Protein AF-A0A2D5EXL8-F1 (afdb_monomer_lite)

pLDDT: mean 70.88, std 26.74, range [23.39, 98.19]

Radius of gyration: 32.85 Å; chains: 1; bounding box: 103×102×87 Å

Foldseek 3Di:
DDDDDDDDDDDDDDDDDDDDDDDDDDDDDDDDDDDDDDDDDPDDPQPQDLLFQQADDDDPPDPPDPDDDDDPPPDDDDDDDDDDDDDDDDDDDDDDDDDDPPPPPDPDPPPDDDDPPDDAFWDALVVLCVLQVHDSVVLVCLCPVQVLDDFDADPVRGGTGGPVSSLSSNLLVLLVVLPDDSNVPSPDDPVVSVVSSVVSVVVVVVVVPDDDDDPPQLLVVLLVCLLVVVLVVNLVSLVVLPVVDQLLCSCVRHVRSNSNVVSVCVVVVSDDSVSNVSSLVSLVVVLVVLLVVLLVQADLFAEEEEEFAPFQDCSSSSSVSSVVSVVRHNYDYPHYRQALVNLLVVCVVRVGLEYEYEDADADDLVVVLVRLLSNLVSCPPRAYEYEHDNCVVCVVSCVVSPHFYSDSVSVVVVSVSSVD

Sequence (420 aa):
MTAPTRGPIGRRSRIDRRPCDGRSPVCLPVSTPMARGTLGSPSTPCPWPLVAVKLAPPPPVVPREEFPFHGPWAGLPSRGRAPMTAPGRGPGLRARTGSRAKFRFRPLRPFDRLDPSMAAGDYRIGTVARLTGLDPHTIRAWERRYGAVEPRRTEGGTRLYGDLDIQRLRMLKAVTDLGDGIGVVAGLSDEALRERLAELRGTVEDEASGEGAPAADPTDELFDLVSRFDEDGLAARLRREGRLRTPSAFFREVGAPLMAKVGDAWEAGELSVAHEHMASEQLHAIARGLLETMGHAATRGDALLACIDEEQHSLPLLGVGLAWAELGLRVRVLGTRTPPEALAAAVRELRPAVVGLSMTRGLEPKRANALLAGYADACGKTPWIVGGRAAAEHAERIREHGAYLADGDGAEQLRQLLLA

Secondary structure (DSSP, 8-state):
----------PPPP-----------------------------PPPS--------PPPPP----------SS----------------------------------PPP------TT--S--B-HHHHHHHH---HHHHHHHHHHH-----EE-TT--EEB-HHHHHHHHHHHHHHHTT--HHHHTTS-HHHHHHHHHHHHHHHHHHT--S--S---HHHHHHHHHHTT-HHHHHHHHHHHHHHS-HHHHIIIIIHHHHHHHHHHHHTTSS-HHHHHHHHHHHHHHHHHHHHHHHTT--S-EEEEEEPTT----HHHHHHHHHHHHTT-EEEEEES---HHHHHHHHHHH--SEEEEE--S---HHHHHHHHHHHHHHHTTS-EEEESGGGGGGHHHHHHTTPEESSHHHHHHHHHHHH-

Structure (mmCIF, N/CA/C/O backbone):
data_AF-A0A2D5EXL8-F1
#
_entry.id   AF-A0A2D5EXL8-F1
#
loop_
_atom_site.group_PDB
_atom_site.id
_atom_site.type_symbol
_atom_site.label_atom_id
_atom_site.label_alt_id
_atom_site.label_comp_id
_atom_site.label_asym_id
_atom_site.label_entity_id
_atom_site.label_seq_id
_atom_site.pdbx_PDB_ins_code
_atom_site.Cartn_x
_atom_site.Cartn_y
_atom_site.Cartn_z
_atom_site.occupancy
_atom_site.B_iso_or_equiv
_atom_site.auth_seq_id
_atom_site.auth_comp_id
_atom_site.auth_asym_id
_atom_site.auth_atom_id
_atom_site.pdbx_PDB_model_num
ATOM 1 N N . MET A 1 1 ? 78.777 30.062 12.748 1.00 34.72 1 MET A N 1
ATOM 2 C CA . MET A 1 1 ? 78.933 29.570 11.359 1.00 34.72 1 MET A CA 1
ATOM 3 C C . MET A 1 1 ? 77.882 28.485 11.165 1.00 34.72 1 MET A C 1
ATOM 5 O O . MET A 1 1 ? 77.906 27.559 11.953 1.00 34.72 1 MET A O 1
ATOM 9 N N . THR A 1 2 ? 76.892 28.509 10.276 1.00 36.69 2 THR A N 1
ATOM 10 C CA . THR A 1 2 ? 76.400 29.450 9.252 1.00 36.69 2 THR A CA 1
ATOM 11 C C . THR A 1 2 ? 75.052 28.851 8.783 1.00 36.69 2 THR A C 1
ATOM 13 O O . THR A 1 2 ? 74.980 27.640 8.600 1.00 36.69 2 THR A O 1
ATOM 16 N N . ALA A 1 3 ? 73.998 29.659 8.602 1.00 36.16 3 ALA A N 1
ATOM 17 C CA . ALA A 1 3 ? 72.860 29.358 7.697 1.00 36.16 3 ALA A CA 1
ATOM 18 C C . ALA A 1 3 ? 73.335 29.474 6.213 1.00 36.16 3 ALA A C 1
ATOM 20 O O . ALA A 1 3 ? 74.512 29.827 6.068 1.00 36.16 3 ALA A O 1
ATOM 21 N N . PRO A 1 4 ? 72.544 29.309 5.107 1.00 58.69 4 PRO A N 1
ATOM 22 C CA . PRO A 1 4 ? 71.070 29.250 4.890 1.00 58.69 4 PRO A CA 1
ATOM 23 C C . PRO A 1 4 ? 70.637 28.126 3.870 1.00 58.69 4 PRO A C 1
ATOM 25 O O . PRO A 1 4 ? 71.426 27.228 3.615 1.00 58.69 4 PRO A O 1
ATOM 28 N N . THR A 1 5 ? 69.420 27.976 3.291 1.00 37.81 5 THR A N 1
ATOM 29 C CA . THR A 1 5 ? 68.744 28.812 2.252 1.00 37.81 5 THR A CA 1
ATOM 30 C C . THR A 1 5 ? 67.335 28.274 1.869 1.00 37.81 5 THR A C 1
ATOM 32 O O . THR A 1 5 ? 67.059 27.088 2.018 1.00 37.81 5 THR A O 1
ATOM 35 N N . ARG A 1 6 ? 66.455 29.166 1.364 1.00 36.50 6 ARG A N 1
ATOM 36 C CA . ARG A 1 6 ? 65.017 29.020 0.996 1.00 36.50 6 ARG A CA 1
ATOM 37 C C . ARG A 1 6 ? 64.749 28.893 -0.528 1.00 36.50 6 ARG A C 1
ATOM 39 O O . ARG A 1 6 ? 65.469 29.519 -1.296 1.00 36.50 6 ARG A O 1
ATOM 46 N N . GLY A 1 7 ? 63.572 28.334 -0.887 1.00 32.16 7 GLY A N 1
ATOM 47 C CA . GLY A 1 7 ? 62.643 28.766 -1.980 1.00 32.16 7 GLY A CA 1
ATOM 48 C C . GLY A 1 7 ? 62.621 27.940 -3.290 1.00 32.16 7 GLY A C 1
ATOM 49 O O . GLY A 1 7 ? 63.582 27.203 -3.493 1.00 32.16 7 GLY A O 1
ATOM 50 N N . PRO A 1 8 ? 61.615 28.069 -4.214 1.00 47.31 8 PRO A N 1
ATOM 51 C CA . PRO A 1 8 ? 60.362 28.883 -4.242 1.00 47.31 8 PRO A CA 1
ATOM 52 C C . PRO A 1 8 ? 59.053 28.082 -4.598 1.00 47.31 8 PRO A C 1
ATOM 54 O O . PRO A 1 8 ? 59.111 27.013 -5.186 1.00 47.31 8 PRO A O 1
ATOM 57 N N . ILE A 1 9 ? 57.848 28.409 -4.096 1.00 36.09 9 ILE A N 1
ATOM 58 C CA . ILE A 1 9 ? 56.737 29.269 -4.613 1.00 36.09 9 ILE A CA 1
ATOM 59 C C . ILE A 1 9 ? 56.352 29.109 -6.106 1.00 36.09 9 ILE A C 1
ATOM 61 O O . ILE A 1 9 ? 57.009 29.665 -6.982 1.00 36.09 9 ILE A O 1
ATOM 65 N N . GLY A 1 10 ? 55.191 28.484 -6.370 1.00 31.67 10 GLY A N 1
ATOM 66 C CA . GLY A 1 10 ? 54.490 28.453 -7.666 1.00 31.67 10 GLY A CA 1
ATOM 67 C C . GLY A 1 10 ? 53.137 29.186 -7.622 1.00 31.67 10 GLY A C 1
ATOM 68 O O . GLY A 1 10 ? 52.310 28.939 -6.747 1.00 31.67 10 GLY A O 1
ATOM 69 N N . ARG A 1 11 ? 52.938 30.123 -8.558 1.00 32.53 11 ARG A N 1
ATOM 70 C CA . ARG A 1 11 ? 51.790 31.042 -8.693 1.00 32.53 11 ARG A CA 1
ATOM 71 C C . ARG A 1 11 ? 50.595 30.372 -9.391 1.00 32.53 11 ARG A C 1
ATOM 73 O O . ARG A 1 11 ? 50.787 29.702 -10.398 1.00 32.53 11 ARG A O 1
ATOM 80 N N . ARG A 1 12 ? 49.363 30.640 -8.931 1.00 32.31 12 ARG A N 1
ATOM 81 C CA . ARG A 1 12 ? 48.117 30.406 -9.693 1.00 32.31 12 ARG A CA 1
ATOM 82 C C . ARG A 1 12 ? 47.716 31.683 -10.435 1.00 32.31 12 ARG A C 1
ATOM 84 O O . ARG A 1 12 ? 47.592 32.743 -9.822 1.00 32.31 12 ARG A O 1
ATOM 91 N N . SER A 1 13 ? 47.531 31.574 -11.744 1.00 32.06 13 SER A N 1
ATOM 92 C CA . SER A 1 13 ? 47.059 32.625 -12.645 1.00 32.06 13 SER A CA 1
ATOM 93 C C . SER A 1 13 ? 45.527 32.707 -12.655 1.00 32.06 13 SER A C 1
ATOM 95 O O . SER A 1 13 ? 44.830 31.704 -12.783 1.00 32.06 13 SER A O 1
ATOM 97 N N . ARG A 1 14 ? 45.022 33.940 -12.521 1.00 31.78 14 ARG A N 1
ATOM 98 C CA . ARG A 1 14 ? 43.659 34.367 -12.868 1.00 31.78 14 ARG A CA 1
ATOM 99 C C . ARG A 1 14 ? 43.466 34.282 -14.384 1.00 31.78 14 ARG A C 1
ATOM 101 O O . ARG A 1 14 ? 44.370 34.681 -15.113 1.00 31.78 14 ARG A O 1
ATOM 108 N N . ILE A 1 15 ? 42.278 33.881 -14.835 1.00 34.47 15 ILE A N 1
ATOM 109 C CA . ILE A 1 15 ? 41.788 34.177 -16.187 1.00 34.47 15 ILE A CA 1
ATOM 110 C C . ILE A 1 15 ? 40.451 34.912 -16.072 1.00 34.47 15 ILE A C 1
ATOM 112 O O . ILE A 1 15 ? 39.607 34.597 -15.233 1.00 34.47 15 ILE A O 1
ATOM 116 N N . ASP A 1 16 ? 40.377 35.957 -16.885 1.00 29.84 16 ASP A N 1
ATOM 117 C CA . ASP A 1 16 ? 39.430 37.060 -16.932 1.00 29.84 16 ASP A CA 1
ATOM 118 C C . ASP A 1 16 ? 38.225 36.758 -17.847 1.00 29.84 16 ASP A C 1
ATOM 120 O O . ASP A 1 16 ? 38.203 35.772 -18.584 1.00 29.84 16 ASP A O 1
ATOM 124 N N . ARG A 1 17 ? 37.202 37.611 -17.774 1.00 30.89 17 ARG A N 1
ATOM 125 C CA . ARG A 1 17 ? 35.884 37.491 -18.415 1.00 30.89 17 ARG A CA 1
ATOM 126 C C . ARG A 1 17 ? 35.804 38.160 -19.810 1.00 30.89 17 ARG A C 1
ATOM 128 O O . ARG A 1 17 ? 36.320 39.258 -19.971 1.00 30.89 17 ARG A O 1
ATOM 135 N N . ARG A 1 18 ? 34.913 37.596 -20.665 1.00 28.34 18 ARG A N 1
ATOM 136 C CA . ARG A 1 18 ? 34.093 38.195 -21.778 1.00 28.34 18 ARG A CA 1
ATOM 137 C C . ARG A 1 18 ? 34.780 38.520 -23.130 1.00 28.34 18 ARG A C 1
ATOM 139 O O . ARG A 1 18 ? 35.992 38.673 -23.148 1.00 28.34 18 ARG A O 1
ATOM 146 N N . PRO A 1 19 ? 34.019 38.828 -24.217 1.00 42.91 19 PRO A N 1
ATOM 147 C CA . PRO A 1 19 ? 32.726 38.300 -24.723 1.00 42.91 19 PRO A CA 1
ATOM 148 C C . PRO A 1 19 ? 32.770 37.985 -26.254 1.00 42.91 19 PRO A C 1
ATOM 150 O O . PRO A 1 19 ? 33.706 38.388 -26.933 1.00 42.91 19 PRO A O 1
ATOM 153 N N . CYS A 1 20 ? 31.735 37.350 -26.828 1.00 28.89 20 CYS A N 1
ATOM 154 C CA . CYS A 1 20 ? 31.529 37.319 -28.290 1.00 28.89 20 CYS A CA 1
ATOM 155 C C . CYS A 1 20 ? 30.103 37.756 -28.663 1.00 28.89 20 CYS A C 1
ATOM 157 O O . CYS A 1 20 ? 29.126 37.201 -28.160 1.00 28.89 20 CYS A O 1
ATOM 159 N N . ASP A 1 21 ? 30.035 38.749 -29.550 1.00 30.69 21 ASP A N 1
ATOM 160 C CA . ASP A 1 21 ? 28.845 39.373 -30.131 1.00 30.69 21 ASP A CA 1
ATOM 161 C C . ASP A 1 21 ? 28.322 38.637 -31.381 1.00 30.69 21 ASP A C 1
ATOM 163 O O . ASP A 1 21 ? 29.094 38.220 -32.241 1.00 30.69 21 ASP A O 1
ATOM 167 N N . GLY A 1 22 ? 26.990 38.612 -31.516 1.00 27.91 22 GLY A N 1
ATOM 168 C CA . GLY A 1 22 ? 26.272 39.122 -32.695 1.00 27.91 22 GLY A CA 1
ATOM 169 C C . GLY A 1 22 ? 26.176 38.281 -33.978 1.00 27.91 22 GLY A C 1
ATOM 170 O O . GLY A 1 22 ? 27.081 38.310 -34.808 1.00 27.91 22 GLY A O 1
ATOM 171 N N . ARG A 1 23 ? 24.978 37.719 -34.233 1.00 27.39 23 ARG A N 1
ATOM 172 C CA . ARG A 1 23 ? 24.145 37.937 -35.450 1.00 27.39 23 ARG A CA 1
ATOM 173 C C . ARG A 1 23 ? 22.826 37.131 -35.382 1.00 27.39 23 ARG A C 1
ATOM 175 O O . ARG A 1 23 ? 22.849 35.909 -35.322 1.00 27.39 23 ARG A O 1
ATOM 182 N N . SER A 1 24 ? 21.692 37.837 -35.414 1.00 26.34 24 SER A N 1
ATOM 183 C CA . SER A 1 24 ? 20.313 37.333 -35.650 1.00 26.34 24 SER A CA 1
ATOM 184 C C . SER A 1 24 ? 19.922 37.534 -37.140 1.00 26.34 24 SER A C 1
ATOM 186 O O . SER A 1 24 ? 20.801 37.975 -37.887 1.00 26.34 24 SER A O 1
ATOM 188 N N . PRO A 1 25 ? 18.642 37.437 -37.601 1.00 54.12 25 PRO A N 1
ATOM 189 C CA . PRO A 1 25 ? 17.410 36.745 -37.135 1.00 54.12 25 PRO A CA 1
ATOM 190 C C . PRO A 1 25 ? 16.639 36.031 -38.297 1.00 54.12 25 PRO A C 1
ATOM 192 O O . PRO A 1 25 ? 17.101 36.070 -39.428 1.00 54.12 25 PRO A O 1
ATOM 195 N N . VAL A 1 26 ? 15.463 35.420 -38.030 1.00 25.77 26 VAL A N 1
ATOM 196 C CA . VAL A 1 26 ? 14.165 35.514 -38.784 1.00 25.77 26 VAL A CA 1
ATOM 197 C C . VAL A 1 26 ? 13.120 34.595 -38.091 1.00 25.77 26 VAL A C 1
ATOM 199 O O . VAL A 1 26 ? 13.301 33.385 -38.071 1.00 25.77 26 VAL A O 1
ATOM 202 N N . CYS A 1 27 ? 12.191 35.185 -37.310 1.00 23.39 27 CYS A N 1
ATOM 203 C CA . CYS A 1 27 ? 10.703 35.243 -37.437 1.00 23.39 27 CYS A CA 1
ATOM 204 C C . CYS A 1 27 ? 9.924 33.918 -37.267 1.00 23.39 27 CYS A C 1
ATOM 206 O O . CYS A 1 27 ? 10.322 32.930 -37.857 1.00 23.39 27 CYS A O 1
ATOM 208 N N . LEU A 1 28 ? 8.741 33.768 -36.646 1.00 26.23 28 LEU A N 1
ATOM 209 C CA . LEU A 1 28 ? 7.705 34.484 -35.844 1.00 26.23 28 LEU A CA 1
ATOM 210 C C . LEU A 1 28 ? 6.592 33.390 -35.592 1.00 26.23 28 LEU A C 1
ATOM 212 O O . LEU A 1 28 ? 6.739 32.306 -36.159 1.00 26.23 28 LEU A O 1
ATOM 216 N N . PRO A 1 29 ? 5.427 33.591 -34.919 1.00 34.00 29 PRO A N 1
ATOM 217 C CA . PRO A 1 29 ? 4.989 34.611 -33.965 1.00 34.00 29 PRO A CA 1
ATOM 218 C C . PRO A 1 29 ? 4.358 34.049 -32.658 1.00 34.00 29 PRO A C 1
ATOM 220 O O . PRO A 1 29 ? 4.129 32.860 -32.461 1.00 34.00 29 PRO A O 1
ATOM 223 N N . VAL A 1 30 ? 4.049 35.008 -31.786 1.00 28.02 30 VAL A N 1
ATOM 224 C CA . VAL A 1 30 ? 3.354 34.969 -30.492 1.00 28.02 30 VAL A CA 1
ATOM 225 C C . VAL A 1 30 ? 1.829 34.956 -30.673 1.00 28.02 30 VAL A C 1
ATOM 227 O O . VAL A 1 30 ? 1.328 35.565 -31.616 1.00 28.02 30 VAL A O 1
ATOM 230 N N . SER A 1 31 ? 1.082 34.397 -29.713 1.00 25.30 31 SER A N 1
ATOM 231 C CA . SER A 1 31 ? -0.230 34.933 -29.297 1.00 25.30 31 SER A CA 1
ATOM 232 C C . SER A 1 31 ? -0.565 34.542 -27.850 1.00 25.30 31 SER A C 1
ATOM 234 O O . SER A 1 31 ? -0.737 33.369 -27.536 1.00 25.30 31 SER A O 1
ATOM 236 N N . THR A 1 32 ? -0.665 35.548 -26.979 1.00 30.42 32 THR A N 1
ATOM 237 C CA . THR A 1 32 ? -1.334 35.508 -25.662 1.00 30.42 32 THR A CA 1
ATOM 238 C C . THR A 1 32 ? -2.723 36.155 -25.815 1.00 30.42 32 THR A C 1
ATOM 240 O O . THR A 1 32 ? -2.929 36.911 -26.768 1.00 30.42 32 THR A O 1
ATOM 243 N N . PRO A 1 33 ? -3.658 35.972 -24.864 1.00 38.47 33 PRO A N 1
ATOM 244 C CA . PRO A 1 33 ? -3.836 37.074 -23.915 1.00 38.47 33 PRO A CA 1
ATOM 245 C C . PRO A 1 33 ? -4.099 36.652 -22.458 1.00 38.47 33 PRO A C 1
ATOM 247 O O . PRO A 1 33 ? -4.414 35.514 -22.132 1.00 38.47 33 PRO A O 1
ATOM 250 N N . MET A 1 34 ? -3.903 37.648 -21.596 1.00 28.05 34 MET A N 1
ATOM 251 C CA . MET A 1 34 ? -4.007 37.671 -20.138 1.00 28.05 34 MET A CA 1
ATOM 252 C C . MET A 1 34 ? -5.348 37.193 -19.558 1.00 28.05 34 MET A C 1
ATOM 254 O O . MET A 1 34 ? -6.406 37.540 -20.074 1.00 28.05 34 MET A O 1
ATOM 258 N N . ALA A 1 35 ? -5.290 36.641 -18.341 1.00 25.55 35 ALA A N 1
ATOM 259 C CA . ALA A 1 35 ? -6.291 36.894 -17.305 1.00 25.55 35 ALA A CA 1
ATOM 260 C C . ALA A 1 35 ? -5.613 37.015 -15.927 1.00 25.55 35 ALA A C 1
ATOM 262 O O . ALA A 1 35 ? -4.812 36.173 -15.529 1.00 25.55 35 ALA A O 1
ATOM 263 N N . ARG A 1 36 ? -5.918 38.112 -15.223 1.00 29.41 36 ARG A N 1
ATOM 264 C CA . ARG A 1 36 ? -5.576 38.361 -13.815 1.00 29.41 36 ARG A CA 1
ATOM 265 C C . ARG A 1 36 ? -6.491 37.518 -12.925 1.00 29.41 36 ARG A C 1
ATOM 267 O O . ARG A 1 36 ? -7.686 37.467 -13.196 1.00 29.41 36 ARG A O 1
ATOM 274 N N . GLY A 1 37 ? -5.978 36.985 -11.817 1.00 24.34 37 GLY A N 1
ATOM 275 C CA . GLY A 1 37 ? -6.834 36.411 -10.778 1.00 24.34 37 GLY A CA 1
ATOM 276 C C . GLY A 1 37 ? -6.072 35.780 -9.619 1.00 24.34 37 GLY A C 1
ATOM 277 O O . GLY A 1 37 ? -5.571 34.675 -9.749 1.00 24.34 37 GLY A O 1
ATOM 278 N N . THR A 1 38 ? -6.059 36.500 -8.494 1.00 26.88 38 THR A N 1
ATOM 279 C CA . THR A 1 38 ? -6.018 36.010 -7.100 1.00 26.88 38 THR A CA 1
ATOM 280 C C . THR A 1 38 ? -4.852 35.130 -6.629 1.00 26.88 38 THR A C 1
ATOM 282 O O . THR A 1 38 ? -4.665 33.996 -7.049 1.00 26.88 38 THR A O 1
ATOM 285 N N . LEU A 1 39 ? -4.140 35.669 -5.632 1.00 29.30 39 LEU A N 1
ATOM 286 C CA . LEU A 1 39 ? -3.230 34.981 -4.716 1.00 29.30 39 LEU A CA 1
ATOM 287 C C . LEU A 1 39 ? -3.881 33.707 -4.147 1.00 29.30 39 LEU A C 1
ATOM 289 O O . LEU A 1 39 ? -4.724 33.781 -3.255 1.00 29.30 39 LEU A O 1
ATOM 293 N N . GLY A 1 40 ? -3.481 32.551 -4.673 1.00 25.03 40 GLY A N 1
ATOM 294 C CA . GLY A 1 40 ? -3.720 31.244 -4.072 1.00 25.03 40 GLY A CA 1
ATOM 295 C C . GLY A 1 40 ? -2.624 30.936 -3.058 1.00 25.03 40 GLY A C 1
ATOM 296 O O . GLY A 1 40 ? -1.438 31.034 -3.367 1.00 25.03 40 GLY A O 1
ATOM 297 N N . SER A 1 41 ? -3.042 30.598 -1.841 1.00 28.41 41 SER A N 1
ATOM 298 C CA . SER A 1 41 ? -2.211 30.042 -0.769 1.00 28.41 41 SER A CA 1
ATOM 299 C C . SER A 1 41 ? -1.316 28.905 -1.297 1.00 28.41 41 SER A C 1
ATOM 301 O O . SER A 1 41 ? -1.783 28.147 -2.151 1.00 28.41 41 SER A O 1
ATOM 303 N N . PRO A 1 42 ? -0.066 28.733 -0.823 1.00 28.23 42 PRO A N 1
ATOM 304 C CA . PRO A 1 42 ? 0.747 27.588 -1.212 1.00 28.23 42 PRO A CA 1
ATOM 305 C C . PRO A 1 42 ? 0.068 26.309 -0.708 1.00 28.23 42 PRO A C 1
ATOM 307 O O . PRO A 1 42 ? 0.088 26.001 0.483 1.00 28.23 42 PRO A O 1
ATOM 310 N N . SER A 1 43 ? -0.568 25.579 -1.624 1.00 31.56 43 SER A N 1
ATOM 311 C CA . SER A 1 43 ? -1.095 24.243 -1.383 1.00 31.56 43 SER A CA 1
ATOM 312 C C . SER A 1 43 ? 0.054 23.347 -0.936 1.00 31.56 43 SER A C 1
ATOM 314 O O . SER A 1 43 ? 0.984 23.073 -1.698 1.00 31.56 43 SER A O 1
ATOM 316 N N . THR A 1 44 ? -0.002 22.912 0.315 1.00 29.81 44 THR A N 1
ATOM 317 C CA . THR A 1 44 ? 0.831 21.833 0.836 1.00 29.81 44 THR A CA 1
ATOM 318 C C . THR A 1 44 ? 0.588 20.597 -0.041 1.00 29.81 44 THR A C 1
ATOM 320 O O . THR A 1 44 ? -0.575 20.279 -0.298 1.00 29.81 44 THR A O 1
ATOM 323 N N . PRO A 1 45 ? 1.623 19.907 -0.554 1.00 31.02 45 PRO A N 1
ATOM 324 C CA . PRO A 1 45 ? 1.409 18.695 -1.334 1.00 31.02 45 PRO A CA 1
ATOM 325 C C . PRO A 1 45 ? 0.689 17.658 -0.464 1.00 31.02 45 PRO A C 1
ATOM 327 O O . PRO A 1 45 ? 1.095 17.403 0.671 1.00 31.02 45 PRO A O 1
ATOM 330 N N . CYS A 1 46 ? -0.399 17.086 -0.987 1.00 33.47 46 CYS A N 1
ATOM 331 C CA . CYS A 1 46 ? -1.126 16.019 -0.307 1.00 33.47 46 CYS A CA 1
ATOM 332 C C . CYS A 1 46 ? -0.150 14.862 -0.008 1.00 33.47 46 CYS A C 1
ATOM 334 O O . CYS A 1 46 ? 0.570 14.452 -0.917 1.00 33.47 46 CYS A O 1
ATOM 336 N N . PRO A 1 47 ? -0.088 14.325 1.226 1.00 31.11 47 PRO A N 1
ATOM 337 C CA . PRO A 1 47 ? 0.895 13.304 1.616 1.00 31.11 47 PRO A CA 1
ATOM 338 C C . PRO A 1 47 ? 0.632 11.903 1.028 1.00 31.11 47 PRO A C 1
ATOM 340 O O . PRO A 1 47 ? 1.401 10.971 1.293 1.00 31.11 47 PRO A O 1
ATOM 343 N N . TRP A 1 48 ? -0.423 11.757 0.219 1.00 43.56 48 TRP A N 1
ATOM 344 C CA . TRP A 1 48 ? -0.912 10.496 -0.343 1.00 43.56 48 TRP A CA 1
ATOM 345 C C . TRP A 1 48 ? -0.946 10.460 -1.883 1.00 43.56 48 TRP A C 1
ATOM 347 O O . TRP A 1 48 ? -1.925 9.950 -2.434 1.00 43.56 48 TRP A O 1
ATOM 357 N N . PRO A 1 49 ? 0.053 10.970 -2.636 1.00 31.38 49 PRO A N 1
ATOM 358 C CA . PRO A 1 49 ? 0.060 10.676 -4.054 1.00 31.38 49 PRO A CA 1
ATOM 359 C C . PRO A 1 49 ? 0.297 9.170 -4.165 1.00 31.38 49 PRO A C 1
ATOM 361 O O . PRO A 1 49 ? 1.320 8.652 -3.709 1.00 31.38 49 PRO A O 1
ATOM 364 N N . LEU A 1 50 ? -0.671 8.449 -4.726 1.00 35.06 50 LEU A N 1
ATOM 365 C CA . LEU A 1 50 ? -0.439 7.097 -5.205 1.00 35.06 50 LEU A CA 1
ATOM 366 C C . LEU A 1 50 ? 0.675 7.192 -6.245 1.00 35.06 50 LEU A C 1
ATOM 368 O O . LEU A 1 50 ? 0.435 7.565 -7.393 1.00 35.06 50 LEU A O 1
ATOM 372 N N . VAL A 1 51 ? 1.909 6.925 -5.818 1.00 30.33 51 VAL A N 1
ATOM 373 C CA . VAL A 1 51 ? 3.060 6.873 -6.712 1.00 30.33 51 VAL A CA 1
ATOM 374 C C . VAL A 1 51 ? 2.752 5.785 -7.728 1.00 30.33 51 VAL A C 1
ATOM 376 O O . VAL A 1 51 ? 2.543 4.619 -7.386 1.00 30.33 51 VAL A O 1
ATOM 379 N N . ALA A 1 52 ? 2.635 6.200 -8.982 1.00 34.09 52 ALA A N 1
ATOM 380 C CA . ALA A 1 52 ? 2.244 5.343 -10.077 1.00 34.09 52 ALA A CA 1
ATOM 381 C C . ALA A 1 52 ? 3.407 4.416 -10.447 1.00 34.09 52 ALA A C 1
ATOM 383 O O . ALA A 1 52 ? 4.153 4.706 -11.379 1.00 34.09 52 ALA A O 1
ATOM 384 N N . VAL A 1 53 ? 3.541 3.303 -9.728 1.00 33.69 53 VAL A N 1
ATOM 385 C CA . VAL A 1 53 ? 4.498 2.246 -10.057 1.00 33.69 53 VAL A CA 1
ATOM 386 C C . VAL A 1 53 ? 4.145 1.657 -11.423 1.00 33.69 53 VAL A C 1
ATOM 388 O O . VAL A 1 53 ? 3.017 1.212 -11.645 1.00 33.69 53 VAL A O 1
ATOM 391 N N . LYS A 1 54 ? 5.098 1.706 -12.353 1.00 36.69 54 LYS A N 1
ATOM 392 C CA . LYS A 1 54 ? 4.981 1.137 -13.694 1.00 36.69 54 LYS A CA 1
ATOM 393 C C . LYS A 1 54 ? 5.401 -0.329 -13.599 1.00 36.69 54 LYS A C 1
ATOM 395 O O . LYS A 1 54 ? 6.561 -0.614 -13.337 1.00 36.69 54 LYS A O 1
ATOM 400 N N . LEU A 1 55 ? 4.443 -1.240 -13.718 1.00 39.44 55 LEU A N 1
ATOM 401 C CA . LEU A 1 55 ? 4.694 -2.682 -13.711 1.00 39.44 55 LEU A CA 1
ATOM 402 C C . LEU A 1 55 ? 4.580 -3.208 -15.141 1.00 39.44 55 LEU A C 1
ATOM 404 O O . LEU A 1 55 ? 3.812 -2.664 -15.942 1.00 39.44 55 LEU A O 1
ATOM 408 N N . ALA A 1 56 ? 5.353 -4.247 -15.456 1.00 34.09 56 ALA A N 1
ATOM 409 C CA . ALA A 1 56 ? 5.314 -4.874 -16.766 1.00 34.09 56 ALA A CA 1
ATOM 410 C C . ALA A 1 56 ? 3.888 -5.392 -17.070 1.00 34.09 56 ALA A C 1
ATOM 412 O O . ALA A 1 56 ? 3.253 -5.987 -16.195 1.00 34.09 56 ALA A O 1
ATOM 413 N N . PRO A 1 57 ? 3.352 -5.200 -18.292 1.00 33.84 57 PRO A N 1
ATOM 414 C CA . PRO A 1 57 ? 2.145 -5.883 -18.718 1.00 33.84 57 PRO A CA 1
ATOM 415 C C . PRO A 1 57 ? 2.337 -7.401 -18.565 1.00 33.84 57 PRO A C 1
ATOM 417 O O . PRO A 1 57 ? 3.419 -7.916 -18.858 1.00 33.84 57 PRO A O 1
ATOM 420 N N . PRO A 1 58 ? 1.296 -8.137 -18.138 1.00 34.12 58 PRO A N 1
ATOM 421 C CA . PRO A 1 58 ? 1.387 -9.585 -18.030 1.00 34.12 58 PRO A CA 1
ATOM 422 C C . PRO A 1 58 ? 1.742 -10.191 -19.396 1.00 34.12 58 PRO A C 1
ATOM 424 O O . PRO A 1 58 ? 1.326 -9.643 -20.428 1.00 34.12 58 PRO A O 1
ATOM 427 N N . PRO A 1 59 ? 2.471 -11.324 -19.433 1.00 31.02 59 PRO A N 1
ATOM 428 C CA . PRO A 1 59 ? 2.742 -12.015 -20.686 1.00 31.02 59 PRO A CA 1
ATOM 429 C C . PRO A 1 59 ? 1.422 -12.323 -21.413 1.00 31.02 59 PRO A C 1
ATOM 431 O O . PRO A 1 59 ? 0.388 -12.519 -20.759 1.00 31.02 59 PRO A O 1
ATOM 434 N N . PRO A 1 60 ? 1.420 -12.366 -22.760 1.00 31.06 60 PRO A N 1
ATOM 435 C CA . PRO A 1 60 ? 0.235 -12.763 -23.504 1.00 31.06 60 PRO A CA 1
ATOM 436 C C . PRO A 1 60 ? -0.251 -14.116 -22.984 1.00 31.06 60 PRO A C 1
ATOM 438 O O . PRO A 1 60 ? 0.545 -15.029 -22.758 1.00 31.06 60 PRO A O 1
ATOM 441 N N . VAL A 1 61 ? -1.565 -14.235 -22.775 1.00 34.16 61 VAL A N 1
ATOM 442 C CA . VAL A 1 61 ? -2.197 -15.510 -22.427 1.00 34.16 61 VAL A CA 1
ATOM 443 C C . VAL A 1 61 ? -1.942 -16.457 -23.590 1.00 34.16 61 VAL A C 1
ATOM 445 O O . VAL A 1 61 ? -2.608 -16.383 -24.621 1.00 34.16 61 VAL A O 1
ATOM 448 N N . VAL A 1 62 ? -0.937 -17.314 -23.439 1.00 30.77 62 VAL A N 1
ATOM 449 C CA . VAL A 1 62 ? -0.680 -18.402 -24.373 1.00 30.77 62 VAL A CA 1
ATOM 450 C C . VAL A 1 62 ? -1.911 -19.309 -24.305 1.00 30.77 62 VAL A C 1
ATOM 452 O O . VAL A 1 62 ? -2.310 -19.697 -23.197 1.00 30.77 62 VAL A O 1
ATOM 455 N N . PRO A 1 63 ? -2.575 -19.615 -25.435 1.00 30.12 63 PRO A N 1
ATOM 456 C CA . PRO A 1 63 ? -3.608 -20.636 -25.442 1.00 30.12 63 PRO A CA 1
ATOM 457 C C . PRO A 1 63 ? -3.036 -21.900 -24.801 1.00 30.12 63 PRO A C 1
ATOM 459 O O . PRO A 1 63 ? -1.863 -22.211 -25.006 1.00 30.12 63 PRO A O 1
ATOM 462 N N . ARG A 1 64 ? -3.839 -22.606 -23.997 1.00 31.20 64 ARG A N 1
ATOM 463 C CA . ARG A 1 64 ? -3.460 -23.919 -23.462 1.00 31.20 64 ARG A CA 1
ATOM 464 C C . ARG A 1 64 ? -3.209 -24.871 -24.633 1.00 31.20 64 ARG A C 1
ATOM 466 O O . ARG A 1 64 ? -4.124 -25.554 -25.075 1.00 31.20 64 ARG A O 1
ATOM 473 N N . GLU A 1 65 ? -1.983 -24.904 -25.131 1.00 30.06 65 GLU A N 1
ATOM 474 C CA . GLU A 1 65 ? -1.465 -26.042 -25.866 1.00 30.06 65 GLU A CA 1
ATOM 475 C C . GLU A 1 65 ? -1.162 -27.121 -24.828 1.00 30.06 65 GLU A C 1
ATOM 477 O O . GLU A 1 65 ? -0.439 -26.901 -23.852 1.00 30.06 65 GLU A O 1
ATOM 482 N N . GLU A 1 66 ? -1.807 -28.272 -24.991 1.00 30.86 66 GLU A N 1
ATOM 483 C CA . GLU A 1 66 ? -1.566 -29.464 -24.193 1.00 30.86 66 GLU A CA 1
ATOM 484 C C . GLU A 1 66 ? -0.121 -29.925 -24.418 1.00 30.86 66 GLU A C 1
ATOM 486 O O . GLU A 1 66 ? 0.173 -30.689 -25.333 1.00 30.86 66 GLU A O 1
ATOM 491 N N . PHE A 1 67 ? 0.804 -29.450 -23.584 1.00 24.52 67 PHE A N 1
ATOM 492 C CA . PHE A 1 67 ? 2.148 -30.007 -23.527 1.00 24.52 67 PHE A CA 1
ATOM 493 C C . PHE A 1 67 ? 2.121 -31.311 -22.711 1.00 24.52 67 PHE A C 1
ATOM 495 O O . PHE A 1 67 ? 1.771 -31.286 -21.525 1.00 24.52 67 PHE A O 1
ATOM 502 N N . PRO A 1 68 ? 2.489 -32.461 -23.306 1.00 26.81 68 PRO A N 1
ATOM 503 C CA . PRO A 1 68 ? 2.524 -33.736 -22.606 1.00 26.81 68 PRO A CA 1
ATOM 504 C C . PRO A 1 68 ? 3.683 -33.745 -21.603 1.00 26.81 68 PRO A C 1
ATOM 506 O O . PRO A 1 68 ? 4.860 -33.757 -21.963 1.00 26.81 68 PRO A O 1
ATOM 509 N N . PHE A 1 69 ? 3.341 -33.745 -20.317 1.00 25.17 69 PHE A N 1
ATOM 510 C CA . PHE A 1 69 ? 4.288 -33.900 -19.217 1.00 25.17 69 PHE A CA 1
ATOM 511 C C . PHE A 1 69 ? 4.803 -35.352 -19.188 1.00 25.17 69 PHE A C 1
ATOM 513 O O . PHE A 1 69 ? 4.118 -36.257 -18.712 1.00 25.17 69 PHE A O 1
ATOM 520 N N . HIS A 1 70 ? 6.023 -35.588 -19.674 1.00 29.52 70 HIS A N 1
ATOM 521 C CA . HIS A 1 70 ? 6.775 -36.814 -19.397 1.00 29.52 70 HIS A CA 1
ATOM 522 C C . HIS A 1 70 ? 7.865 -36.511 -18.356 1.00 29.52 70 HIS A C 1
ATOM 524 O O . HIS A 1 70 ? 8.919 -35.973 -18.675 1.00 29.52 70 HIS A O 1
ATOM 530 N N . GLY A 1 71 ? 7.585 -36.843 -17.089 1.00 24.75 71 GLY A N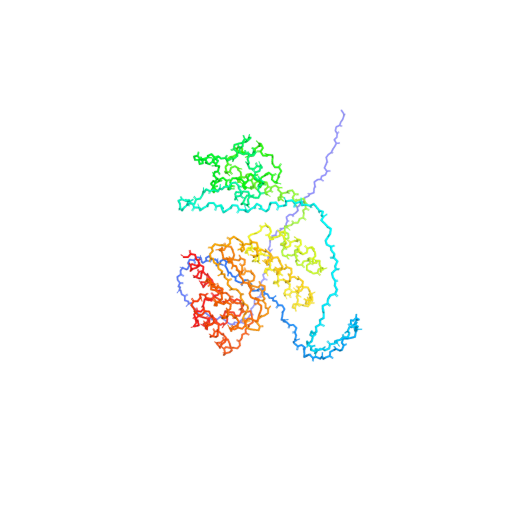 1
ATOM 531 C CA . GLY A 1 71 ? 8.490 -36.709 -15.938 1.00 24.75 71 GLY A CA 1
ATOM 532 C C . GLY A 1 71 ? 7.937 -37.435 -14.697 1.00 24.75 71 GLY A C 1
ATOM 533 O O . GLY A 1 71 ? 6.734 -37.684 -14.628 1.00 24.75 71 GLY A O 1
ATOM 534 N N . PRO A 1 72 ? 8.779 -37.862 -13.738 1.00 26.91 72 PRO A N 1
ATOM 535 C CA . PRO A 1 72 ? 8.702 -39.194 -13.137 1.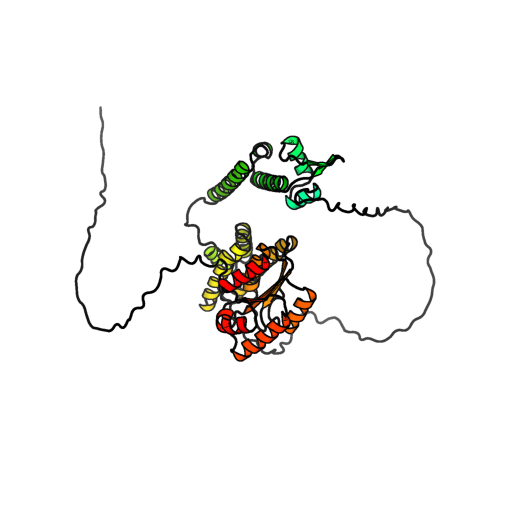00 26.91 72 PRO A CA 1
ATOM 536 C C . PRO A 1 72 ? 7.808 -39.247 -11.892 1.00 26.91 72 PRO A C 1
ATOM 538 O O . PRO A 1 72 ? 8.289 -39.360 -10.772 1.00 26.91 72 PRO A O 1
ATOM 541 N N . TRP A 1 73 ? 6.492 -39.196 -12.088 1.00 28.25 73 TRP A N 1
ATOM 542 C CA . TRP A 1 73 ? 5.500 -39.538 -11.053 1.00 28.25 73 TRP A CA 1
ATOM 543 C C . TRP A 1 73 ? 4.403 -40.477 -11.587 1.00 28.25 73 TRP A C 1
ATOM 545 O O . TRP A 1 73 ? 3.285 -40.520 -11.078 1.00 28.25 73 TRP A O 1
ATOM 555 N N . ALA A 1 74 ? 4.717 -41.270 -12.616 1.00 28.30 74 ALA A N 1
ATOM 556 C CA . ALA A 1 74 ? 3.830 -42.308 -13.133 1.00 28.30 74 ALA A CA 1
ATOM 557 C C . ALA A 1 74 ? 4.052 -43.617 -12.361 1.00 28.30 74 ALA A C 1
ATOM 559 O O . ALA A 1 74 ? 4.911 -44.420 -12.720 1.00 28.30 74 ALA A O 1
ATOM 560 N N . GLY A 1 75 ? 3.304 -43.830 -11.275 1.00 30.28 75 GLY A N 1
ATOM 561 C CA . GLY A 1 75 ? 3.487 -45.052 -10.493 1.00 30.28 75 GLY A CA 1
ATOM 562 C C . GLY A 1 75 ? 2.582 -45.266 -9.288 1.00 30.28 75 GLY A C 1
ATOM 563 O O . GLY A 1 75 ? 3.049 -45.848 -8.318 1.00 30.28 75 GLY A O 1
ATOM 564 N N . LEU A 1 76 ? 1.313 -44.844 -9.311 1.00 25.62 76 LEU A N 1
ATOM 565 C CA . LEU A 1 76 ? 0.328 -45.285 -8.311 1.00 25.62 76 LEU A CA 1
ATOM 566 C C . LEU A 1 76 ? -1.031 -45.559 -8.985 1.00 25.62 76 LEU A C 1
ATOM 568 O O . LEU A 1 76 ? -1.630 -44.630 -9.527 1.00 25.62 76 LEU A O 1
ATOM 572 N N . PRO A 1 77 ? -1.531 -46.811 -8.993 1.00 27.36 77 PRO A N 1
ATOM 573 C CA . PRO A 1 77 ? -2.793 -47.138 -9.644 1.00 27.36 77 PRO A CA 1
ATOM 574 C C . PRO A 1 77 ? -3.994 -46.699 -8.798 1.00 27.36 77 PRO A C 1
ATOM 576 O O . PRO A 1 77 ? -4.123 -47.043 -7.621 1.00 27.36 77 PRO A O 1
ATOM 579 N N . SER A 1 78 ? -4.912 -45.983 -9.445 1.00 28.17 78 SER A N 1
ATOM 580 C CA . SER A 1 78 ? -6.251 -45.675 -8.958 1.00 28.17 78 SER A CA 1
ATOM 581 C C . SER A 1 78 ? -7.074 -46.962 -8.817 1.00 28.17 78 SER A C 1
ATOM 583 O O . SER A 1 78 ? -7.182 -47.759 -9.749 1.00 28.17 78 SER A O 1
ATOM 585 N N . ARG A 1 79 ? -7.687 -47.189 -7.649 1.00 30.75 79 ARG A N 1
ATOM 586 C CA . ARG A 1 79 ? -8.723 -48.219 -7.486 1.00 30.75 79 ARG A CA 1
ATOM 587 C C . ARG A 1 79 ? -10.034 -47.595 -7.039 1.00 30.75 79 ARG A C 1
ATOM 589 O O . ARG A 1 79 ? -10.086 -46.822 -6.087 1.00 30.75 79 ARG A O 1
ATOM 596 N N . GLY A 1 80 ? -11.065 -47.930 -7.812 1.00 27.09 80 GLY A N 1
ATOM 597 C CA . GLY A 1 80 ? -12.421 -47.425 -7.715 1.00 27.09 80 GLY A CA 1
ATOM 598 C C . GLY A 1 80 ? -13.183 -47.864 -6.468 1.00 27.09 80 GLY A C 1
ATOM 599 O O . GLY A 1 80 ? -12.783 -48.731 -5.695 1.00 27.09 80 GLY A O 1
ATOM 600 N N . ARG A 1 81 ? -14.321 -47.199 -6.311 1.00 30.06 81 ARG A N 1
ATOM 601 C CA . ARG A 1 81 ? -15.283 -47.288 -5.217 1.00 30.06 81 ARG A CA 1
ATOM 602 C C . ARG A 1 81 ? -16.304 -48.404 -5.491 1.00 30.06 81 ARG A C 1
ATOM 604 O O . ARG A 1 81 ? -16.947 -48.341 -6.531 1.00 30.06 81 ARG A O 1
ATOM 611 N N . ALA A 1 82 ? -16.489 -49.341 -4.551 1.00 25.42 82 ALA A N 1
ATOM 612 C CA . ALA A 1 82 ? -17.738 -50.060 -4.193 1.00 25.42 82 ALA A CA 1
ATOM 613 C C . ALA A 1 82 ? -17.443 -51.104 -3.071 1.00 25.42 82 ALA A C 1
ATOM 615 O O . ALA A 1 82 ? -16.278 -51.443 -2.882 1.00 25.42 82 ALA A O 1
ATOM 616 N N . PRO A 1 83 ? -18.440 -51.714 -2.393 1.00 31.52 83 PRO A N 1
ATOM 617 C CA . PRO A 1 83 ? -19.373 -51.159 -1.406 1.00 31.52 83 PRO A CA 1
ATOM 618 C C . PRO A 1 83 ? -19.257 -51.839 -0.008 1.00 31.52 83 PRO A C 1
ATOM 620 O O . PRO A 1 83 ? -18.573 -52.843 0.168 1.00 31.52 83 PRO A O 1
ATOM 623 N N . MET A 1 84 ? -19.945 -51.285 1.002 1.00 34.19 84 MET A N 1
ATOM 624 C CA . MET A 1 84 ? -20.024 -51.806 2.381 1.00 34.19 84 MET A CA 1
ATOM 625 C C . MET A 1 84 ? -20.658 -53.203 2.478 1.00 34.19 84 MET A C 1
ATOM 627 O O . MET A 1 84 ? -2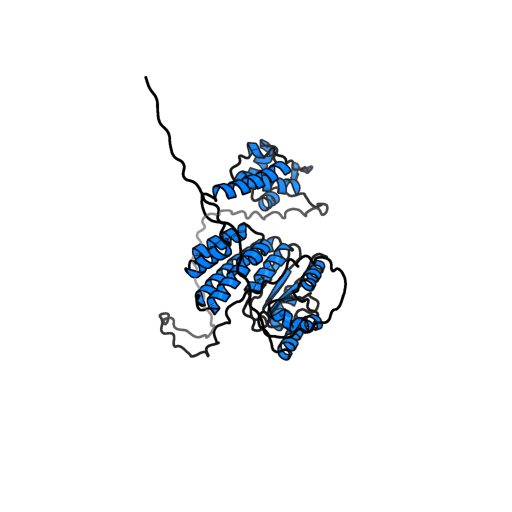1.785 -53.389 2.030 1.00 34.19 84 MET A O 1
ATOM 631 N N . THR A 1 85 ? -20.011 -54.110 3.220 1.00 28.89 85 THR A N 1
ATOM 632 C CA . THR A 1 85 ? -20.655 -55.209 3.968 1.00 28.89 85 THR A CA 1
ATOM 633 C C . THR A 1 85 ? -19.879 -55.487 5.271 1.00 28.89 85 THR A C 1
ATOM 635 O O . THR A 1 85 ? -18.655 -55.558 5.278 1.00 28.89 85 THR A O 1
ATOM 638 N N . ALA A 1 86 ? -20.597 -55.596 6.392 1.00 34.09 86 ALA A N 1
ATOM 639 C CA . ALA A 1 86 ? -20.166 -56.269 7.633 1.00 34.09 86 ALA A CA 1
ATOM 640 C C . ALA A 1 86 ? -20.671 -57.737 7.563 1.00 34.09 86 ALA A C 1
ATOM 642 O O . ALA A 1 86 ? -21.598 -57.940 6.773 1.00 34.09 86 ALA A O 1
ATOM 643 N N . PRO A 1 87 ? -20.195 -58.751 8.341 1.00 43.66 87 PRO A N 1
ATOM 644 C CA . PRO A 1 87 ? -19.842 -58.702 9.777 1.00 43.66 87 PRO A CA 1
ATOM 645 C C . PRO A 1 87 ? -18.720 -59.683 10.244 1.00 43.66 87 PRO A C 1
ATOM 647 O O . PRO A 1 87 ? -18.168 -60.441 9.456 1.00 43.66 87 PRO A O 1
ATOM 650 N N . GLY A 1 88 ? -18.427 -59.737 11.557 1.00 27.72 88 GLY A N 1
ATOM 651 C CA . GLY A 1 88 ? -17.773 -60.908 12.182 1.00 27.72 88 GLY A CA 1
ATOM 652 C C . GLY A 1 88 ? -16.987 -60.634 13.472 1.00 27.72 88 GLY A C 1
ATOM 653 O O . GLY A 1 88 ? -16.043 -59.857 13.472 1.00 27.72 88 GLY A O 1
ATOM 654 N N . ARG A 1 89 ? -17.380 -61.274 14.584 1.00 31.92 89 ARG A N 1
ATOM 655 C CA . ARG A 1 89 ? -16.811 -61.128 15.940 1.00 31.92 89 ARG A CA 1
ATOM 656 C C . ARG A 1 89 ? -15.677 -62.127 16.237 1.00 31.92 89 ARG A C 1
ATOM 658 O O . ARG A 1 89 ? -15.837 -63.308 15.957 1.00 31.92 89 ARG A O 1
ATOM 665 N N . GLY A 1 90 ? -14.698 -61.666 17.028 1.00 26.12 90 GLY A N 1
ATOM 666 C CA . GLY A 1 90 ? -14.025 -62.409 18.118 1.00 26.12 90 GLY A CA 1
ATOM 667 C C . GLY A 1 90 ? -12.582 -62.889 17.856 1.00 26.12 90 GLY A C 1
ATOM 668 O O . GLY A 1 90 ? -12.190 -62.961 16.698 1.00 26.12 90 GLY A O 1
ATOM 669 N N . PRO A 1 91 ? -11.796 -63.286 18.890 1.00 35.81 91 PRO A N 1
ATOM 670 C CA . PRO A 1 91 ? -11.946 -63.106 20.340 1.00 35.81 91 PRO A CA 1
ATOM 671 C C . PRO A 1 91 ? -10.752 -62.351 20.988 1.00 35.81 91 PRO A C 1
ATOM 673 O O . PRO A 1 91 ? -9.754 -62.031 20.351 1.00 35.81 91 PRO A O 1
ATOM 676 N N . GLY A 1 92 ? -10.898 -62.009 22.272 1.00 33.50 92 GLY A N 1
ATOM 677 C CA . GLY A 1 92 ? -10.058 -61.035 22.968 1.00 33.50 92 GLY A CA 1
ATOM 678 C C . GLY A 1 92 ? -8.705 -61.515 23.495 1.00 33.50 92 GLY A C 1
ATOM 679 O O . GLY A 1 92 ? -8.454 -62.703 23.684 1.00 33.50 92 GLY A O 1
ATOM 680 N N . LEU A 1 93 ? -7.879 -60.531 23.856 1.00 32.16 93 LEU A N 1
ATOM 681 C CA . LEU A 1 93 ? -6.768 -60.703 24.781 1.00 32.16 93 LEU A CA 1
ATOM 682 C C . LEU A 1 93 ? -6.832 -59.665 25.903 1.00 32.16 93 LEU A C 1
ATOM 684 O O . LEU A 1 93 ? -7.149 -58.493 25.710 1.00 32.16 93 LEU A O 1
ATOM 688 N N . ARG A 1 94 ? -6.583 -60.186 27.104 1.00 30.48 94 ARG A N 1
ATOM 689 C CA . ARG A 1 94 ? -6.747 -59.560 28.411 1.00 30.48 94 ARG A CA 1
ATOM 690 C C . ARG A 1 94 ? -5.709 -58.473 28.676 1.00 30.48 94 ARG A C 1
ATOM 692 O O . ARG A 1 94 ? -4.546 -58.580 28.304 1.00 30.48 94 ARG A O 1
ATOM 699 N N . ALA A 1 95 ? -6.164 -57.483 29.435 1.00 30.03 95 ALA A N 1
ATOM 700 C CA . ALA A 1 95 ? -5.379 -56.416 30.024 1.00 30.03 95 ALA A CA 1
ATOM 701 C C . ALA A 1 95 ? -4.305 -56.935 30.999 1.00 30.03 95 ALA A C 1
ATOM 703 O O . ALA A 1 95 ? -4.588 -57.771 31.861 1.00 30.03 95 ALA A O 1
ATOM 704 N N . ARG A 1 96 ? -3.106 -56.343 30.932 1.00 30.19 96 ARG A N 1
ATOM 705 C CA . ARG A 1 96 ? -2.189 -56.235 32.073 1.00 30.19 96 ARG A CA 1
ATOM 706 C C . ARG A 1 96 ? -2.080 -54.773 32.482 1.00 30.19 96 ARG A C 1
ATOM 708 O O . ARG A 1 96 ? -1.671 -53.907 31.719 1.00 30.19 96 ARG A O 1
ATOM 715 N N . THR A 1 97 ? -2.499 -54.548 33.715 1.00 32.78 97 THR A N 1
ATOM 716 C CA . THR A 1 97 ? -2.424 -53.327 34.505 1.00 32.78 97 THR A CA 1
ATOM 717 C C . THR A 1 97 ? -0.978 -52.943 34.814 1.00 32.78 97 THR A C 1
ATOM 719 O O . THR A 1 97 ? -0.203 -53.788 35.259 1.00 32.78 97 THR A O 1
ATOM 722 N N . GLY A 1 98 ? -0.645 -51.660 34.663 1.00 28.66 98 GLY A N 1
ATOM 723 C CA . GLY A 1 98 ? 0.643 -51.096 35.060 1.00 28.66 98 GLY A CA 1
ATOM 724 C C . GLY A 1 98 ? 0.600 -49.570 35.168 1.00 28.66 98 GLY A C 1
ATOM 725 O O . GLY A 1 98 ? 0.760 -48.875 34.180 1.00 28.66 98 GLY A O 1
ATOM 726 N N . SER A 1 99 ? 0.387 -49.100 36.398 1.00 29.95 99 SER A N 1
ATOM 727 C CA . SER A 1 99 ? 0.755 -47.800 36.982 1.00 29.95 99 SER A CA 1
ATOM 728 C C . SER A 1 99 ? 0.259 -46.478 36.362 1.00 29.95 99 SER A C 1
ATOM 730 O O . SER A 1 99 ? 0.700 -45.997 35.323 1.00 29.95 99 SER A O 1
ATOM 732 N N . ARG A 1 100 ? -0.621 -45.830 37.136 1.00 31.58 100 ARG A N 1
ATOM 733 C CA . ARG A 1 100 ? -1.145 -44.467 36.996 1.00 31.58 100 ARG A CA 1
ATOM 734 C C . ARG A 1 100 ? -0.049 -43.410 37.205 1.00 31.58 100 ARG A C 1
ATOM 736 O O . ARG A 1 100 ? 0.301 -43.128 38.350 1.00 31.58 100 ARG A O 1
ATOM 743 N N . ALA A 1 101 ? 0.346 -42.696 36.154 1.00 31.80 101 ALA A N 1
ATOM 744 C CA . ALA A 1 101 ? 0.819 -41.319 36.303 1.00 31.80 101 ALA A CA 1
ATOM 745 C C . ALA A 1 101 ? -0.407 -40.392 36.303 1.00 31.80 101 ALA A C 1
ATOM 747 O O . ALA A 1 101 ? -1.039 -40.155 35.275 1.00 31.80 101 ALA A O 1
ATOM 748 N N . LYS A 1 102 ? -0.800 -39.915 37.489 1.00 29.52 102 LYS A N 1
ATOM 749 C CA . LYS A 1 102 ? -1.870 -38.924 37.661 1.00 29.52 102 LYS A CA 1
ATOM 750 C C . LYS A 1 102 ? -1.410 -37.577 37.090 1.00 29.52 102 LYS A C 1
ATOM 752 O O . LYS A 1 102 ? -0.947 -36.723 37.841 1.00 29.52 102 LYS A O 1
ATOM 757 N N . PHE A 1 103 ? -1.595 -37.346 35.793 1.00 28.83 103 PHE A N 1
ATOM 758 C CA . PHE A 1 103 ? -1.676 -35.979 35.285 1.00 28.83 103 PHE A CA 1
ATOM 759 C C . PHE A 1 103 ? -2.999 -35.386 35.766 1.00 28.83 103 PHE A C 1
ATOM 761 O O . PHE A 1 103 ? -4.061 -35.577 35.179 1.00 28.83 103 PHE A O 1
ATOM 768 N N . ARG A 1 104 ? -2.941 -34.696 36.909 1.00 30.08 104 ARG A N 1
ATOM 769 C CA . ARG A 1 104 ? -3.992 -33.766 37.310 1.00 30.08 104 ARG A CA 1
ATOM 770 C C . ARG A 1 104 ? -4.001 -32.644 36.277 1.00 30.08 104 ARG A C 1
ATOM 772 O O . ARG A 1 104 ? -3.180 -31.735 36.350 1.00 30.08 104 ARG A O 1
ATOM 779 N N . PHE A 1 105 ? -4.935 -32.712 35.334 1.00 28.12 105 PHE A N 1
ATOM 780 C CA . PHE A 1 105 ? -5.348 -31.545 34.568 1.00 28.12 105 PHE A CA 1
ATOM 781 C C . PHE A 1 105 ? -5.845 -30.514 35.584 1.00 28.12 105 PHE A C 1
ATOM 783 O O . PHE A 1 105 ? -6.879 -30.697 36.228 1.00 28.12 105 PHE A O 1
ATOM 790 N N . ARG A 1 106 ? -5.040 -29.480 35.824 1.00 26.94 106 ARG A N 1
ATOM 791 C CA . ARG A 1 106 ? -5.447 -28.333 36.626 1.00 26.94 106 ARG A CA 1
ATOM 792 C C . ARG A 1 106 ? -6.215 -27.429 35.662 1.00 26.94 106 ARG A C 1
ATOM 794 O O . ARG A 1 106 ? -5.578 -26.906 34.750 1.00 26.94 106 ARG A O 1
ATOM 801 N N . PRO A 1 107 ? -7.544 -27.271 35.792 1.00 29.27 107 PRO A N 1
ATOM 802 C CA . PRO A 1 107 ? -8.250 -26.312 34.960 1.00 29.27 107 PRO A CA 1
ATOM 803 C C . PRO A 1 107 ? -7.621 -24.937 35.197 1.00 29.27 107 PRO A C 1
ATOM 805 O O . PRO A 1 107 ? -7.363 -24.550 36.345 1.00 29.27 107 PRO A O 1
ATOM 808 N N . LEU A 1 108 ? -7.322 -24.228 34.107 1.00 32.72 108 LEU A N 1
ATOM 809 C CA . LEU A 1 108 ? -7.015 -22.806 34.172 1.00 32.72 108 LEU A CA 1
ATOM 810 C C . LEU A 1 108 ? -8.193 -22.152 34.897 1.00 32.72 108 LEU A C 1
ATOM 812 O O . LEU A 1 108 ? -9.345 -22.342 34.508 1.00 32.72 108 LEU A O 1
ATOM 816 N N . ARG A 1 109 ? -7.918 -21.463 36.010 1.00 30.95 109 ARG A N 1
ATOM 817 C CA . ARG A 1 109 ? -8.967 -20.714 36.703 1.00 30.95 109 ARG A CA 1
ATOM 818 C C . ARG A 1 109 ? -9.530 -19.683 35.716 1.00 30.95 109 ARG A C 1
ATOM 820 O O . ARG A 1 109 ? -8.723 -19.061 35.021 1.00 30.95 109 ARG A O 1
ATOM 827 N N . PRO A 1 110 ? -10.855 -19.471 35.669 1.00 27.16 110 PRO A N 1
ATOM 828 C CA . PRO A 1 110 ? -11.409 -18.281 35.040 1.00 27.16 110 PRO A CA 1
ATOM 829 C C . PRO A 1 110 ? -10.794 -17.097 35.784 1.00 27.16 110 PRO A C 1
ATOM 831 O O . PRO A 1 110 ? -11.016 -16.956 36.986 1.00 27.16 110 PRO A O 1
ATOM 834 N N . PHE A 1 111 ? -9.921 -16.331 35.130 1.00 37.06 111 PHE A N 1
ATOM 835 C CA . PHE A 1 111 ? -9.427 -15.106 35.741 1.00 37.06 111 PHE A CA 1
ATOM 836 C C . PHE A 1 111 ? -10.584 -14.116 35.805 1.00 37.06 111 PHE A C 1
ATOM 838 O O . PHE A 1 111 ? -11.357 -13.986 34.855 1.00 37.06 111 PHE A O 1
ATOM 845 N N . ASP A 1 112 ? -10.694 -13.506 36.977 1.00 33.91 112 ASP A N 1
ATOM 846 C CA . ASP A 1 112 ? -11.789 -12.675 37.443 1.00 33.91 112 ASP A CA 1
ATOM 847 C C . ASP A 1 112 ? -12.264 -11.648 36.414 1.00 33.91 112 ASP A C 1
ATOM 849 O O . ASP A 1 112 ? -11.472 -11.063 35.670 1.00 33.91 112 ASP A O 1
ATOM 853 N N . ARG A 1 113 ? -13.584 -11.426 36.427 1.00 33.06 113 ARG A N 1
ATOM 854 C CA . ARG A 1 113 ? -14.261 -10.310 35.764 1.00 33.06 113 ARG A CA 1
ATOM 855 C C . ARG A 1 113 ? -13.438 -9.042 35.984 1.00 33.06 113 ARG A C 1
ATOM 857 O O . ARG A 1 113 ? -13.224 -8.640 37.125 1.00 33.06 113 ARG A O 1
ATOM 864 N N . LEU A 1 114 ? -12.961 -8.451 34.893 1.00 37.38 114 LEU A N 1
ATOM 865 C CA . LEU A 1 114 ? -12.362 -7.126 34.928 1.00 37.38 114 LEU A CA 1
ATOM 866 C C . LEU A 1 114 ? -13.431 -6.161 35.443 1.00 37.38 114 LEU A C 1
ATOM 868 O O . LEU A 1 114 ? -14.531 -6.098 34.894 1.00 37.38 114 LEU A O 1
ATOM 872 N N . ASP A 1 115 ? -13.106 -5.482 36.537 1.00 37.44 115 ASP A N 1
ATOM 873 C CA . ASP A 1 115 ? -13.884 -4.376 37.074 1.00 37.44 115 ASP A CA 1
ATOM 874 C C . ASP A 1 115 ? -14.024 -3.297 35.977 1.00 37.44 115 ASP A C 1
ATOM 876 O O . ASP A 1 115 ? -13.001 -2.847 35.447 1.00 37.44 115 ASP A O 1
ATOM 880 N N . PRO A 1 116 ? -15.251 -2.888 35.601 1.00 36.44 116 PRO A N 1
ATOM 881 C CA . PRO A 1 116 ? -15.487 -1.842 34.607 1.00 36.44 116 PRO A CA 1
ATOM 882 C C . PRO A 1 116 ? -14.979 -0.446 35.001 1.00 36.44 116 PRO A C 1
ATOM 884 O O . PRO A 1 116 ? -15.143 0.480 34.212 1.00 36.44 116 PRO A O 1
ATOM 887 N N . SER A 1 117 ? -14.377 -0.260 36.183 1.00 38.50 117 SER A N 1
ATOM 888 C CA . SER A 1 117 ? -13.818 1.031 36.610 1.00 38.50 117 SER A CA 1
ATOM 889 C C . SER A 1 117 ? -12.348 1.280 36.213 1.00 38.50 117 SER A C 1
ATOM 891 O O . SER A 1 117 ? -11.779 2.305 36.590 1.00 38.50 117 SER A O 1
ATOM 893 N N . MET A 1 118 ? -11.719 0.404 35.412 1.00 38.12 118 MET A N 1
ATOM 894 C CA . MET A 1 118 ? -10.376 0.659 34.861 1.00 38.12 118 MET A CA 1
ATOM 895 C C . MET A 1 118 ? -10.400 1.782 33.810 1.00 38.12 118 MET A C 1
ATOM 897 O O . MET A 1 118 ? -10.649 1.546 32.627 1.00 38.12 118 MET A O 1
ATOM 901 N N . ALA A 1 119 ? -10.107 3.007 34.245 1.00 35.75 119 ALA A N 1
ATOM 902 C CA . ALA A 1 119 ? -9.717 4.104 33.366 1.00 35.75 119 ALA A CA 1
ATOM 903 C C . ALA A 1 119 ? -8.457 3.735 32.553 1.00 35.75 119 ALA A C 1
ATOM 905 O O . ALA A 1 119 ? -7.678 2.867 32.952 1.00 35.75 119 ALA A O 1
ATOM 906 N N . ALA A 1 120 ? -8.253 4.395 31.409 1.00 47.19 120 ALA A N 1
ATOM 907 C CA . ALA A 1 120 ? -7.039 4.255 30.610 1.00 47.19 120 ALA A CA 1
ATOM 908 C C . ALA A 1 120 ? -5.781 4.406 31.491 1.00 47.19 120 ALA A C 1
ATOM 910 O O . ALA A 1 120 ? -5.648 5.397 32.209 1.00 47.19 120 ALA A O 1
ATOM 911 N N . GLY A 1 121 ? -4.881 3.418 31.433 1.00 58.91 121 GLY A N 1
ATOM 912 C CA . GLY A 1 121 ? -3.534 3.542 31.991 1.00 58.91 121 GLY A CA 1
ATOM 913 C C . GLY A 1 121 ? -3.212 2.759 33.270 1.00 58.91 121 GLY A C 1
ATOM 914 O O . GLY A 1 121 ? -2.418 3.257 34.053 1.00 58.91 121 GLY A O 1
ATOM 915 N N . ASP A 1 122 ? -3.741 1.547 33.488 1.00 79.38 122 ASP A N 1
ATOM 916 C CA . ASP A 1 122 ? -3.236 0.630 34.532 1.00 79.38 122 ASP A CA 1
ATOM 917 C C . ASP A 1 122 ? -3.045 -0.805 34.005 1.00 79.38 122 ASP A C 1
ATOM 919 O O . ASP A 1 122 ? -3.988 -1.587 33.860 1.00 79.38 122 ASP A O 1
ATOM 923 N N . TYR A 1 123 ? -1.797 -1.201 33.758 1.00 86.00 123 TYR A N 1
ATOM 924 C CA . TYR A 1 123 ? -1.440 -2.508 33.206 1.00 86.00 123 TYR A CA 1
ATOM 925 C C . TYR A 1 123 ? -0.757 -3.397 34.239 1.00 86.00 123 TYR A C 1
ATOM 927 O O . TYR A 1 123 ? 0.114 -2.975 34.995 1.00 86.00 123 TYR A O 1
ATOM 935 N N . ARG A 1 124 ? -1.088 -4.693 34.231 1.00 89.94 124 ARG A N 1
ATOM 936 C CA . ARG A 1 124 ? -0.346 -5.704 35.001 1.00 89.94 124 ARG A CA 1
ATOM 937 C C . ARG A 1 124 ? 0.971 -6.049 34.312 1.00 89.94 124 ARG A C 1
ATOM 939 O O . ARG A 1 124 ? 1.069 -6.017 33.087 1.00 89.94 124 ARG A O 1
ATOM 946 N N . ILE A 1 125 ? 1.948 -6.516 35.090 1.00 87.19 125 ILE A N 1
ATOM 947 C CA . ILE A 1 125 ? 3.314 -6.781 34.606 1.00 87.19 125 ILE A CA 1
ATOM 948 C C . ILE A 1 125 ? 3.405 -7.703 33.377 1.00 87.19 125 ILE A C 1
ATOM 950 O O . ILE A 1 125 ? 4.264 -7.502 32.530 1.00 87.19 125 ILE A O 1
ATOM 954 N N . GLY A 1 126 ? 2.515 -8.692 33.242 1.00 74.00 126 GLY A N 1
ATOM 955 C CA . GLY A 1 126 ? 2.501 -9.568 32.064 1.00 74.00 126 GLY A CA 1
ATOM 956 C C . GLY A 1 126 ? 2.087 -8.841 30.781 1.00 74.00 126 GLY A C 1
ATOM 957 O O . GLY A 1 126 ? 2.581 -9.161 29.706 1.00 74.00 126 GLY A O 1
ATOM 958 N N . THR A 1 127 ? 1.205 -7.845 30.891 1.00 77.56 127 THR A N 1
ATOM 959 C CA . THR A 1 127 ? 0.835 -6.975 29.770 1.00 77.56 127 THR A CA 1
ATOM 960 C C . THR A 1 127 ? 1.964 -6.000 29.458 1.00 77.56 127 THR A C 1
ATOM 962 O O . THR A 1 127 ? 2.338 -5.877 28.298 1.00 77.56 127 THR A O 1
ATOM 965 N N . VAL A 1 128 ? 2.575 -5.398 30.482 1.00 83.88 128 VAL A N 1
ATOM 966 C CA . VAL A 1 128 ? 3.734 -4.503 30.322 1.00 83.88 128 VAL A CA 1
ATOM 967 C C . VAL A 1 128 ? 4.884 -5.212 29.617 1.00 83.88 128 VAL A C 1
ATOM 969 O O . VAL A 1 128 ? 5.400 -4.679 28.649 1.00 83.88 128 VAL A O 1
ATOM 972 N N . ALA A 1 129 ? 5.223 -6.438 30.022 1.00 79.94 129 ALA A N 1
ATOM 973 C CA . ALA A 1 129 ? 6.269 -7.239 29.388 1.00 79.94 129 ALA A CA 1
ATOM 974 C C . ALA A 1 129 ? 6.036 -7.457 27.884 1.00 79.94 129 ALA A C 1
ATOM 976 O O . ALA A 1 129 ? 6.959 -7.314 27.087 1.00 79.94 129 ALA A O 1
ATOM 977 N N . ARG A 1 130 ? 4.792 -7.740 27.472 1.00 73.69 130 ARG A N 1
ATOM 978 C CA . ARG A 1 130 ? 4.448 -7.861 26.044 1.00 73.69 130 ARG A CA 1
ATOM 979 C C . ARG A 1 130 ? 4.557 -6.531 25.305 1.00 73.69 130 ARG A C 1
ATOM 981 O O . ARG A 1 130 ? 4.982 -6.512 24.158 1.00 73.69 130 ARG A O 1
ATOM 988 N N . LEU A 1 131 ? 4.166 -5.432 25.947 1.00 67.44 131 LEU A N 1
ATOM 989 C CA . LEU A 1 131 ? 4.179 -4.105 25.334 1.00 67.44 131 LEU A CA 1
ATOM 990 C C . LEU A 1 131 ? 5.589 -3.511 25.240 1.00 67.44 131 LEU A C 1
ATOM 992 O O . LEU A 1 131 ? 5.864 -2.768 24.299 1.00 67.44 131 LEU A O 1
ATOM 996 N N . THR A 1 132 ? 6.474 -3.806 26.191 1.00 79.38 132 THR A N 1
ATOM 997 C CA . THR A 1 132 ? 7.844 -3.272 26.239 1.00 79.38 132 THR A CA 1
ATOM 998 C C . THR A 1 132 ? 8.875 -4.224 25.639 1.00 79.38 132 THR A C 1
ATOM 1000 O O . THR A 1 132 ? 9.980 -3.791 25.334 1.00 79.38 132 THR A O 1
ATOM 1003 N N . GLY A 1 133 ? 8.548 -5.510 25.473 1.00 79.06 133 GLY A N 1
ATOM 1004 C CA . GLY A 1 133 ? 9.499 -6.540 25.045 1.00 79.06 133 GLY A CA 1
ATOM 1005 C C . GLY A 1 133 ? 10.540 -6.902 26.114 1.00 79.06 133 GLY A C 1
ATOM 1006 O O . GLY A 1 133 ? 11.540 -7.540 25.795 1.00 79.06 133 GLY A O 1
ATOM 1007 N N . LEU A 1 134 ? 10.337 -6.480 27.368 1.00 83.25 134 LEU A N 1
ATOM 1008 C CA . LEU A 1 134 ? 11.189 -6.821 28.510 1.00 83.25 134 LEU A CA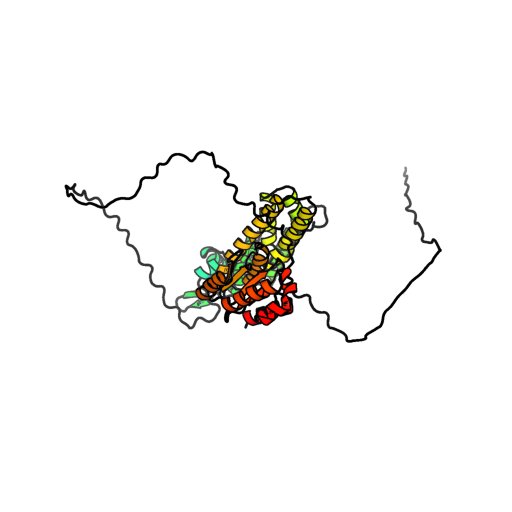 1
ATOM 1009 C C . LEU A 1 134 ? 10.612 -8.012 29.280 1.00 83.25 134 LEU A C 1
ATOM 1011 O O . LEU A 1 134 ? 9.403 -8.099 29.495 1.00 83.25 134 LEU A O 1
ATOM 1015 N N . ASP A 1 135 ? 11.480 -8.890 29.780 1.00 85.69 135 ASP A N 1
ATOM 1016 C CA . ASP A 1 135 ? 11.055 -9.966 30.677 1.00 85.69 135 ASP A CA 1
ATOM 1017 C C . ASP A 1 135 ? 10.477 -9.394 31.998 1.00 85.69 135 ASP A C 1
ATOM 1019 O O . ASP A 1 135 ? 11.032 -8.432 32.550 1.00 85.69 135 ASP A O 1
ATOM 1023 N N . PRO A 1 136 ? 9.388 -9.966 32.559 1.00 86.88 136 PRO A N 1
ATOM 1024 C CA . PRO A 1 136 ? 8.822 -9.523 33.835 1.00 86.88 136 PRO A CA 1
ATOM 1025 C C . PRO A 1 136 ? 9.830 -9.461 34.993 1.00 86.88 136 PRO A C 1
ATOM 1027 O O . PRO A 1 136 ? 9.672 -8.645 35.905 1.00 86.88 136 PRO A O 1
ATOM 1030 N N . HIS A 1 137 ? 10.852 -10.317 34.999 1.00 83.94 137 HIS A N 1
ATOM 1031 C CA . HIS A 1 137 ? 11.929 -10.279 35.981 1.00 83.94 137 HIS A CA 1
ATOM 1032 C C . HIS A 1 137 ? 12.811 -9.040 35.801 1.00 83.94 137 HIS A C 1
ATOM 1034 O O . HIS A 1 137 ? 13.113 -8.370 36.791 1.00 83.94 137 HIS A O 1
ATOM 1040 N N . THR A 1 138 ? 13.154 -8.690 34.559 1.00 87.31 138 THR A N 1
ATOM 1041 C CA . THR A 1 138 ? 13.940 -7.495 34.217 1.00 87.31 138 THR A CA 1
ATOM 1042 C C . THR A 1 138 ? 13.222 -6.220 34.641 1.00 87.31 138 THR A C 1
ATOM 1044 O O . THR A 1 138 ? 13.815 -5.396 35.332 1.00 87.31 138 THR A O 1
ATOM 1047 N N . ILE A 1 139 ? 11.920 -6.105 34.357 1.00 90.75 139 ILE A N 1
ATOM 1048 C CA . ILE A 1 139 ? 11.105 -4.949 34.775 1.00 90.75 139 ILE A CA 1
ATOM 1049 C C . ILE A 1 139 ? 11.137 -4.785 36.304 1.00 90.75 139 ILE A C 1
ATOM 1051 O O . ILE A 1 139 ? 11.379 -3.694 36.815 1.00 90.75 139 ILE A O 1
ATOM 1055 N N . ARG A 1 140 ? 10.969 -5.881 37.062 1.00 90.38 140 ARG A N 1
ATOM 1056 C CA . ARG A 1 140 ? 11.039 -5.849 38.538 1.00 90.38 140 ARG A CA 1
ATOM 1057 C C . ARG A 1 140 ? 12.434 -5.534 39.063 1.00 90.38 140 ARG A C 1
ATOM 1059 O O . ARG A 1 140 ? 12.557 -4.980 40.156 1.00 90.38 140 ARG A O 1
ATOM 1066 N N . ALA A 1 141 ? 13.473 -5.978 38.364 1.00 88.25 141 ALA A N 1
ATOM 1067 C CA . ALA A 1 141 ? 14.850 -5.694 38.733 1.00 88.25 141 ALA A CA 1
ATOM 1068 C C . ALA A 1 141 ? 15.162 -4.210 38.521 1.00 88.25 141 ALA A C 1
ATOM 1070 O O . ALA A 1 141 ? 15.756 -3.599 39.405 1.00 88.25 141 ALA A O 1
ATOM 1071 N N . TRP A 1 142 ? 14.708 -3.630 37.408 1.00 93.69 142 TRP A N 1
ATOM 1072 C CA . TRP A 1 142 ? 14.899 -2.218 37.084 1.00 93.69 142 TRP A CA 1
ATOM 1073 C C . TRP A 1 142 ? 14.121 -1.294 38.025 1.00 93.69 142 TRP A C 1
ATOM 1075 O O . TRP A 1 142 ? 14.701 -0.345 38.545 1.00 93.69 142 TRP A O 1
ATOM 1085 N N . GLU A 1 143 ? 12.865 -1.631 38.341 1.00 91.50 143 GLU A N 1
ATOM 1086 C CA . GLU A 1 143 ? 12.074 -0.963 39.387 1.00 91.50 143 GLU A CA 1
ATOM 1087 C C . GLU A 1 143 ? 12.829 -0.959 40.726 1.00 91.50 143 GLU A C 1
ATOM 1089 O O . GLU A 1 143 ? 13.076 0.087 41.313 1.00 91.50 143 GLU A O 1
ATOM 1094 N N . ARG A 1 144 ? 13.240 -2.137 41.214 1.00 90.75 144 ARG A N 1
ATOM 1095 C CA . ARG A 1 144 ? 13.787 -2.275 42.572 1.00 90.75 144 ARG A CA 1
ATOM 1096 C C . ARG A 1 144 ? 15.193 -1.708 42.730 1.00 90.75 144 ARG A C 1
ATOM 1098 O O . ARG A 1 144 ? 15.510 -1.189 43.793 1.00 90.75 144 ARG A O 1
ATOM 1105 N N . ARG A 1 145 ? 16.066 -1.927 41.744 1.00 87.50 145 ARG A N 1
ATOM 1106 C CA . ARG A 1 145 ? 17.497 -1.602 41.857 1.00 87.50 145 ARG A CA 1
ATOM 1107 C C . ARG A 1 145 ? 17.806 -0.175 41.438 1.00 87.50 145 ARG A C 1
ATOM 1109 O O . ARG A 1 145 ? 18.753 0.390 41.967 1.00 87.50 145 ARG A O 1
ATOM 1116 N N . TYR A 1 146 ? 17.038 0.368 40.498 1.00 88.00 146 TYR A N 1
ATOM 1117 C CA . TYR A 1 146 ? 17.364 1.643 39.866 1.00 88.00 146 TYR A CA 1
ATOM 1118 C C . TYR A 1 146 ? 16.211 2.648 39.879 1.00 88.00 146 TYR A C 1
ATOM 1120 O O . TYR A 1 146 ? 16.379 3.738 39.351 1.00 88.00 146 TYR A O 1
ATOM 1128 N N . GLY A 1 147 ? 15.045 2.302 40.443 1.00 87.50 147 GLY A N 1
ATOM 1129 C CA . GLY A 1 147 ? 13.891 3.205 40.461 1.00 87.50 147 GLY A CA 1
ATOM 1130 C C . GLY A 1 147 ? 13.396 3.565 39.060 1.00 87.50 147 GLY A C 1
ATOM 1131 O O . GLY A 1 147 ? 12.864 4.645 38.852 1.00 87.50 147 GLY A O 1
ATOM 1132 N N . ALA A 1 148 ? 13.601 2.679 38.078 1.00 86.06 148 ALA A N 1
ATOM 1133 C CA . ALA A 1 148 ? 13.374 2.992 36.667 1.00 86.06 148 ALA A CA 1
ATOM 1134 C C . ALA A 1 148 ? 11.923 3.387 36.340 1.00 86.06 148 ALA A C 1
ATOM 1136 O O . ALA A 1 148 ? 11.695 4.079 35.355 1.00 86.06 148 ALA A O 1
ATOM 1137 N N . VAL A 1 149 ? 10.961 2.926 37.139 1.00 89.62 149 VAL A N 1
ATOM 1138 C CA . VAL A 1 149 ? 9.532 3.259 37.077 1.00 89.62 149 VAL A CA 1
ATOM 1139 C C . VAL A 1 149 ? 8.940 3.157 38.481 1.00 89.62 149 VAL A C 1
ATOM 1141 O O . VAL A 1 149 ? 9.430 2.368 39.297 1.00 89.62 149 VAL A O 1
ATOM 1144 N N . GLU A 1 150 ? 7.856 3.886 38.737 1.00 86.44 150 GLU A N 1
ATOM 1145 C CA . GLU A 1 150 ? 7.156 3.899 40.027 1.00 86.44 150 GLU A CA 1
ATOM 1146 C C . GLU A 1 150 ? 5.696 3.443 39.862 1.00 86.44 150 GLU A C 1
ATOM 1148 O O . GLU A 1 150 ? 4.767 4.252 39.906 1.00 86.44 150 GLU A O 1
ATOM 1153 N N . PRO A 1 151 ? 5.456 2.131 39.668 1.00 88.62 151 PRO A N 1
ATOM 1154 C CA . PRO A 1 151 ? 4.110 1.626 39.445 1.00 88.62 151 PRO A CA 1
ATOM 1155 C C . PRO A 1 151 ? 3.242 1.794 40.692 1.00 88.62 151 PRO A C 1
ATOM 1157 O O . PRO A 1 151 ? 3.657 1.481 41.817 1.00 88.62 151 PRO A O 1
ATOM 1160 N N . ARG A 1 152 ? 1.980 2.175 40.483 1.00 87.75 152 ARG A N 1
ATOM 1161 C CA . ARG A 1 152 ? 0.980 2.214 41.552 1.00 87.75 152 ARG A CA 1
ATOM 1162 C C . ARG A 1 152 ? 0.718 0.812 42.087 1.00 87.75 152 ARG A C 1
ATOM 1164 O O . ARG A 1 152 ? 0.850 -0.191 41.383 1.00 87.75 152 ARG A O 1
ATOM 1171 N N . ARG A 1 153 ? 0.327 0.719 43.357 1.00 85.75 153 ARG A N 1
ATOM 1172 C CA . ARG A 1 153 ? -0.072 -0.551 43.972 1.00 85.75 153 ARG A CA 1
ATOM 1173 C C . ARG A 1 153 ? -1.542 -0.519 44.345 1.00 85.75 153 ARG A C 1
ATOM 1175 O O . ARG A 1 153 ? -2.009 0.455 44.921 1.00 85.75 153 ARG A O 1
ATOM 1182 N N . THR A 1 154 ? -2.251 -1.599 44.033 1.00 84.69 154 THR A N 1
ATOM 1183 C CA . THR A 1 154 ? -3.605 -1.820 44.550 1.00 84.69 154 THR A CA 1
ATOM 1184 C C . THR A 1 154 ? -3.570 -2.088 46.054 1.00 84.69 154 THR A C 1
ATOM 1186 O O . THR A 1 154 ? -2.524 -2.456 46.593 1.00 84.69 154 THR A O 1
ATOM 1189 N N . GLU A 1 155 ? -4.721 -1.998 46.725 1.00 74.38 155 GLU A N 1
ATOM 1190 C CA . GLU A 1 155 ? -4.868 -2.388 48.140 1.00 74.38 155 GLU A CA 1
ATOM 1191 C C . GLU A 1 155 ? -4.389 -3.829 48.404 1.00 74.38 155 GLU A C 1
ATOM 1193 O O . GLU A 1 155 ? -3.791 -4.119 49.435 1.00 74.38 155 GLU A O 1
ATOM 1198 N N . GLY A 1 156 ? -4.550 -4.726 47.422 1.00 75.94 156 GLY A N 1
ATOM 1199 C CA . GLY A 1 156 ? -4.026 -6.098 47.451 1.00 75.94 156 GLY A CA 1
ATOM 1200 C C . GLY A 1 156 ? -2.528 -6.238 47.133 1.00 75.94 156 GLY A C 1
ATOM 1201 O O . GLY A 1 156 ? -2.054 -7.349 46.900 1.00 75.94 156 GLY A O 1
ATOM 1202 N N . GLY A 1 157 ? -1.776 -5.138 47.042 1.00 79.94 157 GLY A N 1
ATOM 1203 C CA . GLY A 1 157 ? -0.326 -5.126 46.821 1.00 79.94 157 GLY A CA 1
ATOM 1204 C C . GLY A 1 157 ? 0.128 -5.453 45.392 1.00 79.94 157 GLY A C 1
ATOM 1205 O O . GLY A 1 157 ? 1.319 -5.689 45.163 1.00 79.94 157 GLY A O 1
ATOM 1206 N N . THR A 1 158 ? -0.785 -5.475 44.416 1.00 83.12 158 THR A N 1
ATOM 1207 C CA . THR A 1 158 ? -0.448 -5.755 43.010 1.00 83.12 158 THR A CA 1
ATOM 1208 C C . THR A 1 158 ? 0.012 -4.484 42.302 1.00 83.12 158 THR A C 1
ATOM 1210 O O . THR A 1 158 ? -0.630 -3.448 42.426 1.00 83.12 158 THR A O 1
ATOM 1213 N N . ARG A 1 159 ? 1.108 -4.573 41.539 1.00 87.88 159 ARG A N 1
ATOM 1214 C CA . ARG A 1 159 ? 1.643 -3.464 40.731 1.00 87.88 159 ARG A CA 1
ATOM 1215 C C . ARG A 1 159 ? 0.789 -3.215 39.491 1.00 87.88 159 ARG A C 1
ATOM 1217 O O . ARG A 1 159 ? 0.523 -4.161 38.742 1.00 87.88 159 ARG A O 1
ATOM 1224 N N . LEU A 1 160 ? 0.452 -1.954 39.270 1.00 89.00 160 LEU A N 1
ATOM 1225 C CA . LEU A 1 160 ? -0.203 -1.421 38.088 1.00 89.00 160 LEU A CA 1
ATOM 1226 C C . LEU A 1 160 ? 0.700 -0.347 37.485 1.00 89.00 160 LEU A C 1
ATOM 1228 O O . LEU A 1 160 ? 1.127 0.571 38.179 1.00 89.00 160 LEU A O 1
ATOM 1232 N N . TYR A 1 161 ? 1.031 -0.525 36.214 1.00 89.25 161 TYR A N 1
ATOM 1233 C CA . TYR A 1 161 ? 1.918 0.356 35.464 1.00 89.25 161 TYR A CA 1
ATOM 1234 C C . TYR A 1 161 ? 1.084 1.248 34.552 1.00 89.25 161 TYR A C 1
ATOM 1236 O O . TYR A 1 161 ? 0.161 0.749 33.913 1.00 89.25 161 TYR A O 1
ATOM 1244 N N . GLY A 1 162 ? 1.432 2.524 34.458 1.00 85.69 162 GLY A N 1
ATOM 1245 C CA . GLY A 1 162 ? 0.791 3.464 33.548 1.00 85.69 162 GLY A CA 1
ATOM 1246 C C . GLY A 1 162 ? 1.353 3.445 32.132 1.00 85.69 162 GLY A C 1
ATOM 1247 O O . GLY A 1 162 ? 2.377 2.822 31.845 1.00 85.69 162 GLY A O 1
ATOM 1248 N N . ASP A 1 163 ? 0.707 4.189 31.235 1.00 77.88 163 ASP A N 1
ATOM 1249 C CA . ASP A 1 163 ? 1.220 4.401 29.875 1.00 77.88 163 ASP A CA 1
ATOM 1250 C C . ASP A 1 163 ? 2.590 5.105 29.883 1.00 77.88 163 ASP A C 1
ATOM 1252 O O . ASP A 1 163 ? 3.440 4.816 29.039 1.00 77.88 163 ASP A O 1
ATOM 1256 N N . LEU A 1 164 ? 2.837 5.990 30.858 1.00 81.94 164 LEU A N 1
ATOM 1257 C CA . LEU A 1 164 ? 4.135 6.650 31.046 1.00 81.94 164 LEU A CA 1
ATOM 1258 C C . LEU A 1 164 ? 5.227 5.658 31.469 1.00 81.94 164 LEU A C 1
ATOM 1260 O O . LEU A 1 164 ? 6.324 5.686 30.913 1.00 81.94 164 LEU A O 1
ATOM 1264 N N . ASP A 1 165 ? 4.909 4.713 32.359 1.00 86.25 165 ASP A N 1
ATOM 1265 C CA . ASP A 1 165 ? 5.847 3.657 32.757 1.00 86.25 165 ASP A CA 1
ATOM 1266 C C . ASP A 1 165 ? 6.239 2.787 31.557 1.00 86.25 165 ASP A C 1
ATOM 1268 O O . ASP A 1 165 ? 7.403 2.430 31.384 1.00 86.25 165 ASP A O 1
ATOM 1272 N N . ILE A 1 166 ? 5.274 2.459 30.691 1.00 83.38 166 ILE A N 1
ATOM 1273 C CA . ILE A 1 166 ? 5.524 1.669 29.478 1.00 83.38 166 ILE A CA 1
ATOM 1274 C C . ILE A 1 166 ? 6.427 2.431 28.507 1.00 83.38 166 ILE A C 1
ATOM 1276 O O . ILE A 1 166 ? 7.372 1.848 27.969 1.00 83.38 166 ILE A O 1
ATOM 1280 N N . GLN A 1 167 ? 6.153 3.716 28.274 1.00 79.88 167 GLN A N 1
ATOM 1281 C CA . GLN A 1 167 ? 6.973 4.556 27.399 1.00 79.88 167 GLN A CA 1
ATOM 1282 C C . GLN A 1 167 ? 8.408 4.652 27.913 1.00 79.88 167 GLN A C 1
ATOM 1284 O O . GLN A 1 167 ? 9.350 4.395 27.160 1.00 79.88 167 GLN A O 1
ATOM 1289 N N . ARG A 1 168 ? 8.578 4.919 29.209 1.00 90.00 168 ARG A N 1
ATOM 1290 C CA . ARG A 1 168 ? 9.889 4.977 29.851 1.00 90.00 168 ARG A CA 1
ATOM 1291 C C . ARG A 1 168 ? 10.639 3.650 29.760 1.00 90.00 168 ARG A C 1
ATOM 1293 O O . ARG A 1 168 ? 11.800 3.629 29.362 1.00 90.00 168 ARG A O 1
ATOM 1300 N N . LEU A 1 169 ? 9.974 2.525 30.032 1.00 89.38 169 LEU A N 1
ATOM 1301 C CA . LEU A 1 169 ? 10.575 1.191 29.906 1.00 89.38 169 LEU A CA 1
ATOM 1302 C C . LEU A 1 169 ? 11.010 0.865 28.470 1.00 89.38 169 LEU A C 1
ATOM 1304 O O . LEU A 1 169 ? 12.042 0.221 28.289 1.00 89.38 169 LEU A O 1
ATOM 1308 N N . ARG A 1 170 ? 10.265 1.314 27.450 1.00 88.88 170 ARG A N 1
ATOM 1309 C CA . ARG A 1 170 ? 10.665 1.170 26.038 1.00 88.88 170 ARG A CA 1
ATOM 1310 C C . ARG A 1 170 ? 11.908 1.993 25.711 1.00 88.88 170 ARG A C 1
ATOM 1312 O O . ARG A 1 170 ? 12.796 1.477 25.039 1.00 88.88 170 ARG A O 1
ATOM 1319 N N . MET A 1 171 ? 11.988 3.232 26.196 1.00 87.88 171 MET A N 1
ATOM 1320 C CA . MET A 1 171 ? 13.164 4.083 25.986 1.00 87.88 171 MET A CA 1
ATOM 1321 C C . MET A 1 171 ? 14.396 3.506 26.682 1.00 87.88 171 MET A C 1
ATOM 1323 O O . MET A 1 171 ? 15.436 3.359 26.051 1.00 87.88 171 MET A O 1
ATOM 1327 N N . LEU A 1 172 ? 14.258 3.083 27.942 1.00 88.50 172 LEU A N 1
ATOM 1328 C CA . LEU A 1 172 ? 15.337 2.427 28.680 1.00 88.50 172 LEU A CA 1
ATOM 1329 C C . LEU A 1 172 ? 15.801 1.152 27.980 1.00 88.50 172 LEU A C 1
ATOM 1331 O O . LEU A 1 172 ? 17.000 0.972 27.809 1.00 88.50 172 LEU A O 1
ATOM 1335 N N . LYS A 1 173 ? 14.870 0.310 27.508 1.00 88.19 173 LYS A N 1
ATOM 1336 C CA . LYS A 1 173 ? 15.212 -0.867 26.704 1.00 88.19 173 LYS A CA 1
ATOM 1337 C C . LYS A 1 173 ? 16.025 -0.482 25.470 1.00 88.19 173 LYS A C 1
ATOM 1339 O O . LYS A 1 173 ? 17.080 -1.064 25.250 1.00 88.19 173 LYS A O 1
ATOM 1344 N N . ALA A 1 174 ? 15.547 0.487 24.694 1.00 80.62 174 ALA A N 1
ATOM 1345 C CA . ALA A 1 174 ? 16.197 0.897 23.457 1.00 80.62 174 ALA A CA 1
ATOM 1346 C C . ALA A 1 174 ? 17.618 1.430 23.698 1.00 80.62 174 ALA A C 1
ATOM 1348 O O . ALA A 1 174 ? 18.539 1.028 22.998 1.00 80.62 174 ALA A O 1
ATOM 1349 N N . VAL A 1 175 ? 17.810 2.267 24.720 1.00 85.38 175 VAL A N 1
ATOM 1350 C CA . VAL A 1 175 ? 19.133 2.786 25.090 1.00 85.38 175 VAL A CA 1
ATOM 1351 C C . VAL A 1 175 ? 20.055 1.656 25.568 1.00 85.38 175 VAL A C 1
ATOM 1353 O O . VAL A 1 175 ? 21.214 1.595 25.167 1.00 85.38 175 VAL A O 1
ATOM 1356 N N . THR A 1 176 ? 19.540 0.707 26.359 1.00 86.44 176 THR A N 1
ATOM 1357 C CA . THR A 1 176 ? 20.348 -0.430 26.829 1.00 86.44 176 THR A CA 1
ATOM 1358 C C . THR A 1 176 ? 20.697 -1.435 25.738 1.00 86.44 176 THR A C 1
ATOM 1360 O O . THR A 1 176 ? 21.788 -1.996 25.751 1.00 86.44 176 THR A O 1
ATOM 1363 N N . ASP A 1 177 ? 19.797 -1.656 24.776 1.00 81.19 177 ASP A N 1
ATOM 1364 C CA . ASP A 1 177 ? 20.054 -2.527 23.626 1.00 81.19 177 ASP A CA 1
ATOM 1365 C C . ASP A 1 177 ? 21.141 -1.924 22.712 1.00 81.19 177 ASP A C 1
ATOM 1367 O O . ASP A 1 177 ? 21.863 -2.664 22.048 1.00 81.19 177 ASP A O 1
ATOM 1371 N N . LEU A 1 178 ? 21.280 -0.591 22.710 1.00 78.88 178 LEU A N 1
ATOM 1372 C CA . LEU A 1 178 ? 22.323 0.158 21.998 1.00 78.88 178 LEU A CA 1
ATOM 1373 C C . LEU A 1 178 ? 23.653 0.253 22.770 1.00 78.88 178 LEU A C 1
ATOM 1375 O O . LEU A 1 178 ? 24.593 0.873 22.285 1.00 78.88 178 LEU A O 1
ATOM 1379 N N . GLY A 1 179 ? 23.759 -0.390 23.938 1.00 76.25 179 GLY A N 1
ATOM 1380 C CA . GLY A 1 179 ? 25.027 -0.592 24.644 1.00 76.25 179 GLY A CA 1
ATOM 1381 C C . GLY A 1 179 ? 25.216 0.223 25.922 1.00 76.25 179 GLY A C 1
ATOM 1382 O O . GLY A 1 179 ? 26.162 -0.042 26.665 1.00 76.25 179 GLY A O 1
ATOM 1383 N N . ASP A 1 180 ? 24.319 1.156 26.246 1.00 84.38 180 ASP A N 1
ATOM 1384 C CA . ASP A 1 180 ? 24.397 1.871 27.521 1.00 84.38 180 ASP A CA 1
ATOM 1385 C C . ASP A 1 180 ? 23.991 0.951 28.695 1.00 84.38 180 ASP A C 1
ATOM 1387 O O . ASP A 1 180 ? 23.035 0.175 28.647 1.00 84.38 180 ASP A O 1
ATOM 1391 N N . GLY A 1 181 ? 24.700 1.050 29.819 1.00 85.06 181 GLY A N 1
ATOM 1392 C CA . GLY A 1 181 ? 24.372 0.278 31.019 1.00 85.06 181 GLY A CA 1
ATOM 1393 C C . GLY A 1 181 ? 23.138 0.824 31.743 1.00 85.06 181 GLY A C 1
ATOM 1394 O O . GLY A 1 181 ? 23.079 2.013 32.056 1.00 85.06 181 GLY A O 1
ATOM 1395 N N . ILE A 1 182 ? 22.195 -0.048 32.130 1.00 90.06 182 ILE A N 1
ATOM 1396 C CA . ILE A 1 182 ? 20.958 0.354 32.836 1.00 90.06 182 ILE A CA 1
ATOM 1397 C C . ILE A 1 182 ? 21.209 1.224 34.081 1.00 90.06 182 ILE A C 1
ATOM 1399 O O . ILE A 1 182 ? 20.431 2.128 34.364 1.00 90.06 182 ILE A O 1
ATOM 1403 N N . GLY A 1 183 ? 22.308 0.996 34.808 1.00 82.06 183 GLY A N 1
ATOM 1404 C CA . GLY A 1 183 ? 22.649 1.777 36.002 1.00 82.06 183 GLY A CA 1
ATOM 1405 C C . GLY A 1 183 ? 22.966 3.251 35.728 1.00 82.06 183 GLY A C 1
ATOM 1406 O O . GLY A 1 183 ? 22.849 4.060 36.641 1.00 82.06 183 GLY A O 1
ATOM 1407 N N . VAL A 1 184 ? 23.333 3.598 34.492 1.00 83.75 184 VAL A N 1
ATOM 1408 C CA . VAL A 1 184 ? 23.604 4.979 34.065 1.00 83.75 184 VAL A CA 1
ATOM 1409 C C . VAL A 1 184 ? 22.313 5.652 33.605 1.00 83.75 184 VAL A C 1
ATOM 1411 O O . VAL A 1 184 ? 22.029 6.785 33.980 1.00 83.75 184 VAL A O 1
ATOM 1414 N N . VAL A 1 185 ? 21.499 4.937 32.826 1.00 89.62 185 VAL A N 1
ATOM 1415 C CA . VAL A 1 185 ? 20.358 5.539 32.116 1.00 89.62 185 VAL A CA 1
ATOM 1416 C C . VAL A 1 185 ? 19.056 5.523 32.911 1.00 89.62 185 VAL A C 1
ATOM 1418 O O . VAL A 1 185 ? 18.184 6.352 32.674 1.00 89.62 185 VAL A O 1
ATOM 1421 N N . ALA A 1 186 ? 18.913 4.635 33.898 1.00 88.50 186 ALA A N 1
ATOM 1422 C CA . ALA A 1 186 ? 17.682 4.520 34.683 1.00 88.50 186 ALA A CA 1
ATOM 1423 C C . ALA A 1 186 ? 17.328 5.779 35.494 1.00 88.50 186 ALA A C 1
ATOM 1425 O O . ALA A 1 186 ? 16.150 5.987 35.781 1.00 88.50 186 ALA A O 1
ATOM 1426 N N . GLY A 1 187 ? 18.318 6.609 35.844 1.00 85.31 187 GLY A N 1
ATOM 1427 C CA . GLY A 1 187 ? 18.122 7.873 36.563 1.00 85.31 187 GLY A CA 1
ATOM 1428 C C . GLY A 1 187 ? 17.880 9.089 35.663 1.00 85.31 187 GLY A C 1
ATOM 1429 O O . GLY A 1 187 ? 17.601 10.171 36.173 1.00 85.31 187 GLY A O 1
ATOM 1430 N N . LEU A 1 188 ? 17.985 8.939 34.339 1.00 89.38 188 LEU A N 1
ATOM 1431 C CA . LEU A 1 188 ? 17.788 10.044 33.402 1.00 89.38 188 LEU A CA 1
ATOM 1432 C C . LEU A 1 188 ? 16.312 10.436 33.318 1.00 89.38 188 LEU A C 1
ATOM 1434 O O . LEU A 1 188 ? 15.423 9.586 33.424 1.00 89.38 188 LEU A O 1
ATOM 1438 N N . SER A 1 189 ? 16.040 11.722 33.093 1.00 88.94 189 SER A N 1
ATOM 1439 C CA . SER A 1 189 ? 14.689 12.175 32.760 1.00 88.94 189 SER A CA 1
ATOM 1440 C C . SER A 1 189 ? 14.245 11.572 31.424 1.00 88.94 189 SER A C 1
ATOM 1442 O O . SER A 1 189 ? 15.067 11.158 30.607 1.00 88.94 189 SER A O 1
ATOM 1444 N N . ASP A 1 190 ? 12.936 11.520 31.183 1.00 82.25 190 ASP A N 1
ATOM 1445 C CA . ASP A 1 190 ? 12.420 11.032 29.900 1.00 82.25 190 ASP A CA 1
ATOM 1446 C C . ASP A 1 190 ? 12.933 11.864 28.715 1.00 82.25 190 ASP A C 1
ATOM 1448 O O . ASP A 1 190 ? 13.156 11.310 27.646 1.00 82.25 190 ASP A O 1
ATOM 1452 N N . GLU A 1 191 ? 13.162 13.168 28.904 1.00 79.88 191 GLU A N 1
ATOM 1453 C CA . GLU A 1 191 ? 13.745 14.028 27.867 1.00 79.88 191 GLU A CA 1
ATOM 1454 C C . GLU A 1 191 ? 15.202 13.663 27.583 1.00 79.88 191 GLU A C 1
ATOM 1456 O O . GLU A 1 191 ? 15.552 13.408 26.437 1.00 79.88 191 GLU A O 1
ATOM 1461 N N . ALA A 1 192 ? 16.019 13.494 28.624 1.00 80.69 192 ALA A N 1
ATOM 1462 C CA . ALA A 1 192 ? 17.410 13.077 28.466 1.00 80.69 192 ALA A CA 1
ATOM 1463 C C . ALA A 1 192 ? 17.530 11.672 27.844 1.00 80.69 192 ALA A C 1
ATOM 1465 O O . ALA A 1 192 ? 18.469 11.400 27.103 1.00 80.69 192 ALA A O 1
ATOM 1466 N N . LEU A 1 193 ? 16.572 10.771 28.095 1.00 83.44 193 LEU A N 1
ATOM 1467 C CA . LEU A 1 193 ? 16.508 9.476 27.407 1.00 83.44 193 LEU A CA 1
ATOM 1468 C C . LEU A 1 193 ? 16.185 9.624 25.914 1.00 83.44 193 LEU A C 1
ATOM 1470 O O . LEU A 1 193 ? 16.731 8.872 25.107 1.00 83.44 193 LEU A O 1
ATOM 1474 N N . ARG A 1 194 ? 15.320 10.573 25.532 1.00 81.25 194 ARG A N 1
ATOM 1475 C CA . ARG A 1 194 ? 15.029 10.872 24.118 1.00 81.25 194 ARG A CA 1
ATOM 1476 C C . ARG A 1 194 ? 16.237 11.488 23.423 1.00 81.25 194 ARG A C 1
ATOM 1478 O O . ARG A 1 194 ? 16.584 11.030 22.338 1.00 81.25 194 ARG A O 1
ATOM 1485 N N . GLU A 1 195 ? 16.891 12.459 24.056 1.00 80.69 195 GLU A N 1
ATOM 1486 C CA . GLU A 1 195 ? 18.127 13.073 23.558 1.00 80.69 195 GLU A CA 1
ATOM 1487 C C . GLU A 1 195 ? 19.223 12.017 23.391 1.00 80.69 195 GLU A C 1
ATOM 1489 O O . GLU A 1 195 ? 19.794 11.889 22.313 1.00 80.69 195 GLU A O 1
ATOM 1494 N N . ARG A 1 196 ? 19.428 11.157 24.396 1.00 81.00 196 ARG A N 1
ATOM 1495 C CA . ARG A 1 196 ? 20.412 10.071 24.333 1.00 81.00 196 ARG A CA 1
ATOM 1496 C C . ARG A 1 196 ? 20.115 9.058 23.227 1.00 81.00 196 ARG A C 1
ATOM 1498 O O . ARG A 1 196 ? 21.033 8.575 22.573 1.00 81.00 196 ARG A O 1
ATOM 1505 N N . LEU A 1 197 ? 18.842 8.737 22.991 1.00 81.19 197 LEU A N 1
ATOM 1506 C CA . LEU A 1 197 ? 18.436 7.902 21.856 1.00 81.19 197 LEU A CA 1
ATOM 1507 C C . LEU A 1 197 ? 18.711 8.578 20.513 1.00 81.19 197 LEU A C 1
ATOM 1509 O O . LEU A 1 197 ? 19.071 7.882 19.566 1.00 81.19 197 LEU A O 1
ATOM 1513 N N . ALA A 1 198 ? 18.525 9.895 20.417 1.00 75.69 198 ALA A N 1
ATOM 1514 C CA . ALA A 1 198 ? 18.839 10.656 19.214 1.00 75.69 198 ALA A CA 1
ATOM 1515 C C . ALA A 1 198 ? 20.356 10.707 18.968 1.00 75.69 198 ALA A C 1
ATOM 1517 O O . ALA A 1 198 ? 20.790 10.441 17.852 1.00 75.69 198 ALA A O 1
ATOM 1518 N N . GLU A 1 199 ? 21.156 10.941 20.011 1.00 77.69 199 GLU A N 1
ATOM 1519 C CA . GLU A 1 199 ? 22.622 10.901 19.954 1.00 77.69 199 GLU A CA 1
ATOM 1520 C C . GLU A 1 199 ? 23.140 9.526 19.535 1.00 77.69 199 GLU A C 1
ATOM 1522 O O . GLU A 1 199 ? 23.905 9.440 18.585 1.00 77.69 199 GLU A O 1
ATOM 1527 N N . LEU A 1 200 ? 22.700 8.445 20.191 1.00 72.31 200 LEU A N 1
ATOM 1528 C CA . LEU A 1 200 ? 23.161 7.088 19.874 1.00 72.31 200 LEU A CA 1
ATOM 1529 C C . LEU A 1 200 ? 22.774 6.660 18.455 1.00 72.31 200 LEU A C 1
ATOM 1531 O O . LEU A 1 200 ? 23.511 5.919 17.808 1.00 72.31 200 LEU A O 1
ATOM 1535 N N . ARG A 1 201 ? 21.628 7.129 17.951 1.00 67.00 201 ARG A N 1
ATOM 1536 C CA . ARG A 1 201 ? 21.242 6.929 16.549 1.00 67.00 201 ARG A CA 1
ATOM 1537 C C . ARG A 1 201 ? 22.146 7.726 15.608 1.00 67.00 201 ARG A C 1
ATOM 1539 O O . ARG A 1 201 ? 22.634 7.140 14.651 1.00 67.00 201 ARG A O 1
ATOM 1546 N N . GLY A 1 202 ? 22.453 8.982 15.938 1.00 55.03 202 GLY A N 1
ATOM 1547 C CA . GLY A 1 202 ? 23.396 9.814 15.184 1.00 55.03 202 GLY A CA 1
ATOM 1548 C C . GLY A 1 202 ? 24.839 9.287 15.197 1.00 55.03 202 GLY A C 1
ATOM 1549 O O . GLY A 1 202 ? 25.515 9.325 14.179 1.00 55.03 202 GLY A O 1
ATOM 1550 N N . THR A 1 203 ? 25.318 8.702 16.299 1.00 55.56 203 THR A N 1
ATOM 1551 C CA . THR A 1 203 ? 26.677 8.131 16.368 1.00 55.56 203 THR A CA 1
ATOM 1552 C C . THR A 1 203 ? 26.798 6.794 15.639 1.00 55.56 203 THR A C 1
ATOM 1554 O O . THR A 1 203 ? 27.851 6.492 15.087 1.00 55.56 203 THR A O 1
ATOM 1557 N N . VAL A 1 204 ? 25.729 5.987 15.600 1.00 51.00 204 VAL A N 1
ATOM 1558 C CA . VAL A 1 204 ? 25.673 4.777 14.755 1.00 51.00 204 VAL A CA 1
ATOM 1559 C C . VAL A 1 204 ? 25.603 5.155 13.268 1.00 51.00 204 VAL A C 1
ATOM 1561 O O . VAL A 1 204 ? 26.075 4.399 12.421 1.00 51.00 204 VAL A O 1
ATOM 1564 N N . GLU A 1 205 ? 25.049 6.326 12.947 1.00 45.94 205 GLU A N 1
ATOM 1565 C CA . GLU A 1 205 ? 25.105 6.917 11.608 1.00 45.94 205 GLU A CA 1
ATOM 1566 C C . GLU A 1 205 ? 26.530 7.397 11.262 1.00 45.94 205 GLU A C 1
ATOM 1568 O O . GLU A 1 205 ? 27.003 7.067 10.177 1.00 45.94 205 GLU A O 1
ATOM 1573 N N . ASP A 1 206 ? 27.245 8.046 12.193 1.00 37.53 206 ASP A N 1
ATOM 1574 C CA . ASP A 1 206 ? 28.621 8.537 11.992 1.00 37.53 206 ASP A CA 1
ATOM 1575 C C . ASP A 1 206 ? 29.680 7.413 11.899 1.00 37.53 206 ASP A C 1
ATOM 1577 O O . ASP A 1 206 ? 30.547 7.457 11.020 1.00 37.53 206 ASP A O 1
ATOM 1581 N N . GLU A 1 207 ? 29.617 6.365 12.735 1.00 43.84 207 GLU A N 1
ATOM 1582 C CA . GLU A 1 207 ? 30.566 5.233 12.666 1.00 43.84 207 GLU A CA 1
ATOM 1583 C C . GLU A 1 207 ? 30.332 4.317 11.449 1.00 43.84 207 GLU A C 1
ATOM 1585 O O . GLU A 1 207 ? 31.252 3.634 10.996 1.00 43.84 207 GLU A O 1
ATOM 1590 N N . ALA A 1 208 ? 29.130 4.337 10.860 1.00 44.44 208 ALA A N 1
ATOM 1591 C CA . ALA A 1 208 ? 28.847 3.671 9.586 1.00 44.44 208 ALA A CA 1
ATOM 1592 C C . ALA A 1 208 ? 29.363 4.457 8.360 1.00 44.44 208 ALA A C 1
ATOM 1594 O O . ALA A 1 208 ? 29.360 3.922 7.250 1.00 44.44 208 ALA A O 1
ATOM 1595 N N . SER A 1 209 ? 29.831 5.697 8.549 1.00 43.06 209 SER A N 1
ATOM 1596 C CA . SER A 1 209 ? 30.358 6.588 7.504 1.00 43.06 209 SER A CA 1
ATOM 1597 C C . SER A 1 209 ? 31.888 6.735 7.522 1.00 43.06 209 SER A C 1
ATOM 1599 O O . SER A 1 209 ? 32.440 7.828 7.396 1.00 43.06 209 SER A O 1
ATOM 1601 N N . GLY A 1 210 ? 32.601 5.610 7.601 1.00 32.78 210 GLY A N 1
ATOM 1602 C CA . GLY A 1 210 ? 34.015 5.542 7.228 1.00 32.78 210 GLY A CA 1
ATOM 1603 C C . GLY A 1 210 ? 34.213 5.659 5.708 1.00 32.78 210 GLY A C 1
ATOM 1604 O O . GLY A 1 210 ? 34.132 4.663 5.002 1.00 32.78 210 GLY A O 1
ATOM 1605 N N . GLU A 1 211 ? 34.480 6.885 5.247 1.00 36.47 211 GLU A N 1
ATOM 1606 C CA . GLU A 1 211 ? 35.122 7.292 3.977 1.00 36.47 211 GLU A CA 1
ATOM 1607 C C . GLU A 1 211 ? 34.463 6.907 2.625 1.00 36.47 211 GLU A C 1
ATOM 1609 O O . GLU A 1 211 ? 34.755 5.881 2.020 1.00 36.47 211 GLU A O 1
ATOM 1614 N N . GLY A 1 212 ? 33.730 7.874 2.038 1.00 36.72 212 GLY A N 1
ATOM 1615 C CA . GLY A 1 212 ? 33.989 8.269 0.642 1.00 36.72 212 GLY A CA 1
ATOM 1616 C C . GLY A 1 212 ? 32.933 8.023 -0.447 1.00 36.72 212 GLY A C 1
ATOM 1617 O O . GLY A 1 212 ? 33.288 7.472 -1.481 1.00 36.72 212 GLY A O 1
ATOM 1618 N N . ALA A 1 213 ? 31.695 8.512 -0.307 1.00 35.31 213 ALA A N 1
ATOM 1619 C CA . ALA A 1 213 ? 30.832 8.919 -1.435 1.00 35.31 213 ALA A CA 1
ATOM 1620 C C . ALA A 1 213 ? 29.632 9.743 -0.916 1.00 35.31 213 ALA A C 1
ATOM 1622 O O . ALA A 1 213 ? 29.219 9.518 0.223 1.00 35.31 213 ALA A O 1
ATOM 1623 N N . PRO A 1 214 ? 29.049 10.687 -1.692 1.00 40.41 214 PRO A N 1
ATOM 1624 C CA . PRO A 1 214 ? 27.723 11.218 -1.362 1.00 40.41 214 PRO A CA 1
ATOM 1625 C C . PRO A 1 214 ? 26.781 10.027 -1.176 1.00 40.41 214 PRO A C 1
ATOM 1627 O O . PRO A 1 214 ? 26.826 9.119 -2.004 1.00 40.41 214 PRO A O 1
ATOM 1630 N N . ALA A 1 215 ? 26.009 9.998 -0.082 1.00 48.25 215 ALA A N 1
ATOM 1631 C CA . ALA A 1 215 ? 25.107 8.891 0.228 1.00 48.25 215 ALA A CA 1
ATOM 1632 C C . ALA A 1 215 ? 24.289 8.563 -1.026 1.00 48.25 215 ALA A C 1
ATOM 1634 O O . ALA A 1 215 ? 23.450 9.365 -1.440 1.00 48.25 215 ALA A O 1
ATOM 1635 N N . ALA A 1 216 ? 24.625 7.445 -1.676 1.00 57.97 216 ALA A N 1
ATOM 1636 C CA . ALA A 1 216 ? 23.941 7.009 -2.877 1.00 57.97 216 ALA A CA 1
ATOM 1637 C C . ALA A 1 216 ? 22.451 6.924 -2.542 1.00 57.97 216 ALA A C 1
ATOM 1639 O O . ALA A 1 216 ? 22.095 6.497 -1.437 1.00 57.97 216 ALA A O 1
ATOM 1640 N N . ASP A 1 217 ? 21.595 7.378 -3.460 1.00 77.94 217 ASP A N 1
ATOM 1641 C CA . ASP A 1 217 ? 20.154 7.196 -3.316 1.00 77.94 217 ASP A CA 1
ATOM 1642 C C . ASP A 1 217 ? 19.926 5.713 -2.971 1.00 77.94 217 ASP A C 1
ATOM 1644 O O . ASP A 1 217 ? 20.396 4.850 -3.718 1.00 77.94 217 ASP A O 1
ATOM 1648 N N . PRO A 1 218 ? 19.273 5.373 -1.840 1.00 79.56 218 PRO A N 1
ATOM 1649 C CA . PRO A 1 218 ? 19.049 3.977 -1.462 1.00 79.56 218 PRO A CA 1
ATOM 1650 C C . PRO A 1 218 ? 18.371 3.188 -2.588 1.00 79.56 218 PRO A C 1
ATOM 1652 O O . PRO A 1 218 ? 18.544 1.975 -2.687 1.00 79.56 218 PRO A O 1
ATOM 1655 N N . THR A 1 219 ? 17.640 3.877 -3.465 1.00 88.25 219 THR A N 1
ATOM 1656 C CA . THR A 1 219 ? 17.030 3.311 -4.663 1.00 88.25 219 THR A CA 1
ATOM 1657 C C . THR A 1 219 ? 18.054 2.899 -5.727 1.00 88.25 219 THR A C 1
ATOM 1659 O O . THR A 1 219 ? 17.829 1.892 -6.389 1.00 88.25 219 THR A O 1
ATOM 1662 N N . ASP A 1 220 ? 19.164 3.626 -5.901 1.00 90.19 220 ASP A N 1
ATOM 1663 C CA . ASP A 1 220 ? 20.245 3.254 -6.834 1.00 90.19 220 ASP A CA 1
ATOM 1664 C C . ASP A 1 220 ? 20.932 1.964 -6.386 1.00 90.19 220 ASP A C 1
ATOM 1666 O O . ASP A 1 220 ? 21.091 1.033 -7.167 1.00 90.19 220 ASP A O 1
ATOM 1670 N N . GLU A 1 221 ? 21.264 1.870 -5.099 1.00 91.56 221 GLU A N 1
ATOM 1671 C CA . GLU A 1 221 ? 21.873 0.667 -4.522 1.00 91.56 221 GLU A CA 1
ATOM 1672 C C . GLU A 1 221 ? 20.947 -0.556 -4.653 1.00 91.56 221 GLU A C 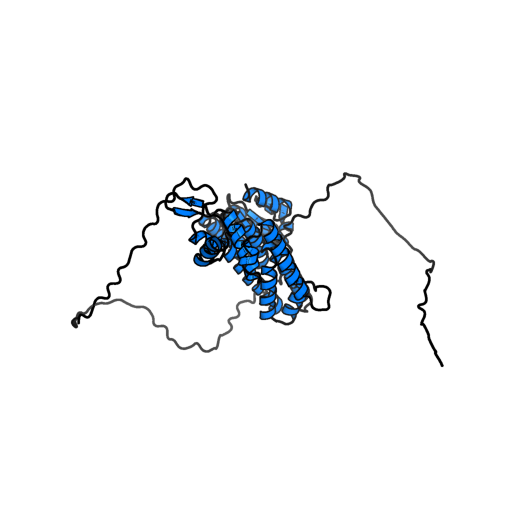1
ATOM 1674 O O . GLU A 1 221 ? 21.380 -1.649 -5.015 1.00 91.56 221 GLU A O 1
ATOM 1679 N N . LEU A 1 222 ? 19.648 -0.378 -4.394 1.00 96.25 222 LEU A N 1
ATOM 1680 C CA . LEU A 1 222 ? 18.647 -1.430 -4.574 1.00 96.25 222 LEU A CA 1
ATOM 1681 C C . LEU A 1 222 ? 18.480 -1.830 -6.043 1.00 96.25 222 LEU A C 1
ATOM 1683 O O . LEU A 1 222 ? 18.345 -3.016 -6.339 1.00 96.25 222 LEU A O 1
ATOM 1687 N N . PHE A 1 223 ? 18.498 -0.865 -6.962 1.00 95.75 223 PHE A N 1
ATOM 1688 C CA . PHE A 1 223 ? 18.421 -1.124 -8.397 1.00 95.75 223 PHE A CA 1
ATOM 1689 C C . PHE A 1 223 ? 19.646 -1.896 -8.902 1.00 95.75 223 PHE A C 1
ATOM 1691 O O . PHE A 1 223 ? 19.506 -2.815 -9.710 1.00 95.75 223 PHE A O 1
ATOM 1698 N N . ASP A 1 224 ? 20.833 -1.594 -8.380 1.00 95.50 224 ASP A N 1
ATOM 1699 C CA . ASP A 1 224 ? 22.059 -2.345 -8.647 1.00 95.50 224 ASP A CA 1
ATOM 1700 C C . ASP A 1 224 ? 21.946 -3.813 -8.208 1.00 95.50 224 ASP A C 1
ATOM 1702 O O . ASP A 1 224 ? 22.354 -4.713 -8.945 1.00 95.50 224 ASP A O 1
ATOM 1706 N N . LEU A 1 225 ? 21.367 -4.067 -7.029 1.00 95.88 225 LEU A N 1
ATOM 1707 C CA . LEU A 1 225 ? 21.111 -5.423 -6.529 1.00 95.88 225 LEU A CA 1
ATOM 1708 C C . LEU A 1 225 ? 20.112 -6.168 -7.421 1.00 95.88 225 LEU A C 1
ATOM 1710 O O . LEU A 1 225 ? 20.352 -7.325 -7.774 1.00 95.88 225 LEU A O 1
ATOM 1714 N N . VAL A 1 226 ? 19.037 -5.492 -7.852 1.00 96.19 226 VAL A N 1
ATOM 1715 C CA . VAL A 1 226 ? 18.093 -6.048 -8.833 1.00 96.19 226 VAL A CA 1
ATOM 1716 C C . VAL A 1 226 ? 18.832 -6.404 -10.118 1.00 96.19 226 VAL A C 1
ATOM 1718 O O . VAL A 1 226 ? 18.750 -7.544 -10.554 1.00 96.19 226 VAL A O 1
ATOM 1721 N N . SER A 1 227 ? 19.605 -5.477 -10.684 1.00 92.62 227 SER A N 1
ATOM 1722 C CA . SER A 1 227 ? 20.301 -5.642 -11.969 1.00 92.62 227 SER A CA 1
ATOM 1723 C C . SER A 1 227 ? 21.315 -6.791 -11.979 1.00 92.62 227 SER A C 1
ATOM 1725 O O . SER A 1 227 ? 21.596 -7.362 -13.030 1.00 92.62 227 SER A O 1
ATOM 1727 N N . ARG A 1 228 ? 21.869 -7.150 -10.814 1.00 94.19 228 ARG A N 1
ATOM 1728 C CA . ARG A 1 228 ? 22.803 -8.277 -10.648 1.00 94.19 228 ARG A CA 1
ATOM 1729 C C . ARG A 1 228 ? 22.112 -9.592 -10.266 1.00 94.19 228 ARG A C 1
ATOM 1731 O O . ARG A 1 228 ? 22.807 -10.582 -10.054 1.00 94.19 228 ARG A O 1
ATOM 1738 N N . PHE A 1 229 ? 20.778 -9.609 -10.189 1.00 89.94 229 PHE A N 1
ATOM 1739 C CA . PHE A 1 229 ? 19.975 -10.747 -9.727 1.00 89.94 229 PHE A CA 1
ATOM 1740 C C . PHE A 1 229 ? 20.334 -11.203 -8.295 1.00 89.94 229 PHE A C 1
ATOM 1742 O O . PHE A 1 229 ? 20.266 -12.386 -7.967 1.00 89.94 229 PHE A O 1
ATOM 1749 N N . ASP A 1 230 ? 20.746 -10.267 -7.434 1.00 90.56 230 ASP A N 1
ATOM 1750 C CA . ASP A 1 230 ? 21.099 -10.546 -6.037 1.00 90.56 230 ASP A CA 1
ATOM 1751 C C . ASP A 1 230 ? 19.847 -10.493 -5.147 1.00 90.56 230 ASP A C 1
ATOM 1753 O O . ASP A 1 230 ? 19.567 -9.499 -4.471 1.00 90.56 230 ASP A O 1
ATOM 1757 N N . GLU A 1 231 ? 19.056 -11.567 -5.187 1.00 90.94 231 GLU A N 1
ATOM 1758 C CA . GLU A 1 231 ? 17.794 -11.679 -4.447 1.00 90.94 231 GLU A CA 1
ATOM 1759 C C . GLU A 1 231 ? 17.988 -11.569 -2.923 1.00 90.94 231 GLU A C 1
ATOM 1761 O O . GLU A 1 231 ? 17.191 -10.915 -2.238 1.00 90.94 231 GLU A O 1
ATOM 1766 N N . ASP A 1 232 ? 19.057 -12.171 -2.395 1.00 91.25 232 ASP A N 1
ATOM 1767 C CA . ASP A 1 232 ? 19.373 -12.186 -0.965 1.00 91.25 232 ASP A CA 1
ATOM 1768 C C . ASP A 1 232 ? 19.829 -10.805 -0.477 1.00 91.25 232 ASP A C 1
ATOM 1770 O O . ASP A 1 232 ? 19.340 -10.305 0.549 1.00 91.25 232 ASP A O 1
ATOM 1774 N N . GLY A 1 233 ? 20.727 -10.158 -1.226 1.00 93.12 233 GLY A N 1
ATOM 1775 C CA . GLY A 1 233 ? 21.171 -8.792 -0.965 1.00 93.12 233 GLY A CA 1
ATOM 1776 C C . GLY A 1 233 ? 20.009 -7.803 -1.032 1.00 93.12 233 GLY A C 1
ATOM 1777 O O . GLY A 1 233 ? 19.831 -6.990 -0.116 1.00 93.12 233 GLY A O 1
ATOM 1778 N N . LEU A 1 234 ? 19.149 -7.933 -2.049 1.00 95.00 234 LEU A N 1
ATOM 1779 C CA . LEU A 1 234 ? 17.930 -7.139 -2.194 1.00 95.00 234 LEU A CA 1
ATOM 1780 C C . LEU A 1 234 ? 17.004 -7.307 -0.981 1.00 95.00 234 LEU A C 1
ATOM 1782 O O . LEU A 1 234 ? 16.579 -6.313 -0.384 1.00 95.00 234 LEU A O 1
ATOM 1786 N N . ALA A 1 235 ? 16.738 -8.547 -0.557 1.00 91.88 235 ALA A N 1
ATOM 1787 C CA . ALA A 1 235 ? 15.904 -8.833 0.611 1.00 91.88 235 ALA A CA 1
ATOM 1788 C C . ALA A 1 235 ? 16.460 -8.183 1.883 1.00 91.88 235 ALA A C 1
ATOM 1790 O O . ALA A 1 235 ? 15.726 -7.562 2.660 1.00 91.88 235 ALA A O 1
ATOM 1791 N N . ALA A 1 236 ? 17.765 -8.337 2.121 1.00 91.19 236 ALA A N 1
ATOM 1792 C CA . ALA A 1 236 ? 18.435 -7.804 3.299 1.00 91.19 236 ALA A CA 1
ATOM 1793 C C . ALA A 1 236 ? 18.380 -6.271 3.327 1.00 91.19 236 ALA A C 1
ATOM 1795 O O . ALA A 1 236 ? 18.044 -5.680 4.365 1.00 91.19 236 ALA A O 1
ATOM 1796 N N . ARG A 1 237 ? 18.644 -5.629 2.184 1.00 94.44 237 ARG A N 1
ATOM 1797 C CA . ARG A 1 237 ? 18.635 -4.173 2.048 1.00 94.44 237 ARG A CA 1
ATOM 1798 C C . ARG A 1 237 ? 17.231 -3.593 2.186 1.00 94.44 237 ARG A C 1
ATOM 1800 O O . ARG A 1 237 ? 17.058 -2.665 2.976 1.00 94.44 237 ARG A O 1
ATOM 1807 N N . LEU A 1 238 ? 16.222 -4.172 1.530 1.00 94.69 238 LEU A N 1
ATOM 1808 C CA . LEU A 1 238 ? 14.822 -3.751 1.672 1.00 94.69 238 LEU A CA 1
ATOM 1809 C C . LEU A 1 238 ? 14.328 -3.901 3.118 1.00 94.69 238 LEU A C 1
ATOM 1811 O O . LEU A 1 238 ? 13.697 -2.991 3.654 1.00 94.69 238 LEU A O 1
ATOM 1815 N N . ARG A 1 239 ? 14.667 -5.003 3.804 1.00 93.12 239 ARG A N 1
ATOM 1816 C CA . ARG A 1 239 ? 14.345 -5.171 5.234 1.00 93.12 239 ARG A CA 1
ATOM 1817 C C . ARG A 1 239 ? 15.032 -4.121 6.104 1.00 93.12 239 ARG A C 1
ATOM 1819 O O . ARG A 1 239 ? 14.453 -3.713 7.107 1.00 93.12 239 ARG A O 1
ATOM 1826 N N . ARG A 1 240 ? 16.260 -3.700 5.770 1.00 90.81 240 ARG A N 1
ATOM 1827 C CA . ARG A 1 240 ? 16.940 -2.588 6.459 1.00 90.81 240 ARG A CA 1
ATOM 1828 C C . ARG A 1 240 ? 16.175 -1.286 6.252 1.00 90.81 240 ARG A C 1
ATOM 1830 O O . ARG A 1 240 ? 15.852 -0.638 7.241 1.00 90.81 240 ARG A O 1
ATOM 1837 N N . GLU A 1 241 ? 15.812 -0.957 5.017 1.00 90.19 241 GLU A N 1
ATOM 1838 C CA . GLU A 1 241 ? 15.031 0.249 4.714 1.00 90.19 241 GLU A CA 1
ATOM 1839 C C . GLU A 1 241 ? 13.671 0.260 5.428 1.00 90.19 241 GLU A C 1
ATOM 1841 O O . GLU A 1 241 ? 13.281 1.291 5.976 1.00 90.19 241 GLU A O 1
ATOM 1846 N N . GLY A 1 242 ? 12.997 -0.892 5.513 1.00 88.50 242 GLY A N 1
ATOM 1847 C CA . GLY A 1 242 ? 11.740 -1.049 6.249 1.00 88.50 242 GLY A CA 1
ATOM 1848 C C . GLY A 1 242 ? 11.862 -0.883 7.768 1.00 88.50 242 GLY A C 1
ATOM 1849 O O . GLY A 1 242 ? 10.871 -0.578 8.421 1.00 88.50 242 GLY A O 1
ATOM 1850 N N . ARG A 1 243 ? 13.061 -1.045 8.350 1.00 88.62 243 ARG A N 1
ATOM 1851 C CA . ARG A 1 243 ? 13.320 -0.753 9.776 1.00 88.62 243 ARG A CA 1
ATOM 1852 C C . ARG A 1 243 ? 13.623 0.721 10.041 1.00 88.62 243 ARG A C 1
ATOM 1854 O O . ARG A 1 243 ? 13.439 1.176 11.165 1.00 88.62 243 ARG A O 1
ATOM 1861 N N . LEU A 1 244 ? 14.124 1.439 9.037 1.00 87.56 244 LEU A N 1
ATOM 1862 C CA . LEU A 1 244 ? 14.541 2.839 9.160 1.00 87.56 244 LEU A CA 1
ATOM 1863 C C . LEU A 1 244 ? 13.393 3.829 8.936 1.00 87.56 244 LEU A C 1
ATOM 1865 O O . LEU A 1 244 ? 13.537 5.011 9.231 1.00 87.56 244 LEU A O 1
ATOM 1869 N N . ARG A 1 245 ? 12.259 3.365 8.406 1.00 89.50 245 ARG A N 1
ATOM 1870 C CA . ARG A 1 245 ? 11.121 4.203 8.017 1.00 89.50 245 ARG A CA 1
ATOM 1871 C C . ARG A 1 245 ? 9.829 3.698 8.629 1.00 89.50 245 ARG A C 1
ATOM 1873 O O . ARG A 1 245 ? 9.732 2.550 9.058 1.00 89.50 245 ARG A O 1
ATOM 1880 N N . THR A 1 246 ? 8.810 4.555 8.628 1.00 91.25 246 THR A N 1
ATOM 1881 C CA . THR A 1 246 ? 7.450 4.067 8.855 1.00 91.25 246 THR A CA 1
ATOM 1882 C C . THR A 1 246 ? 7.044 3.148 7.694 1.00 91.25 246 THR A C 1
ATOM 1884 O O . THR A 1 246 ? 7.549 3.320 6.581 1.00 91.25 246 THR A O 1
ATOM 1887 N N . PRO A 1 247 ? 6.151 2.172 7.911 1.00 91.62 247 PRO A N 1
ATOM 1888 C CA . PRO A 1 247 ? 5.682 1.271 6.859 1.00 91.62 247 PRO A CA 1
ATOM 1889 C C . PRO A 1 247 ? 5.221 1.982 5.573 1.00 91.62 247 PRO A C 1
ATOM 1891 O O . PRO A 1 247 ? 5.602 1.583 4.472 1.00 91.62 247 PRO A O 1
ATOM 1894 N N . SER A 1 248 ? 4.458 3.068 5.701 1.00 90.25 248 SER A N 1
ATOM 1895 C CA . SER A 1 248 ? 4.003 3.883 4.569 1.00 90.25 248 SER A CA 1
ATOM 1896 C C . SER A 1 248 ? 5.163 4.611 3.881 1.00 90.25 248 SER A C 1
ATOM 1898 O O . SER A 1 248 ? 5.285 4.569 2.654 1.00 90.25 248 SER A O 1
ATOM 1900 N N . ALA A 1 249 ? 6.068 5.222 4.657 1.00 88.94 249 ALA A N 1
ATOM 1901 C CA . ALA A 1 249 ? 7.246 5.904 4.123 1.00 88.94 249 ALA A CA 1
ATOM 1902 C C . ALA A 1 249 ? 8.198 4.934 3.405 1.00 88.94 249 ALA A C 1
ATOM 1904 O O . ALA A 1 249 ? 8.678 5.251 2.323 1.00 88.94 249 ALA A O 1
ATOM 1905 N N . PHE A 1 250 ? 8.409 3.724 3.933 1.00 92.56 250 PHE A N 1
ATOM 1906 C CA . PHE A 1 250 ? 9.176 2.667 3.266 1.00 92.56 250 PHE A CA 1
ATOM 1907 C C . PHE A 1 250 ? 8.635 2.386 1.862 1.00 92.56 250 PHE A C 1
ATOM 1909 O O . PHE A 1 250 ? 9.386 2.383 0.888 1.00 92.56 250 PHE A O 1
ATOM 1916 N N . PHE A 1 251 ? 7.324 2.192 1.733 1.00 92.69 251 PHE A N 1
ATOM 1917 C CA . PHE A 1 251 ? 6.746 1.926 0.425 1.00 92.69 251 PHE A CA 1
ATOM 1918 C C . PHE A 1 251 ? 6.848 3.145 -0.501 1.00 92.69 251 PHE A C 1
ATOM 1920 O O . PHE A 1 251 ? 7.252 3.001 -1.651 1.00 92.69 251 PHE A O 1
ATOM 1927 N N . ARG A 1 252 ? 6.515 4.347 -0.016 1.00 90.38 252 ARG A N 1
ATOM 1928 C CA . ARG A 1 252 ? 6.470 5.571 -0.833 1.00 90.38 252 ARG A CA 1
ATOM 1929 C C . ARG A 1 252 ? 7.848 6.068 -1.272 1.00 90.38 252 ARG A C 1
ATOM 1931 O O . ARG A 1 252 ? 7.974 6.576 -2.379 1.00 90.38 252 ARG A O 1
ATOM 1938 N N . GLU A 1 253 ? 8.849 5.963 -0.407 1.00 90.38 253 GLU A N 1
ATOM 1939 C CA . GLU A 1 253 ? 10.172 6.571 -0.605 1.00 90.38 253 GLU A CA 1
ATOM 1940 C C . GLU A 1 253 ? 11.222 5.565 -1.081 1.00 90.38 253 GLU A C 1
ATOM 1942 O O . GLU A 1 253 ? 12.281 5.981 -1.533 1.00 90.38 253 GLU A O 1
ATOM 1947 N N . VAL A 1 254 ? 10.943 4.258 -0.998 1.00 93.56 254 VAL A N 1
ATOM 1948 C CA . VAL A 1 254 ? 11.878 3.202 -1.420 1.00 93.56 254 VAL A CA 1
ATOM 1949 C C . VAL A 1 254 ? 11.218 2.232 -2.393 1.00 93.56 254 VAL A C 1
ATOM 1951 O O . VAL A 1 254 ? 11.665 2.105 -3.530 1.00 93.56 254 VAL A O 1
ATOM 1954 N N . GLY A 1 255 ? 10.130 1.570 -1.986 1.00 93.56 255 GLY A N 1
ATOM 1955 C CA . GLY A 1 255 ? 9.495 0.532 -2.806 1.00 93.56 255 GLY A CA 1
ATOM 1956 C C . GLY A 1 255 ? 8.970 1.051 -4.148 1.00 93.56 255 GLY A C 1
ATOM 1957 O O . GLY A 1 255 ? 9.285 0.499 -5.200 1.00 93.56 255 GLY A O 1
ATOM 1958 N N . ALA A 1 256 ? 8.196 2.135 -4.129 1.00 91.19 256 ALA A N 1
ATOM 1959 C CA . ALA A 1 256 ? 7.607 2.701 -5.334 1.00 91.19 256 ALA A CA 1
ATOM 1960 C C . ALA A 1 256 ? 8.651 3.335 -6.281 1.00 91.19 256 ALA A C 1
ATOM 1962 O O . ALA A 1 256 ? 8.577 3.051 -7.479 1.00 91.19 256 ALA A O 1
ATOM 1963 N N . PRO A 1 257 ? 9.646 4.112 -5.802 1.00 93.75 257 PRO A N 1
ATOM 1964 C CA . PRO A 1 257 ? 10.753 4.582 -6.638 1.00 93.75 257 PRO A CA 1
ATOM 1965 C C . PRO A 1 257 ? 11.587 3.449 -7.247 1.00 93.75 257 PRO A C 1
ATOM 1967 O O . PRO A 1 257 ? 11.910 3.514 -8.433 1.00 93.75 257 PRO A O 1
ATOM 1970 N N . LEU A 1 258 ? 11.884 2.390 -6.480 1.00 95.75 258 LEU A N 1
ATOM 1971 C CA . LEU A 1 258 ? 12.612 1.221 -6.985 1.00 95.75 258 LEU A CA 1
ATOM 1972 C C . LEU A 1 258 ? 11.855 0.574 -8.141 1.00 95.75 258 LEU A C 1
ATOM 1974 O O . LEU A 1 258 ? 12.421 0.360 -9.208 1.00 95.75 258 LEU A O 1
ATOM 1978 N N . MET A 1 259 ? 10.564 0.307 -7.955 1.00 94.38 259 MET A N 1
ATOM 1979 C CA . MET A 1 259 ? 9.771 -0.343 -8.992 1.00 94.38 259 MET A CA 1
ATOM 1980 C C . MET A 1 259 ? 9.537 0.543 -10.216 1.00 94.38 259 MET A C 1
ATOM 1982 O O . MET A 1 259 ? 9.419 0.018 -11.317 1.00 94.38 259 MET A O 1
ATOM 1986 N N . ALA A 1 260 ? 9.512 1.870 -10.060 1.00 90.25 260 ALA A N 1
ATOM 1987 C CA . ALA A 1 260 ? 9.515 2.778 -11.205 1.00 90.25 260 ALA A CA 1
ATOM 1988 C C . ALA A 1 260 ? 10.809 2.635 -12.026 1.00 90.25 260 ALA A C 1
ATOM 1990 O O . ALA A 1 260 ? 10.728 2.430 -13.233 1.00 90.25 260 ALA A O 1
ATOM 1991 N N . LYS A 1 261 ? 11.982 2.635 -11.371 1.00 93.69 261 LYS A N 1
ATOM 1992 C CA . LYS A 1 261 ? 13.279 2.403 -12.034 1.00 93.69 261 LYS A CA 1
ATOM 1993 C C . LYS A 1 261 ? 13.352 1.032 -12.713 1.00 93.69 261 LYS A C 1
ATOM 1995 O O . LYS A 1 261 ? 13.772 0.942 -13.862 1.00 93.69 261 LYS A O 1
ATOM 2000 N N . VAL A 1 262 ? 12.911 -0.027 -12.030 1.00 91.81 262 VAL A N 1
ATOM 2001 C CA . VAL A 1 262 ? 12.863 -1.390 -12.592 1.00 91.81 262 VAL A CA 1
ATOM 2002 C C . VAL A 1 262 ? 11.933 -1.455 -13.805 1.00 91.81 262 VAL A C 1
ATOM 2004 O O . VAL A 1 262 ? 12.301 -2.049 -14.816 1.00 91.81 262 VAL A O 1
ATOM 2007 N N . GLY A 1 263 ? 10.763 -0.816 -13.734 1.00 85.50 263 GLY A N 1
ATOM 2008 C CA . GLY A 1 263 ? 9.818 -0.738 -14.846 1.00 85.50 263 GLY A CA 1
ATOM 2009 C C . GLY A 1 263 ? 10.383 0.004 -16.059 1.00 85.50 263 GLY A C 1
ATOM 2010 O O . GLY A 1 263 ? 10.270 -0.490 -17.178 1.00 85.50 263 GLY A O 1
ATOM 2011 N N . ASP A 1 264 ? 11.034 1.151 -15.845 1.00 87.88 264 ASP A N 1
ATOM 2012 C CA . ASP A 1 264 ? 11.650 1.932 -16.925 1.00 87.88 264 ASP A CA 1
ATOM 2013 C C . ASP A 1 264 ? 12.815 1.168 -17.590 1.00 87.88 264 ASP A C 1
ATOM 2015 O O . ASP A 1 264 ? 12.902 1.127 -18.818 1.00 87.88 264 ASP A O 1
ATOM 2019 N N . ALA A 1 265 ? 13.662 0.488 -16.808 1.00 83.62 265 ALA A N 1
ATOM 2020 C CA . ALA A 1 265 ? 14.762 -0.328 -17.334 1.00 83.62 265 ALA A CA 1
ATOM 2021 C C . ALA A 1 265 ? 14.276 -1.596 -18.061 1.00 83.62 265 ALA A C 1
ATOM 2023 O O . ALA A 1 265 ? 14.861 -2.020 -19.060 1.00 83.62 265 ALA A O 1
ATOM 2024 N N . TRP A 1 266 ? 13.180 -2.203 -17.597 1.00 84.75 266 TRP A N 1
ATOM 2025 C CA . TRP A 1 266 ? 12.534 -3.316 -18.292 1.00 84.75 266 TRP A CA 1
ATOM 2026 C C . TRP A 1 266 ? 11.966 -2.885 -19.653 1.00 84.75 266 TRP A C 1
ATOM 2028 O O . TRP A 1 266 ? 12.188 -3.565 -20.655 1.00 84.75 266 TRP A O 1
ATOM 2038 N N . GLU A 1 267 ? 11.295 -1.731 -19.725 1.00 76.19 267 GLU A N 1
ATOM 2039 C CA . GLU A 1 267 ? 10.787 -1.187 -20.993 1.00 76.19 267 GLU A CA 1
ATOM 2040 C C . GLU A 1 267 ? 11.902 -0.808 -21.971 1.00 76.19 267 GLU A C 1
ATOM 2042 O O . GLU A 1 267 ? 11.740 -0.966 -23.182 1.00 76.19 267 GLU A O 1
ATOM 2047 N N . ALA A 1 268 ? 13.042 -0.344 -21.454 1.00 85.19 268 ALA A N 1
ATOM 2048 C CA . ALA A 1 268 ? 14.244 -0.093 -22.243 1.00 85.19 268 ALA A CA 1
ATOM 2049 C C . ALA A 1 268 ? 14.925 -1.387 -22.742 1.00 85.19 268 ALA A C 1
ATOM 2051 O O . ALA A 1 268 ? 15.829 -1.324 -23.575 1.00 85.19 268 ALA A O 1
ATOM 2052 N N . GLY A 1 269 ? 14.494 -2.561 -22.265 1.00 83.25 269 GLY A N 1
ATOM 2053 C CA . GLY A 1 269 ? 15.092 -3.857 -22.587 1.00 83.25 269 GLY A CA 1
ATOM 2054 C C . GLY A 1 269 ? 16.404 -4.142 -21.849 1.00 83.25 269 GLY A C 1
ATOM 2055 O O . GLY A 1 269 ? 17.099 -5.095 -22.198 1.00 83.25 269 GLY A O 1
ATOM 2056 N N . GLU A 1 270 ? 16.748 -3.335 -20.842 1.00 84.25 270 GLU A N 1
ATOM 2057 C CA . GLU A 1 270 ? 17.955 -3.480 -20.018 1.00 84.25 270 GLU A CA 1
ATOM 2058 C C . GLU A 1 270 ? 17.772 -4.559 -18.945 1.00 84.25 270 GLU A C 1
ATOM 2060 O O . GLU A 1 270 ? 18.702 -5.307 -18.641 1.00 84.25 270 GLU A O 1
ATOM 2065 N N . LEU A 1 271 ? 16.552 -4.679 -18.412 1.00 85.31 271 LEU A N 1
ATOM 2066 C CA . LEU A 1 271 ? 16.158 -5.735 -17.485 1.00 85.31 271 LEU A CA 1
ATOM 2067 C C . LEU A 1 271 ? 15.140 -6.685 -18.118 1.00 85.31 271 LEU A C 1
ATOM 2069 O O . LEU A 1 271 ? 14.270 -6.300 -18.895 1.00 85.31 271 LEU A O 1
ATOM 2073 N N . SER A 1 272 ? 15.222 -7.961 -17.746 1.00 80.88 272 SER A N 1
ATOM 2074 C CA . SER A 1 272 ? 14.231 -8.972 -18.134 1.00 80.88 272 SER A CA 1
ATOM 2075 C C . SER A 1 272 ? 13.010 -8.978 -17.206 1.00 80.88 272 SER A C 1
ATOM 2077 O O . SER A 1 272 ? 13.064 -8.486 -16.081 1.00 80.88 272 SER A O 1
ATOM 2079 N N . VAL A 1 273 ? 11.927 -9.629 -17.642 1.00 79.94 273 VAL A N 1
ATOM 2080 C CA . VAL A 1 273 ? 10.721 -9.860 -16.817 1.00 79.94 273 VAL A CA 1
ATOM 2081 C C . VAL A 1 273 ? 11.060 -10.556 -15.490 1.00 79.94 273 VAL A C 1
ATOM 2083 O O . VAL A 1 273 ? 10.447 -10.269 -14.469 1.00 79.94 273 VAL A O 1
ATOM 2086 N N . ALA A 1 274 ? 12.071 -11.432 -15.474 1.00 74.12 274 ALA A N 1
ATOM 2087 C CA . ALA A 1 274 ? 12.488 -12.124 -14.255 1.00 74.12 274 ALA A CA 1
ATOM 2088 C C . ALA A 1 274 ? 13.023 -11.160 -13.179 1.00 74.12 274 ALA A C 1
ATOM 2090 O O . ALA A 1 274 ? 12.778 -11.384 -11.998 1.00 74.12 274 ALA A O 1
ATOM 2091 N N . HIS A 1 275 ? 13.704 -10.079 -13.577 1.00 87.06 275 HIS A N 1
ATOM 2092 C CA . HIS A 1 275 ? 14.180 -9.053 -12.644 1.00 87.06 275 HIS A CA 1
ATOM 2093 C C . HIS A 1 275 ? 13.015 -8.270 -12.032 1.00 87.06 275 HIS A C 1
ATOM 2095 O O . HIS A 1 275 ? 13.009 -8.012 -10.831 1.00 87.06 275 HIS A O 1
ATOM 2101 N N . GLU A 1 276 ? 12.013 -7.927 -12.849 1.00 85.81 276 GLU A N 1
ATOM 2102 C CA . GLU A 1 276 ? 10.796 -7.258 -12.382 1.00 85.81 276 GLU A CA 1
ATOM 2103 C C . GLU A 1 276 ? 10.036 -8.141 -11.392 1.00 85.81 276 GLU A C 1
ATOM 2105 O O . GLU A 1 276 ? 9.731 -7.689 -10.291 1.00 85.81 276 GLU A O 1
ATOM 2110 N N . HIS A 1 277 ? 9.816 -9.414 -11.736 1.00 85.56 277 HIS A N 1
ATOM 2111 C CA . HIS A 1 277 ? 9.140 -10.362 -10.856 1.00 85.56 277 HIS A CA 1
ATOM 2112 C C . HIS A 1 277 ? 9.893 -10.549 -9.536 1.00 85.56 277 HIS A C 1
ATOM 2114 O O . HIS A 1 277 ? 9.275 -10.473 -8.478 1.00 85.56 277 HIS A O 1
ATOM 2120 N N . MET A 1 278 ? 11.219 -10.721 -9.571 1.00 92.62 278 MET A N 1
ATOM 2121 C CA . MET A 1 278 ? 12.040 -10.815 -8.359 1.00 92.62 278 MET A CA 1
ATOM 2122 C C . MET A 1 278 ? 11.876 -9.565 -7.477 1.00 92.62 278 MET A C 1
ATOM 2124 O O . MET A 1 278 ? 11.632 -9.684 -6.279 1.00 92.62 278 MET A O 1
ATOM 2128 N N . ALA A 1 279 ? 11.968 -8.361 -8.050 1.00 91.94 279 ALA A N 1
ATOM 2129 C CA . ALA A 1 279 ? 11.845 -7.118 -7.289 1.00 91.94 279 ALA A CA 1
ATOM 2130 C C . ALA A 1 279 ? 10.441 -6.935 -6.682 1.00 91.94 279 ALA A C 1
ATOM 2132 O O . ALA A 1 279 ? 10.313 -6.631 -5.489 1.00 91.94 279 ALA A O 1
ATOM 2133 N N . SER A 1 280 ? 9.396 -7.164 -7.483 1.00 89.06 280 SER A N 1
ATOM 2134 C CA . SER A 1 280 ? 7.997 -7.090 -7.058 1.00 89.06 280 SER A CA 1
ATOM 2135 C C . SER A 1 280 ? 7.689 -8.083 -5.935 1.00 89.06 280 SER A C 1
ATOM 2137 O O . SER A 1 280 ? 7.168 -7.671 -4.897 1.00 89.06 280 SER A O 1
ATOM 2139 N N . GLU A 1 281 ? 8.074 -9.355 -6.085 1.00 91.62 281 GLU A N 1
ATOM 2140 C CA . GLU A 1 281 ? 7.814 -10.402 -5.087 1.00 91.62 281 GLU A CA 1
ATOM 2141 C C . GLU A 1 281 ? 8.511 -10.115 -3.748 1.00 91.62 281 GLU A C 1
ATOM 2143 O O . GLU A 1 281 ? 7.904 -10.273 -2.683 1.00 91.62 281 GLU A O 1
ATOM 2148 N N . GLN A 1 282 ? 9.744 -9.596 -3.768 1.00 94.31 282 GLN A N 1
ATOM 2149 C CA . GLN A 1 282 ? 10.445 -9.228 -2.532 1.00 94.31 282 GLN A CA 1
ATOM 2150 C C . GLN A 1 282 ? 9.765 -8.063 -1.804 1.00 94.31 282 GLN A C 1
ATOM 2152 O O . GLN A 1 282 ? 9.619 -8.089 -0.575 1.00 94.31 282 GLN A O 1
ATOM 2157 N N . LEU A 1 283 ? 9.289 -7.056 -2.541 1.00 94.69 283 LEU A N 1
ATOM 2158 C CA . LEU A 1 283 ? 8.496 -5.977 -1.955 1.00 94.69 283 LEU A CA 1
ATOM 2159 C C . LEU A 1 283 ? 7.145 -6.476 -1.434 1.00 94.69 283 LEU A C 1
ATOM 2161 O O . LEU A 1 283 ? 6.732 -6.061 -0.347 1.00 94.69 283 LEU A O 1
ATOM 2165 N N . HIS A 1 284 ? 6.475 -7.390 -2.147 1.00 94.00 284 HIS A N 1
ATOM 2166 C CA . HIS A 1 284 ? 5.237 -8.015 -1.678 1.00 94.00 284 HIS A CA 1
ATOM 2167 C C . HIS A 1 284 ? 5.447 -8.757 -0.361 1.00 94.00 284 HIS A C 1
ATOM 2169 O O . HIS A 1 284 ? 4.675 -8.546 0.578 1.00 94.00 284 HIS A O 1
ATOM 2175 N N . ALA A 1 285 ? 6.484 -9.590 -0.267 1.00 92.19 285 ALA A N 1
ATOM 2176 C CA . ALA A 1 285 ? 6.787 -10.371 0.928 1.00 92.19 285 ALA A CA 1
ATOM 2177 C C . ALA A 1 285 ? 7.015 -9.472 2.153 1.00 92.19 285 ALA A C 1
ATOM 2179 O O . ALA A 1 285 ? 6.434 -9.697 3.219 1.00 92.19 285 ALA A O 1
ATOM 2180 N N . ILE A 1 286 ? 7.809 -8.409 1.995 1.00 92.62 286 ILE A N 1
ATOM 2181 C CA . ILE A 1 286 ? 8.104 -7.467 3.081 1.00 92.62 286 ILE A CA 1
ATOM 2182 C C . ILE A 1 286 ? 6.854 -6.683 3.482 1.00 92.62 286 ILE A C 1
ATOM 2184 O O . ILE A 1 286 ? 6.532 -6.609 4.669 1.00 92.62 286 ILE A O 1
ATOM 2188 N N . ALA A 1 287 ? 6.118 -6.132 2.514 1.00 93.75 287 ALA A N 1
ATOM 2189 C CA . ALA A 1 287 ? 4.914 -5.363 2.797 1.00 93.75 287 ALA A CA 1
ATOM 2190 C C . ALA A 1 287 ? 3.837 -6.220 3.484 1.00 93.75 287 ALA A C 1
ATOM 2192 O O . ALA A 1 287 ? 3.216 -5.765 4.444 1.00 93.75 287 ALA A O 1
ATOM 2193 N N . ARG A 1 288 ? 3.653 -7.484 3.075 1.00 93.69 288 ARG A N 1
ATOM 2194 C CA . ARG A 1 288 ? 2.733 -8.413 3.756 1.00 93.69 288 ARG A CA 1
ATOM 2195 C C . ARG A 1 288 ? 3.154 -8.695 5.195 1.00 93.69 288 ARG A C 1
ATOM 2197 O O . ARG A 1 288 ? 2.311 -8.599 6.082 1.00 93.69 288 ARG A O 1
ATOM 2204 N N . GLY A 1 289 ? 4.439 -8.953 5.444 1.00 93.19 289 GLY A N 1
ATOM 2205 C CA . GLY A 1 289 ? 4.942 -9.163 6.807 1.00 93.19 289 GLY A CA 1
ATOM 2206 C C . GLY A 1 289 ? 4.725 -7.948 7.721 1.00 93.19 289 GLY A C 1
ATOM 2207 O O . GLY A 1 289 ? 4.358 -8.098 8.892 1.00 93.19 289 GLY A O 1
ATOM 2208 N N . LEU A 1 290 ? 4.881 -6.732 7.186 1.00 91.69 290 LEU A N 1
ATOM 2209 C CA . LEU A 1 290 ? 4.571 -5.495 7.911 1.00 91.69 290 LEU A CA 1
ATOM 2210 C C . LEU A 1 290 ? 3.071 -5.388 8.230 1.00 91.69 290 LEU A C 1
ATOM 2212 O O . LEU A 1 290 ? 2.715 -5.158 9.386 1.00 91.69 290 LEU A O 1
ATOM 2216 N N . LEU A 1 291 ? 2.192 -5.623 7.248 1.00 92.94 291 LEU A N 1
ATOM 2217 C CA . LEU A 1 291 ? 0.737 -5.604 7.452 1.00 92.94 291 LEU A CA 1
ATOM 2218 C C . LEU A 1 291 ? 0.276 -6.621 8.496 1.00 92.94 291 LEU A C 1
ATOM 2220 O O . LEU A 1 291 ? -0.545 -6.295 9.353 1.00 92.94 291 LEU A O 1
ATOM 2224 N N . GLU A 1 292 ? 0.812 -7.840 8.452 1.00 91.38 292 GLU A N 1
ATOM 2225 C CA . GLU A 1 292 ? 0.512 -8.878 9.437 1.00 91.38 292 GLU A CA 1
ATOM 2226 C C . GLU A 1 292 ? 0.921 -8.438 10.841 1.00 91.38 292 GLU A C 1
ATOM 2228 O O . GLU A 1 292 ? 0.131 -8.544 11.780 1.00 91.38 292 GLU A O 1
ATOM 2233 N N . THR A 1 293 ? 2.121 -7.875 10.988 1.00 89.44 293 THR A N 1
ATOM 2234 C CA . THR A 1 293 ? 2.619 -7.377 12.277 1.00 89.44 293 THR A CA 1
ATOM 2235 C C . THR A 1 293 ? 1.714 -6.275 12.835 1.00 89.44 293 THR A C 1
ATOM 2237 O O . THR A 1 293 ? 1.308 -6.332 13.996 1.00 89.44 293 THR A O 1
ATOM 2240 N N . MET A 1 294 ? 1.334 -5.304 12.003 1.00 90.19 294 MET A N 1
ATOM 2241 C CA . MET A 1 294 ? 0.503 -4.164 12.404 1.00 90.19 294 MET A CA 1
ATOM 2242 C C . MET A 1 294 ? -0.953 -4.552 12.680 1.00 90.19 294 MET A C 1
ATOM 2244 O O . MET A 1 294 ? -1.573 -4.016 13.598 1.00 90.19 294 MET A O 1
ATOM 2248 N N . GLY A 1 295 ? -1.497 -5.521 11.938 1.00 83.75 295 GLY A N 1
ATOM 2249 C CA . GLY A 1 295 ? -2.885 -5.964 12.073 1.00 83.75 295 GLY A CA 1
ATOM 2250 C C . GLY A 1 295 ? -3.232 -6.527 13.456 1.00 83.75 295 GLY A C 1
ATOM 2251 O O . GLY A 1 295 ? -4.397 -6.501 13.848 1.00 83.75 295 GLY A O 1
ATOM 2252 N N . HIS A 1 296 ? -2.239 -6.986 14.227 1.00 81.88 296 HIS A N 1
ATOM 2253 C CA . HIS A 1 296 ? -2.424 -7.429 15.615 1.00 81.88 296 HIS A CA 1
ATOM 2254 C C . HIS A 1 296 ? -2.711 -6.278 16.590 1.00 81.88 296 HIS A C 1
ATOM 2256 O O . HIS A 1 296 ? -3.275 -6.513 17.658 1.00 81.88 296 HIS A O 1
ATOM 2262 N N . ALA A 1 297 ? -2.322 -5.053 16.235 1.00 79.94 297 ALA A N 1
ATOM 2263 C CA . ALA A 1 297 ? -2.491 -3.849 17.045 1.00 79.94 297 ALA A CA 1
ATOM 2264 C C . ALA A 1 297 ? -3.619 -2.935 16.532 1.00 79.94 297 ALA A C 1
ATOM 2266 O O . ALA A 1 297 ? -3.754 -1.808 17.005 1.00 79.94 297 ALA A O 1
ATOM 2267 N N . ALA A 1 298 ? -4.415 -3.396 15.564 1.00 85.62 298 ALA A N 1
ATOM 2268 C CA . ALA A 1 298 ? -5.484 -2.605 14.971 1.00 85.62 298 ALA A CA 1
ATOM 2269 C C . ALA A 1 298 ? -6.587 -2.264 15.986 1.00 85.62 298 ALA A C 1
ATOM 2271 O O . ALA A 1 298 ? -7.037 -3.115 16.755 1.00 85.62 298 ALA A O 1
ATOM 2272 N N . THR A 1 299 ? -7.051 -1.018 15.948 1.00 85.69 299 THR A N 1
ATOM 2273 C CA . THR A 1 299 ? -8.050 -0.464 16.875 1.00 85.69 299 THR A CA 1
ATOM 2274 C C . THR A 1 299 ? -9.279 0.107 16.170 1.00 85.69 299 THR A C 1
ATOM 2276 O O . THR A 1 299 ? -10.284 0.350 16.831 1.00 85.69 299 THR A O 1
ATOM 2279 N N . ARG A 1 300 ? -9.230 0.294 14.843 1.00 86.56 300 ARG A N 1
ATOM 2280 C CA . ARG A 1 300 ? -10.273 0.975 14.051 1.00 86.56 300 ARG A CA 1
ATOM 2281 C C . ARG A 1 300 ? -11.090 0.048 13.140 1.00 86.56 300 ARG A C 1
ATOM 2283 O O . ARG A 1 300 ? -11.763 0.508 12.226 1.00 86.56 300 ARG A O 1
ATOM 2290 N N . GLY A 1 301 ? -11.058 -1.259 13.398 1.00 91.00 301 GLY A N 1
ATOM 2291 C CA . GLY A 1 301 ? -11.789 -2.259 12.614 1.00 91.00 301 GLY A CA 1
ATOM 2292 C C . GLY A 1 301 ? -11.041 -2.729 11.365 1.00 91.00 301 GLY A C 1
ATOM 2293 O O . GLY A 1 301 ? -9.840 -2.498 11.220 1.00 91.00 301 GLY A O 1
ATOM 2294 N N . ASP A 1 302 ? -11.755 -3.438 10.492 1.00 95.19 302 ASP A N 1
ATOM 2295 C CA . ASP A 1 302 ? -11.187 -4.062 9.297 1.00 95.19 302 ASP A CA 1
ATOM 2296 C C . ASP A 1 302 ? -11.287 -3.133 8.079 1.00 95.19 302 ASP A C 1
ATOM 2298 O O . ASP A 1 302 ? -12.308 -2.483 7.862 1.00 95.19 302 ASP A O 1
ATOM 2302 N N . ALA A 1 303 ? -10.254 -3.126 7.242 1.00 96.44 303 ALA A N 1
ATOM 2303 C CA . ALA A 1 303 ? -10.278 -2.517 5.917 1.00 96.44 303 ALA A CA 1
ATOM 2304 C C . ALA A 1 303 ? -10.046 -3.590 4.855 1.00 96.44 303 ALA A C 1
ATOM 2306 O O . ALA A 1 303 ? -9.213 -4.479 5.040 1.00 96.44 303 ALA A O 1
ATOM 2307 N N . LEU A 1 304 ? -10.774 -3.513 3.745 1.00 97.56 304 LEU A N 1
ATOM 2308 C CA . LEU A 1 304 ? -10.704 -4.499 2.672 1.00 97.56 304 LEU A CA 1
ATOM 2309 C C . LEU A 1 304 ? -10.061 -3.886 1.432 1.00 97.56 304 LEU A C 1
ATOM 2311 O O . LEU A 1 304 ? -10.490 -2.836 0.973 1.00 97.56 304 LEU A O 1
ATOM 2315 N N . LEU A 1 305 ? -9.046 -4.544 0.881 1.00 96.88 305 LEU A N 1
ATOM 2316 C CA . LEU A 1 305 ? -8.329 -4.102 -0.311 1.00 96.88 305 LEU A CA 1
ATOM 2317 C C . LEU A 1 305 ? -8.412 -5.152 -1.416 1.00 96.88 305 LEU A C 1
ATOM 2319 O O . LEU A 1 305 ? -8.142 -6.330 -1.169 1.00 96.88 305 LEU A O 1
ATOM 2323 N N . ALA A 1 306 ? -8.741 -4.729 -2.635 1.00 96.38 306 ALA A N 1
ATOM 2324 C CA . ALA A 1 306 ? -8.856 -5.614 -3.790 1.00 96.38 306 ALA A CA 1
ATOM 2325 C C . ALA A 1 306 ? -8.478 -4.910 -5.100 1.00 96.38 306 ALA A C 1
ATOM 2327 O O . ALA A 1 306 ? -8.668 -3.705 -5.258 1.00 96.38 306 ALA A O 1
ATOM 2328 N N . CYS A 1 307 ? -7.933 -5.652 -6.059 1.00 94.19 307 CYS A N 1
ATOM 2329 C CA . CYS A 1 307 ? -7.803 -5.161 -7.427 1.00 94.19 307 CYS A CA 1
ATOM 2330 C C . CYS A 1 307 ? -9.145 -5.344 -8.132 1.00 94.19 307 CYS A C 1
ATOM 2332 O O . CYS A 1 307 ? -9.827 -6.349 -7.898 1.00 94.19 307 CYS A O 1
ATOM 2334 N N . ILE A 1 308 ? -9.491 -4.416 -9.023 1.00 93.06 308 ILE A N 1
ATOM 2335 C CA . ILE A 1 308 ? -10.685 -4.578 -9.852 1.00 93.06 308 ILE A CA 1
ATOM 2336 C C . ILE A 1 308 ? -10.593 -5.826 -10.752 1.00 93.06 308 ILE A C 1
ATOM 2338 O O . ILE A 1 308 ? -9.549 -6.481 -10.849 1.00 93.06 308 ILE A O 1
ATOM 2342 N N . ASP A 1 309 ? -11.691 -6.175 -11.418 1.00 85.88 309 ASP A N 1
ATOM 2343 C CA . ASP A 1 309 ? -11.721 -7.296 -12.348 1.00 85.88 309 ASP A CA 1
ATOM 2344 C C . ASP A 1 309 ? -10.633 -7.138 -13.424 1.00 85.88 309 ASP A C 1
ATOM 2346 O O . ASP A 1 309 ? -10.331 -6.035 -13.878 1.00 85.88 309 ASP A O 1
ATOM 2350 N N . GLU A 1 310 ? -9.997 -8.256 -13.772 1.00 83.06 310 GLU A N 1
ATOM 2351 C CA . GLU A 1 310 ? -8.826 -8.345 -14.663 1.00 83.06 310 GLU A CA 1
ATOM 2352 C C . GLU A 1 310 ? -7.533 -7.637 -14.208 1.00 83.06 310 GLU A C 1
ATOM 2354 O O . GLU A 1 310 ? -6.489 -7.842 -14.835 1.00 83.06 310 GLU A O 1
ATOM 2359 N N . GLU A 1 311 ? -7.542 -6.883 -13.107 1.00 85.12 311 GLU A N 1
ATOM 2360 C CA . GLU A 1 311 ? -6.356 -6.188 -12.603 1.00 85.12 311 GLU A CA 1
ATOM 2361 C C . GLU A 1 311 ? -5.428 -7.138 -11.825 1.00 85.12 311 GLU A C 1
ATOM 2363 O O . GLU A 1 311 ? -5.837 -7.813 -10.878 1.00 85.12 311 GLU A O 1
ATOM 2368 N N . GLN A 1 312 ? -4.159 -7.191 -12.239 1.00 84.12 312 GLN A N 1
ATOM 2369 C CA . GLN A 1 312 ? -3.132 -8.109 -11.724 1.00 84.12 312 GLN A CA 1
ATOM 2370 C C . GLN A 1 312 ? -2.081 -7.404 -10.857 1.00 84.12 312 GLN A C 1
ATOM 2372 O O . GLN A 1 312 ? -1.303 -8.055 -10.160 1.00 84.12 312 GLN A O 1
ATOM 2377 N N . HIS A 1 313 ? -2.075 -6.076 -10.841 1.00 83.88 313 HIS A N 1
ATOM 2378 C CA . HIS A 1 313 ? -1.085 -5.297 -10.113 1.00 83.88 313 HIS A CA 1
ATOM 2379 C C . HIS A 1 313 ? -1.514 -5.079 -8.660 1.00 83.88 313 HIS A C 1
ATOM 2381 O O . HIS A 1 313 ? -2.202 -4.119 -8.319 1.00 83.88 313 HIS A O 1
ATOM 2387 N N . SER A 1 314 ? -1.095 -5.982 -7.775 1.00 87.62 314 SER A N 1
ATOM 2388 C CA . SER A 1 314 ? -1.454 -5.923 -6.350 1.00 87.62 314 SER A CA 1
ATOM 2389 C C . SER A 1 314 ? -0.488 -5.113 -5.485 1.00 87.62 314 SER A C 1
ATOM 2391 O O . SER A 1 314 ? -0.832 -4.764 -4.358 1.00 87.62 314 SER A O 1
ATOM 2393 N N . LEU A 1 315 ? 0.713 -4.795 -5.977 1.00 88.75 315 LEU A N 1
ATOM 2394 C CA . LEU A 1 315 ? 1.716 -4.083 -5.180 1.00 88.75 315 LEU A CA 1
ATOM 2395 C C . LEU A 1 315 ? 1.240 -2.687 -4.725 1.00 88.75 315 LEU A C 1
ATOM 2397 O O . LEU A 1 315 ? 1.388 -2.383 -3.539 1.00 88.75 315 LEU A O 1
ATOM 2401 N N . PRO A 1 316 ? 0.579 -1.868 -5.575 1.00 87.12 316 PRO A N 1
ATOM 2402 C CA . PRO A 1 316 ? 0.019 -0.587 -5.140 1.00 87.12 316 PRO A CA 1
ATOM 2403 C C . PRO A 1 316 ? -1.004 -0.712 -4.000 1.00 87.12 316 PRO A C 1
ATOM 2405 O O . PRO A 1 316 ? -1.065 0.166 -3.139 1.00 87.12 316 PRO A O 1
ATOM 2408 N N . LEU A 1 317 ? -1.773 -1.812 -3.942 1.00 90.56 317 LEU A N 1
ATOM 2409 C CA . LEU A 1 317 ? -2.685 -2.062 -2.819 1.00 90.56 317 LEU A CA 1
ATOM 2410 C C . LEU A 1 317 ? -1.927 -2.233 -1.512 1.00 90.56 317 LEU A C 1
ATOM 2412 O O . LEU A 1 317 ? -2.387 -1.746 -0.488 1.00 90.56 317 LEU A O 1
ATOM 2416 N N . LEU A 1 318 ? -0.778 -2.913 -1.520 1.00 92.31 318 LEU A N 1
ATOM 2417 C CA . LEU A 1 318 ? -0.010 -3.094 -0.292 1.00 92.31 318 LEU A CA 1
ATOM 2418 C C . LEU A 1 318 ? 0.516 -1.760 0.241 1.00 92.31 318 LEU A C 1
ATOM 2420 O O . LEU A 1 318 ? 0.463 -1.549 1.448 1.00 92.31 318 LEU A O 1
ATOM 2424 N N . GLY A 1 319 ? 0.922 -0.837 -0.635 1.00 91.06 319 GLY A N 1
ATOM 2425 C CA . GLY A 1 319 ? 1.287 0.526 -0.238 1.00 91.06 319 GLY A CA 1
ATOM 2426 C C . GLY A 1 319 ? 0.156 1.255 0.492 1.00 91.06 319 GLY A C 1
ATOM 2427 O O . GLY A 1 319 ? 0.355 1.774 1.591 1.00 91.06 319 GLY A O 1
ATOM 2428 N N . VAL A 1 320 ? -1.059 1.219 -0.067 1.00 90.94 320 VAL A N 1
ATOM 2429 C CA . VAL A 1 320 ? -2.267 1.756 0.593 1.00 90.94 320 VAL A CA 1
ATOM 2430 C C . VAL A 1 320 ? -2.572 1.011 1.890 1.00 90.94 320 VAL A C 1
ATOM 2432 O O . VAL A 1 320 ? -2.955 1.615 2.889 1.00 90.94 320 VAL A O 1
ATOM 2435 N N . GLY A 1 321 ? -2.364 -0.302 1.907 1.00 93.12 321 GLY A N 1
ATOM 2436 C CA . GLY A 1 321 ? -2.527 -1.107 3.103 1.00 93.12 321 GLY A CA 1
ATOM 2437 C C . GLY A 1 321 ? -1.622 -0.639 4.235 1.00 93.12 321 GLY A C 1
ATOM 2438 O O . GLY A 1 321 ? -2.080 -0.516 5.365 1.00 93.12 321 GLY A O 1
ATOM 2439 N N . LEU A 1 322 ? -0.349 -0.352 3.955 1.00 93.62 322 LEU A N 1
ATOM 2440 C CA . LEU A 1 322 ? 0.603 0.079 4.982 1.00 93.62 322 LEU A CA 1
ATOM 2441 C C . LEU A 1 322 ? 0.184 1.433 5.564 1.00 93.62 322 LEU A C 1
ATOM 2443 O O . LEU A 1 322 ? 0.161 1.603 6.780 1.00 93.62 322 LEU A O 1
ATOM 2447 N N . ALA A 1 323 ? -0.258 2.349 4.703 1.00 90.88 323 ALA A N 1
ATOM 2448 C CA . ALA A 1 323 ? -0.856 3.621 5.094 1.00 90.88 323 ALA A CA 1
ATOM 2449 C C . ALA A 1 323 ? -2.089 3.461 6.004 1.00 90.88 323 ALA A C 1
ATOM 2451 O O . ALA A 1 323 ? -2.207 4.118 7.036 1.00 90.88 323 ALA A O 1
ATOM 2452 N N . TRP A 1 324 ? -3.019 2.576 5.650 1.00 92.75 324 TRP A N 1
ATOM 2453 C CA . TRP A 1 324 ? -4.229 2.338 6.442 1.00 92.75 324 TRP A CA 1
ATOM 2454 C C . TRP A 1 324 ? -3.948 1.601 7.748 1.00 92.75 324 TRP A C 1
ATOM 2456 O O . TRP A 1 324 ? -4.582 1.878 8.768 1.00 92.75 324 TRP A O 1
ATOM 2466 N N . ALA A 1 325 ? -2.963 0.709 7.749 1.00 92.38 325 ALA A N 1
ATOM 2467 C CA . ALA A 1 325 ? -2.502 0.052 8.959 1.00 92.38 325 ALA A CA 1
ATOM 2468 C C . ALA A 1 325 ? -1.896 1.061 9.951 1.00 92.38 325 ALA A C 1
ATOM 2470 O O . ALA A 1 325 ? -2.117 0.933 11.154 1.00 92.38 325 ALA A O 1
ATOM 2471 N N . GLU A 1 326 ? -1.204 2.106 9.477 1.00 90.06 326 GLU A N 1
ATOM 2472 C CA . GLU A 1 326 ? -0.729 3.214 10.327 1.00 90.06 326 GLU A CA 1
ATOM 2473 C C . GLU A 1 326 ? -1.889 4.032 10.920 1.00 90.06 326 GLU A C 1
ATOM 2475 O O . GLU A 1 326 ? -1.783 4.544 12.035 1.00 90.06 326 GLU A O 1
ATOM 2480 N N . LEU A 1 327 ? -3.034 4.091 10.232 1.00 89.44 327 LEU A N 1
ATOM 2481 C CA . LEU A 1 327 ? -4.283 4.624 10.784 1.00 89.44 327 LEU A CA 1
ATOM 2482 C C . LEU A 1 327 ? -4.964 3.650 11.762 1.00 89.44 327 LEU A C 1
ATOM 2484 O O . LEU A 1 327 ? -6.046 3.947 12.256 1.00 89.44 327 LEU A O 1
ATOM 2488 N N . GLY A 1 328 ? -4.368 2.505 12.089 1.00 90.69 328 GLY A N 1
ATOM 2489 C CA . GLY A 1 328 ? -4.918 1.546 13.050 1.00 90.69 328 GLY A CA 1
ATOM 2490 C C . GLY A 1 328 ? -6.024 0.650 12.489 1.00 90.69 328 GLY A C 1
ATOM 2491 O O . GLY A 1 328 ? -6.742 0.026 13.274 1.00 90.69 328 GLY A O 1
ATOM 2492 N N . LEU A 1 329 ? -6.175 0.573 11.163 1.00 93.88 329 LEU A N 1
ATOM 2493 C CA . LEU A 1 329 ? -7.058 -0.392 10.507 1.00 93.88 329 LEU A CA 1
ATOM 2494 C C . LEU A 1 329 ? -6.365 -1.751 10.376 1.00 93.88 329 LEU A C 1
ATOM 2496 O O . LEU A 1 329 ? -5.184 -1.844 10.042 1.00 93.88 329 LEU A O 1
ATOM 2500 N N . ARG A 1 330 ? -7.119 -2.832 10.565 1.00 95.69 330 ARG A N 1
ATOM 2501 C CA . ARG A 1 330 ? -6.667 -4.173 10.200 1.00 95.69 330 ARG A CA 1
ATOM 2502 C C . ARG A 1 330 ? -6.919 -4.385 8.715 1.00 95.69 330 ARG A C 1
ATOM 2504 O O . ARG A 1 330 ? -8.040 -4.650 8.289 1.00 95.69 330 ARG A O 1
ATOM 2511 N N . VAL A 1 331 ? -5.864 -4.286 7.920 1.00 96.06 331 VAL A N 1
ATOM 2512 C CA . VAL A 1 331 ? -5.972 -4.414 6.467 1.00 96.06 331 VAL A CA 1
ATOM 2513 C C . VAL A 1 331 ? -6.031 -5.880 6.044 1.00 96.06 331 VAL A C 1
ATOM 2515 O O . VAL A 1 331 ? -5.188 -6.693 6.422 1.00 96.06 331 VAL A O 1
ATOM 2518 N N . ARG A 1 332 ? -7.024 -6.212 5.218 1.00 95.12 332 ARG A N 1
ATOM 2519 C CA . ARG A 1 332 ? -7.206 -7.513 4.571 1.00 95.12 332 ARG A CA 1
ATOM 2520 C C . ARG A 1 332 ? -7.138 -7.327 3.064 1.00 95.12 332 ARG A C 1
ATOM 2522 O O . ARG A 1 332 ? -7.917 -6.569 2.498 1.00 95.12 332 ARG A O 1
ATOM 2529 N N . VAL A 1 333 ? -6.218 -8.030 2.416 1.00 94.44 333 VAL A N 1
ATOM 2530 C CA . VAL A 1 333 ? -5.992 -7.924 0.970 1.00 94.44 333 VAL A CA 1
ATOM 2531 C C . VAL A 1 333 ? -6.545 -9.174 0.293 1.00 94.44 333 VAL A C 1
ATOM 2533 O O . VAL A 1 333 ? -6.007 -10.257 0.509 1.00 94.44 333 VAL A O 1
ATOM 2536 N N . LEU A 1 334 ? -7.595 -9.028 -0.519 1.00 92.50 334 LEU A N 1
ATOM 2537 C CA . LEU A 1 334 ? -8.172 -10.125 -1.312 1.00 92.50 334 LEU A CA 1
ATOM 2538 C C . LEU A 1 334 ? -7.282 -10.513 -2.496 1.00 92.50 334 LEU A C 1
ATOM 2540 O O . LEU A 1 334 ? -7.280 -11.665 -2.917 1.00 92.50 334 LEU A O 1
ATOM 2544 N N . GLY A 1 335 ? -6.477 -9.567 -2.980 1.00 85.69 33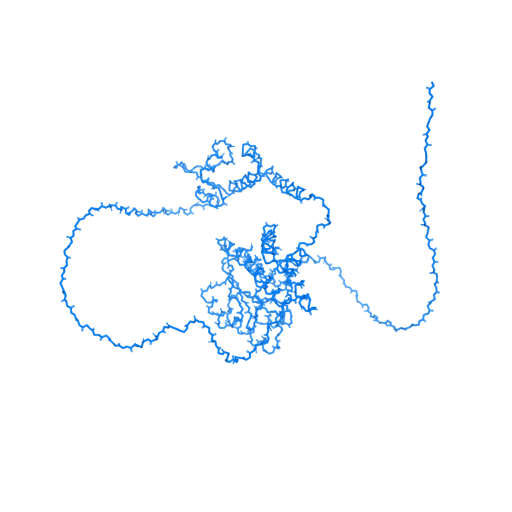5 GLY A N 1
ATOM 2545 C CA . GLY A 1 335 ? -5.535 -9.783 -4.069 1.00 85.69 335 GLY A CA 1
ATOM 2546 C C . GLY A 1 335 ? -6.067 -9.288 -5.408 1.00 85.69 335 GLY A C 1
ATOM 2547 O O . GLY A 1 335 ? -6.788 -8.292 -5.479 1.00 85.69 335 GLY A O 1
ATOM 2548 N N . THR A 1 336 ? -5.621 -9.949 -6.470 1.00 90.38 336 THR A N 1
ATOM 2549 C CA . THR A 1 336 ? -5.849 -9.549 -7.859 1.00 90.38 336 THR A CA 1
ATOM 2550 C C . THR A 1 336 ? -7.196 -10.042 -8.384 1.00 90.38 336 THR A C 1
ATOM 2552 O O . THR A 1 336 ? -7.789 -10.948 -7.801 1.00 90.38 336 THR A O 1
ATOM 2555 N N . ARG A 1 337 ? -7.677 -9.462 -9.492 1.00 90.38 337 ARG A N 1
ATOM 2556 C CA . ARG A 1 337 ? -8.837 -9.943 -10.267 1.00 90.38 337 ARG A CA 1
ATOM 2557 C C . ARG A 1 337 ? -10.050 -10.284 -9.394 1.00 90.38 337 ARG A C 1
ATOM 2559 O O . ARG A 1 337 ? -10.553 -11.404 -9.440 1.00 90.38 337 ARG A O 1
ATOM 2566 N N . THR A 1 338 ? -10.486 -9.346 -8.554 1.00 94.38 338 THR A N 1
ATOM 2567 C CA . THR A 1 338 ? -11.613 -9.580 -7.641 1.00 94.38 338 THR A CA 1
ATOM 2568 C C . THR A 1 338 ? -12.899 -9.038 -8.263 1.00 94.38 338 THR A C 1
ATOM 2570 O O . THR A 1 338 ? -13.125 -7.828 -8.193 1.00 94.38 338 THR A O 1
ATOM 2573 N N . PRO A 1 339 ? -13.759 -9.879 -8.865 1.00 95.25 339 PRO A N 1
ATOM 2574 C CA . PRO A 1 339 ? -14.993 -9.401 -9.472 1.00 95.25 339 PRO A CA 1
ATOM 2575 C C . PRO A 1 339 ? -15.990 -8.914 -8.400 1.00 95.25 339 PRO A C 1
ATOM 2577 O O . PRO A 1 339 ? -15.881 -9.310 -7.228 1.00 95.25 339 PRO A O 1
ATOM 2580 N N . PRO A 1 340 ? -16.963 -8.058 -8.763 1.00 97.25 340 PRO A N 1
ATOM 2581 C CA . PRO A 1 340 ? -17.884 -7.451 -7.805 1.00 97.25 340 PRO A CA 1
ATOM 2582 C C . PRO A 1 340 ? -18.622 -8.443 -6.898 1.00 97.25 340 PRO A C 1
ATOM 2584 O O . PRO A 1 340 ? -18.749 -8.204 -5.700 1.00 97.25 340 PRO A O 1
ATOM 2587 N N . GLU A 1 341 ? -19.057 -9.591 -7.414 1.00 95.81 341 GLU A N 1
ATOM 2588 C CA . GLU A 1 341 ? -19.761 -10.616 -6.640 1.00 95.81 341 GLU A CA 1
ATOM 2589 C C . GLU A 1 341 ? -18.886 -11.257 -5.552 1.00 95.81 341 GLU A C 1
ATOM 2591 O O . GLU A 1 341 ? -19.367 -11.540 -4.448 1.00 95.81 341 GLU A O 1
ATOM 2596 N N . ALA A 1 342 ? -17.590 -11.436 -5.827 1.00 95.19 342 ALA A N 1
ATOM 2597 C CA . ALA A 1 342 ? -16.631 -11.943 -4.853 1.00 95.19 342 ALA A CA 1
ATOM 2598 C C . ALA A 1 342 ? -16.359 -10.893 -3.768 1.00 95.19 342 ALA A C 1
ATOM 2600 O O . ALA A 1 342 ? -16.339 -11.218 -2.577 1.00 95.19 342 ALA A O 1
ATOM 2601 N N . LEU A 1 343 ? -16.236 -9.620 -4.164 1.00 97.50 343 LEU A N 1
ATOM 2602 C CA . LEU A 1 343 ? -16.123 -8.512 -3.220 1.00 97.50 343 LEU A CA 1
ATOM 2603 C C . LEU A 1 343 ? -17.372 -8.411 -2.330 1.00 97.50 343 LEU A C 1
ATOM 2605 O O . LEU A 1 343 ? -17.242 -8.298 -1.114 1.00 97.50 343 LEU A O 1
ATOM 2609 N N . ALA A 1 344 ? -18.573 -8.526 -2.901 1.00 97.94 344 ALA A N 1
ATOM 2610 C CA . ALA A 1 344 ? -19.839 -8.454 -2.172 1.00 97.94 344 ALA A CA 1
ATOM 2611 C C . ALA A 1 344 ? -19.968 -9.557 -1.107 1.00 97.94 344 ALA A C 1
ATOM 2613 O O . ALA A 1 344 ? -20.538 -9.347 -0.032 1.00 97.94 344 ALA A O 1
ATOM 2614 N N . ALA A 1 345 ? -19.447 -10.758 -1.379 1.00 96.31 345 ALA A N 1
ATOM 2615 C CA . ALA A 1 345 ? -19.370 -11.821 -0.380 1.00 96.31 345 ALA A CA 1
ATOM 2616 C C . ALA A 1 345 ? -18.459 -11.419 0.792 1.00 96.31 345 ALA A C 1
ATOM 2618 O O . ALA A 1 345 ? -18.891 -11.480 1.945 1.00 96.31 345 ALA A O 1
ATOM 2619 N N . ALA A 1 346 ? -17.255 -10.921 0.497 1.00 96.81 346 ALA A N 1
ATOM 2620 C CA . ALA A 1 346 ? -16.297 -10.489 1.510 1.00 96.81 346 ALA A CA 1
ATOM 2621 C C . ALA A 1 346 ? -16.800 -9.290 2.336 1.00 96.81 346 ALA A C 1
ATOM 2623 O O . ALA A 1 346 ? -16.660 -9.291 3.557 1.00 96.81 346 ALA A O 1
ATOM 2624 N N . VAL A 1 347 ? -17.435 -8.294 1.708 1.00 98.06 347 VAL A N 1
ATOM 2625 C CA . VAL A 1 347 ? -18.017 -7.128 2.399 1.00 98.06 347 VAL A CA 1
ATOM 2626 C C . VAL A 1 347 ? -19.116 -7.558 3.371 1.00 98.06 347 VAL A C 1
ATOM 2628 O O . VAL A 1 347 ? -19.139 -7.093 4.510 1.00 98.06 347 VAL A O 1
ATOM 2631 N N . ARG A 1 348 ? -19.999 -8.487 2.977 1.00 96.94 348 ARG A N 1
ATOM 2632 C CA . ARG A 1 348 ? -21.063 -8.996 3.864 1.00 96.94 348 ARG A CA 1
ATOM 2633 C C . ARG A 1 348 ? -20.520 -9.757 5.072 1.00 96.94 348 ARG A C 1
ATOM 2635 O O . ARG A 1 348 ? -21.075 -9.631 6.165 1.00 96.94 348 ARG A O 1
ATOM 2642 N N . GLU A 1 349 ? -19.476 -10.553 4.869 1.00 96.31 349 GLU A N 1
ATOM 2643 C CA . GLU A 1 349 ? -18.885 -11.384 5.918 1.00 96.31 349 GLU A CA 1
ATOM 2644 C C . GLU A 1 349 ? -18.029 -10.563 6.888 1.00 96.31 349 GLU A C 1
ATOM 2646 O O . GLU A 1 349 ? -18.187 -10.678 8.103 1.00 96.31 349 GLU A O 1
ATOM 2651 N N . LEU A 1 350 ? -17.163 -9.699 6.357 1.00 95.00 350 LEU A N 1
ATOM 2652 C CA . LEU A 1 350 ? -16.173 -8.958 7.139 1.00 95.00 350 LEU A CA 1
ATOM 2653 C C . LEU A 1 350 ? -16.698 -7.621 7.667 1.00 95.00 350 LEU A C 1
ATOM 2655 O O . LEU A 1 350 ? -16.160 -7.114 8.646 1.00 95.00 350 LEU A O 1
ATOM 2659 N N . ARG A 1 351 ? -17.733 -7.054 7.029 1.00 96.25 351 ARG A N 1
ATOM 2660 C CA . ARG A 1 351 ? -18.300 -5.726 7.330 1.00 96.25 351 ARG A CA 1
ATOM 2661 C C . ARG A 1 351 ? -17.205 -4.669 7.544 1.00 96.25 351 ARG A C 1
ATOM 2663 O O . ARG A 1 351 ? -17.147 -4.067 8.618 1.00 96.25 351 ARG A O 1
ATOM 2670 N N . PRO A 1 352 ? -16.304 -4.482 6.562 1.00 96.88 352 PRO A N 1
ATOM 2671 C CA . PRO A 1 352 ? -15.169 -3.593 6.733 1.00 96.88 352 PRO A CA 1
ATOM 2672 C C . PRO A 1 352 ? -15.637 -2.145 6.914 1.00 96.88 352 PRO A C 1
ATOM 2674 O O . PRO A 1 352 ? -16.670 -1.741 6.375 1.00 96.88 352 PRO A O 1
ATOM 2677 N N . ALA A 1 353 ? -14.846 -1.363 7.646 1.00 95.75 353 ALA A N 1
ATOM 2678 C CA . ALA A 1 353 ? -15.039 0.076 7.796 1.00 95.75 353 ALA A CA 1
ATOM 2679 C C . ALA A 1 353 ? -14.851 0.812 6.460 1.00 95.75 353 ALA A C 1
ATOM 2681 O O . ALA A 1 353 ? -15.465 1.849 6.231 1.00 95.75 353 ALA A O 1
ATOM 2682 N N . VAL A 1 354 ? -14.016 0.260 5.573 1.00 96.94 354 VAL A N 1
ATOM 2683 C CA . VAL A 1 354 ? -13.736 0.818 4.250 1.00 96.94 354 VAL A CA 1
ATOM 2684 C C . VAL A 1 354 ? -13.285 -0.254 3.262 1.00 96.94 354 VAL A C 1
ATOM 2686 O O . VAL A 1 354 ? -12.608 -1.218 3.637 1.00 96.94 354 VAL A O 1
ATOM 2689 N N . VAL A 1 355 ? -13.632 -0.061 1.989 1.00 98.06 355 VAL A N 1
ATOM 2690 C CA . VAL A 1 355 ? -13.093 -0.821 0.855 1.00 98.06 355 VAL A CA 1
ATOM 2691 C C . VAL A 1 355 ? -12.177 0.059 0.004 1.00 98.06 355 VAL A C 1
ATOM 2693 O O . VAL A 1 355 ? -12.537 1.173 -0.356 1.00 98.06 355 VAL A O 1
ATOM 2696 N N . GLY A 1 356 ? -10.995 -0.433 -0.355 1.00 96.69 356 GLY A N 1
ATOM 2697 C CA . GLY A 1 356 ? -10.110 0.203 -1.329 1.00 96.69 356 GLY A CA 1
ATOM 2698 C C . GLY A 1 356 ? -9.939 -0.668 -2.565 1.00 96.69 356 GLY A C 1
ATOM 2699 O O . GLY A 1 356 ? -9.584 -1.844 -2.462 1.00 96.69 356 GLY A O 1
ATOM 2700 N N . LEU A 1 357 ? -10.178 -0.081 -3.732 1.00 96.38 357 LEU A N 1
ATOM 2701 C CA . LEU A 1 357 ? -10.030 -0.730 -5.026 1.00 96.38 357 LEU A CA 1
ATOM 2702 C C . LEU A 1 357 ? -8.860 -0.129 -5.799 1.00 96.38 357 LEU A C 1
ATOM 2704 O O . LEU A 1 357 ? -8.705 1.091 -5.865 1.00 96.38 357 LEU A O 1
ATOM 2708 N N . SER A 1 358 ? -8.046 -0.988 -6.410 1.00 93.31 358 SER A N 1
ATOM 2709 C CA . SER A 1 358 ? -6.974 -0.562 -7.312 1.00 93.31 358 SER A CA 1
ATOM 2710 C C . SER A 1 358 ? -7.347 -0.804 -8.769 1.00 93.31 358 SER A C 1
ATOM 2712 O O . SER A 1 358 ? -7.751 -1.909 -9.133 1.00 93.31 358 SER A O 1
ATOM 2714 N N . MET A 1 359 ? -7.178 0.240 -9.580 1.00 90.94 359 MET A N 1
ATOM 2715 C CA . MET A 1 359 ? -7.348 0.282 -11.027 1.00 90.94 359 MET A CA 1
ATOM 2716 C C . MET A 1 359 ? -6.121 0.960 -11.653 1.00 90.94 359 MET A C 1
ATOM 2718 O O . MET A 1 359 ? -5.992 2.187 -11.671 1.00 90.94 359 MET A O 1
ATOM 2722 N N . THR A 1 360 ? -5.187 0.161 -12.163 1.00 84.00 360 THR A N 1
ATOM 2723 C CA . THR A 1 360 ? -3.978 0.656 -12.845 1.00 84.00 360 THR A CA 1
ATOM 2724 C C . THR A 1 360 ? -4.083 0.600 -14.362 1.00 84.00 360 THR A C 1
ATOM 2726 O O . THR A 1 360 ? -3.437 1.408 -15.027 1.00 84.00 360 THR A O 1
ATOM 2729 N N . ARG A 1 361 ? -4.921 -0.284 -14.916 1.00 82.12 361 ARG A N 1
ATOM 2730 C CA . ARG A 1 361 ? -5.198 -0.357 -16.358 1.00 82.12 361 ARG A CA 1
ATOM 2731 C C . ARG A 1 361 ? -6.453 0.429 -16.737 1.00 82.12 361 ARG A C 1
ATOM 2733 O O . ARG A 1 361 ? -7.493 0.288 -16.099 1.00 82.12 361 ARG A O 1
ATOM 2740 N N . GLY A 1 362 ? -6.354 1.224 -17.802 1.00 80.38 362 GLY A N 1
ATOM 2741 C CA . GLY A 1 362 ? -7.498 1.920 -18.387 1.00 80.38 362 GLY A CA 1
ATOM 2742 C C . GLY A 1 362 ? -8.510 0.934 -18.973 1.00 80.38 362 GLY A C 1
ATOM 2743 O O . GLY A 1 362 ? -8.137 -0.042 -19.627 1.00 80.38 362 GLY A O 1
ATOM 2744 N N . LEU A 1 363 ? -9.794 1.197 -18.740 1.00 86.56 363 LEU A N 1
ATOM 2745 C CA . LEU A 1 363 ? -10.918 0.461 -19.314 1.00 86.56 363 LEU A CA 1
ATOM 2746 C C . LEU A 1 363 ? -11.682 1.353 -20.297 1.00 86.56 363 LEU A C 1
ATOM 2748 O O . LEU A 1 363 ? -11.747 2.569 -20.127 1.00 86.56 363 LEU A O 1
ATOM 2752 N N . GLU A 1 364 ? -12.313 0.746 -21.305 1.00 92.69 364 GLU A N 1
ATOM 2753 C CA . GLU A 1 364 ? -13.270 1.462 -22.156 1.00 92.69 364 GLU A CA 1
ATOM 2754 C C . GLU A 1 364 ? -14.386 2.068 -21.277 1.00 92.69 364 GLU A C 1
ATOM 2756 O O . GLU A 1 364 ? -14.909 1.359 -20.410 1.00 92.69 364 GLU A O 1
ATOM 2761 N N . PRO A 1 365 ? -14.811 3.331 -21.491 1.00 90.50 365 PRO A N 1
ATOM 2762 C CA . PRO A 1 365 ? -15.775 4.003 -20.618 1.00 90.50 365 PRO A CA 1
ATOM 2763 C C . PRO A 1 365 ? -17.063 3.224 -20.312 1.00 90.50 365 PRO A C 1
ATOM 2765 O O . PRO A 1 365 ? -17.535 3.251 -19.176 1.00 90.50 365 PRO A O 1
ATOM 2768 N N . LYS A 1 366 ? -17.633 2.501 -21.287 1.00 92.06 366 LYS A N 1
ATOM 2769 C CA . LYS A 1 366 ? -18.836 1.678 -21.062 1.00 92.06 366 LYS A CA 1
ATOM 2770 C C . LYS A 1 366 ? -18.566 0.517 -20.110 1.00 92.06 366 LYS A C 1
ATOM 2772 O O . LYS A 1 366 ? -19.356 0.272 -19.199 1.00 92.06 366 LYS A O 1
ATOM 2777 N N . ARG A 1 367 ? -17.440 -0.172 -20.308 1.00 92.81 367 ARG A N 1
ATOM 2778 C CA . ARG A 1 367 ? -17.003 -1.283 -19.461 1.00 92.81 367 ARG A CA 1
ATOM 2779 C C . ARG A 1 367 ? -16.664 -0.800 -18.053 1.00 92.81 367 ARG A C 1
ATOM 2781 O O . ARG A 1 367 ? -17.111 -1.415 -17.092 1.00 92.81 367 ARG A O 1
ATOM 2788 N N . ALA A 1 368 ? -15.951 0.322 -17.940 1.00 92.94 368 ALA A N 1
ATOM 2789 C CA . ALA A 1 368 ? -15.649 0.962 -16.662 1.00 92.94 368 ALA A CA 1
ATOM 2790 C C . ALA A 1 368 ? -16.933 1.297 -15.893 1.00 92.94 368 ALA A C 1
ATOM 2792 O O . ALA A 1 368 ? -17.053 0.958 -14.722 1.00 92.94 368 ALA A O 1
ATOM 2793 N N . ASN A 1 369 ? -17.924 1.892 -16.565 1.00 94.62 369 ASN A N 1
ATOM 2794 C CA . ASN A 1 369 ? -19.195 2.246 -15.939 1.00 94.62 369 ASN A CA 1
ATOM 2795 C C . ASN A 1 369 ? -19.967 1.024 -15.418 1.00 94.62 369 ASN A C 1
ATOM 2797 O O . ASN A 1 369 ? -20.452 1.045 -14.292 1.00 94.62 369 ASN A O 1
ATOM 2801 N N . ALA A 1 370 ? -20.069 -0.040 -16.221 1.00 95.44 370 ALA A N 1
ATOM 2802 C CA . ALA A 1 370 ? -20.743 -1.272 -15.806 1.00 95.44 370 ALA A CA 1
ATOM 2803 C C . ALA A 1 370 ? -20.029 -1.946 -14.622 1.00 95.44 370 ALA A C 1
ATOM 2805 O O . ALA A 1 370 ? -20.676 -2.415 -13.689 1.00 95.44 370 ALA A O 1
ATOM 2806 N N . LEU A 1 371 ? -18.694 -1.958 -14.644 1.00 95.25 371 LEU A N 1
ATOM 2807 C CA . LEU A 1 371 ? -17.889 -2.552 -13.585 1.00 95.25 371 LEU A CA 1
ATOM 2808 C C . LEU A 1 371 ? -17.980 -1.748 -12.275 1.00 95.25 371 LEU A C 1
ATOM 2810 O O . LEU A 1 371 ? -18.165 -2.333 -11.210 1.00 95.25 371 LEU A O 1
ATOM 2814 N N . LEU A 1 372 ? -17.907 -0.414 -12.350 1.00 96.62 372 LEU A N 1
ATOM 2815 C CA . LEU A 1 372 ? -18.064 0.476 -11.194 1.00 96.62 372 LEU A CA 1
ATOM 2816 C C . LEU A 1 372 ? -19.461 0.374 -10.572 1.00 96.62 372 LEU A C 1
ATOM 2818 O O . LEU A 1 372 ? -19.554 0.353 -9.349 1.00 96.62 372 LEU A O 1
ATOM 2822 N N . ALA A 1 373 ? -20.516 0.228 -11.381 1.00 97.69 373 ALA A N 1
ATOM 2823 C CA . ALA A 1 373 ? -21.865 -0.029 -10.875 1.00 97.69 373 ALA A CA 1
ATOM 2824 C C . ALA A 1 373 ? -21.923 -1.330 -10.056 1.00 97.69 373 ALA A C 1
ATOM 2826 O O . ALA A 1 373 ? -22.437 -1.342 -8.941 1.00 97.69 373 ALA A O 1
ATOM 2827 N N . GLY A 1 374 ? -21.307 -2.409 -10.558 1.00 98.00 374 GLY A N 1
ATOM 2828 C CA . GLY A 1 374 ? -21.202 -3.663 -9.811 1.00 98.00 374 GLY A CA 1
ATOM 2829 C C . GLY A 1 374 ? -20.456 -3.501 -8.482 1.00 98.00 374 GLY A C 1
ATOM 2830 O O . GLY A 1 374 ? -20.867 -4.063 -7.468 1.00 98.00 374 GLY A O 1
ATOM 2831 N N . TYR A 1 375 ? -19.374 -2.716 -8.454 1.00 98.06 375 TYR A N 1
ATOM 2832 C CA . TYR A 1 375 ? -18.648 -2.438 -7.211 1.00 98.06 375 TYR A CA 1
ATOM 2833 C C . TYR A 1 375 ? -19.426 -1.560 -6.231 1.00 98.06 375 TYR A C 1
ATOM 2835 O O . TYR A 1 375 ? -19.337 -1.803 -5.026 1.00 98.06 375 TYR A O 1
ATOM 2843 N N . ALA A 1 376 ? -20.211 -0.601 -6.720 1.00 98.19 376 ALA A N 1
ATOM 2844 C CA . ALA A 1 376 ? -21.117 0.184 -5.890 1.00 98.19 376 ALA A CA 1
ATOM 2845 C C . ALA A 1 376 ? -22.142 -0.726 -5.198 1.00 98.19 376 ALA A C 1
ATOM 2847 O O . ALA A 1 376 ? -22.287 -0.676 -3.975 1.00 98.19 376 ALA A O 1
ATOM 2848 N N . ASP A 1 377 ? -22.763 -1.638 -5.954 1.00 98.06 377 ASP A N 1
ATOM 2849 C CA . ASP A 1 377 ? -23.692 -2.637 -5.416 1.00 98.06 377 ASP A CA 1
ATOM 2850 C C . ASP A 1 377 ? -23.010 -3.563 -4.395 1.00 98.06 377 ASP A C 1
ATOM 2852 O O . ASP A 1 377 ? -23.575 -3.870 -3.342 1.00 98.06 377 ASP A O 1
ATOM 2856 N N . ALA A 1 378 ? -21.772 -3.985 -4.674 1.00 97.94 378 ALA A N 1
ATOM 2857 C CA . ALA A 1 378 ? -20.990 -4.843 -3.788 1.00 97.94 378 ALA A CA 1
ATOM 2858 C C . ALA A 1 378 ? -20.612 -4.163 -2.461 1.00 97.94 378 ALA A C 1
ATOM 2860 O O . ALA A 1 378 ? -20.611 -4.819 -1.415 1.00 97.94 378 ALA A O 1
ATOM 2861 N N . CYS A 1 379 ? -20.289 -2.866 -2.492 1.00 97.81 379 CYS A N 1
ATOM 2862 C CA . CYS A 1 379 ? -19.931 -2.088 -1.305 1.00 97.81 379 CYS A CA 1
ATOM 2863 C C . CYS A 1 379 ? -21.169 -1.661 -0.503 1.00 97.81 379 CYS A C 1
ATOM 2865 O O . CYS A 1 379 ? -21.115 -1.564 0.726 1.00 97.81 379 CYS A O 1
ATOM 2867 N N . GLY A 1 380 ? -22.305 -1.437 -1.168 1.00 96.31 380 GLY A N 1
ATOM 2868 C CA . GLY A 1 380 ? -23.554 -1.034 -0.534 1.00 96.31 380 GLY A CA 1
ATOM 2869 C C . GLY A 1 380 ? -23.397 0.264 0.259 1.00 96.31 380 GLY A C 1
ATOM 2870 O O . GLY A 1 380 ? -23.255 1.340 -0.309 1.00 96.31 380 GLY A O 1
ATOM 2871 N N . LYS A 1 381 ? -23.448 0.174 1.594 1.00 95.44 381 LYS A N 1
ATOM 2872 C CA . LYS A 1 381 ? -23.273 1.334 2.492 1.00 95.44 381 LYS A CA 1
ATOM 2873 C C . LYS A 1 381 ? -21.838 1.523 2.979 1.00 95.44 381 LYS A C 1
ATOM 2875 O O . LYS A 1 381 ? -21.567 2.511 3.656 1.00 95.44 381 LYS A O 1
ATOM 2880 N N . THR A 1 382 ? -20.951 0.568 2.717 1.00 97.12 382 THR A N 1
ATOM 2881 C CA . THR A 1 382 ? -19.559 0.672 3.138 1.00 97.12 382 THR A CA 1
ATOM 2882 C C . THR A 1 382 ? -18.860 1.740 2.293 1.00 97.12 382 THR A C 1
ATOM 2884 O O . THR A 1 382 ? -18.903 1.649 1.065 1.00 97.12 382 THR A O 1
ATOM 2887 N N . PRO A 1 383 ? -18.201 2.735 2.917 1.00 96.56 383 PRO A N 1
ATOM 2888 C CA . PRO A 1 383 ? -17.377 3.700 2.202 1.00 96.56 383 PRO A CA 1
ATOM 2889 C C . PRO A 1 383 ? -16.334 2.984 1.352 1.00 96.56 383 PRO A C 1
ATOM 2891 O O . PRO A 1 383 ? -15.663 2.061 1.824 1.00 96.56 383 PRO A O 1
ATOM 2894 N N . TRP A 1 384 ? -16.182 3.408 0.104 1.00 97.31 384 TRP A N 1
ATOM 2895 C CA . TRP A 1 384 ? -15.238 2.783 -0.807 1.00 97.31 384 TRP A CA 1
ATOM 2896 C C . TRP A 1 384 ? -14.493 3.816 -1.638 1.00 97.31 384 TRP A C 1
ATOM 2898 O O . TRP A 1 384 ? -15.026 4.873 -1.973 1.00 97.31 384 TRP A O 1
ATOM 2908 N N . ILE A 1 385 ? -13.228 3.523 -1.919 1.00 96.19 385 ILE A N 1
ATOM 2909 C CA . ILE A 1 385 ? -12.318 4.410 -2.637 1.00 96.19 385 ILE A CA 1
ATOM 2910 C C . ILE A 1 385 ? -11.654 3.667 -3.782 1.00 96.19 385 ILE A C 1
ATOM 2912 O O . ILE A 1 385 ? -11.250 2.514 -3.635 1.00 96.19 385 ILE A O 1
ATOM 2916 N N . VAL A 1 386 ? -11.523 4.339 -4.920 1.00 95.38 386 VAL A N 1
ATOM 2917 C CA . VAL A 1 386 ? -10.856 3.802 -6.104 1.00 95.38 386 VAL A CA 1
ATOM 2918 C C . VAL A 1 386 ? -9.591 4.607 -6.359 1.00 95.38 386 VAL A C 1
ATOM 2920 O O . VAL A 1 386 ? -9.623 5.832 -6.468 1.00 95.38 386 VAL A O 1
ATOM 2923 N N . GLY A 1 387 ? -8.466 3.909 -6.455 1.00 91.62 387 GLY A N 1
ATOM 2924 C CA . GLY A 1 387 ? -7.168 4.489 -6.766 1.00 91.62 387 GLY A CA 1
ATOM 2925 C C . GLY A 1 387 ? -6.440 3.733 -7.866 1.00 91.62 387 GLY A C 1
ATOM 2926 O O . GLY A 1 387 ? -6.947 2.771 -8.432 1.00 91.62 387 GLY A O 1
ATOM 2927 N N . GLY A 1 388 ? -5.215 4.161 -8.146 1.00 86.06 388 GLY A N 1
ATOM 2928 C CA . GLY A 1 388 ? -4.376 3.626 -9.214 1.00 86.06 388 GLY A CA 1
ATOM 2929 C C . GLY A 1 388 ? -4.333 4.559 -10.421 1.00 86.06 388 GLY A C 1
ATOM 2930 O O . GLY A 1 388 ? -5.129 5.488 -10.541 1.00 86.06 388 GLY A O 1
ATOM 2931 N N . ARG A 1 389 ? -3.355 4.338 -11.304 1.00 82.25 389 ARG A N 1
ATOM 2932 C CA . ARG A 1 389 ? -3.038 5.251 -12.416 1.00 82.25 389 ARG A CA 1
ATOM 2933 C C . ARG A 1 389 ? -4.249 5.546 -13.306 1.00 82.25 389 ARG A C 1
ATOM 2935 O O . ARG A 1 389 ? -4.459 6.693 -13.680 1.00 82.25 389 ARG A O 1
ATOM 2942 N N . ALA A 1 390 ? -5.048 4.527 -13.603 1.00 87.94 390 ALA A N 1
ATOM 2943 C CA . ALA A 1 390 ? -6.205 4.663 -14.475 1.00 87.94 390 ALA A CA 1
ATOM 2944 C C . ALA A 1 390 ? -7.438 5.241 -13.758 1.00 87.94 390 ALA A C 1
ATOM 2946 O O . ALA A 1 390 ? -8.388 5.642 -14.423 1.00 87.94 390 ALA A O 1
ATOM 2947 N N . ALA A 1 391 ? -7.443 5.347 -12.423 1.00 90.38 391 ALA A N 1
ATOM 2948 C CA . ALA A 1 391 ? -8.567 5.923 -11.680 1.00 90.38 391 ALA A CA 1
ATOM 2949 C C . ALA A 1 391 ? -8.860 7.375 -12.075 1.00 90.38 391 ALA A C 1
ATOM 2951 O O . ALA A 1 391 ? -10.024 7.752 -12.192 1.00 90.38 391 ALA A O 1
ATOM 2952 N N . ALA A 1 392 ? -7.824 8.168 -12.360 1.00 88.94 392 ALA A N 1
ATOM 2953 C CA . ALA A 1 392 ? -7.986 9.558 -12.779 1.00 88.94 392 ALA A CA 1
ATOM 2954 C C . ALA A 1 392 ? -8.770 9.700 -14.099 1.00 88.94 392 ALA A C 1
ATOM 2956 O O . ALA A 1 392 ? -9.558 10.631 -14.245 1.00 88.94 392 ALA A O 1
ATOM 2957 N N . GLU A 1 393 ? -8.617 8.755 -15.032 1.00 91.19 393 GLU A N 1
ATOM 2958 C CA . GLU A 1 393 ? -9.330 8.751 -16.321 1.00 91.19 393 GLU A CA 1
ATOM 2959 C C . GLU A 1 393 ? -10.838 8.502 -16.159 1.00 91.19 393 GLU A C 1
ATOM 2961 O O . GLU A 1 393 ? -11.635 8.901 -17.006 1.00 91.19 393 GLU A O 1
ATOM 2966 N N . HIS A 1 394 ? -11.239 7.872 -15.050 1.00 93.25 394 HIS A N 1
ATOM 2967 C CA . HIS A 1 394 ? -12.628 7.523 -14.733 1.00 93.25 394 HIS A CA 1
ATOM 2968 C C . HIS A 1 394 ? -13.166 8.298 -13.525 1.00 93.25 394 HIS A C 1
ATOM 2970 O O . HIS A 1 394 ? -14.165 7.901 -12.930 1.00 93.25 394 HIS A O 1
ATOM 2976 N N . ALA A 1 395 ? -12.520 9.408 -13.163 1.00 92.31 395 ALA A N 1
ATOM 2977 C CA . ALA A 1 395 ? -12.794 10.179 -11.954 1.00 92.31 395 ALA A CA 1
ATOM 2978 C C . ALA A 1 395 ? -14.265 10.607 -11.801 1.00 92.31 395 ALA A C 1
ATOM 2980 O O . ALA A 1 395 ? -14.818 10.530 -10.706 1.00 92.31 395 ALA A O 1
ATOM 2981 N N . GLU A 1 396 ? -14.898 11.059 -12.886 1.00 93.38 396 GLU A N 1
ATOM 2982 C CA . GLU A 1 396 ? -16.317 11.439 -12.893 1.00 93.38 396 GLU A CA 1
ATOM 2983 C C . GLU A 1 396 ? -17.206 10.231 -12.570 1.00 93.38 396 GLU A C 1
ATOM 2985 O O . GLU A 1 396 ? -17.965 10.267 -11.607 1.00 93.38 396 GLU A O 1
ATOM 2990 N N . ARG A 1 397 ? -17.005 9.112 -13.275 1.00 94.56 397 ARG A N 1
ATOM 2991 C CA . ARG A 1 397 ? -17.772 7.867 -13.095 1.00 94.56 397 ARG A CA 1
ATOM 2992 C C . ARG A 1 397 ? -17.614 7.283 -11.697 1.00 94.56 397 ARG A C 1
ATOM 2994 O O . ARG A 1 397 ? -18.581 6.816 -11.109 1.00 94.56 397 ARG A O 1
ATOM 3001 N N . ILE A 1 398 ? -16.395 7.302 -11.158 1.00 95.25 398 ILE A N 1
ATOM 3002 C CA . ILE A 1 398 ? -16.109 6.846 -9.791 1.00 95.25 398 ILE A CA 1
ATOM 3003 C C . ILE A 1 398 ? -16.979 7.626 -8.798 1.00 95.25 398 ILE A C 1
ATOM 3005 O O . ILE A 1 398 ? -17.663 7.020 -7.974 1.00 95.25 398 ILE A O 1
ATOM 3009 N N . ARG A 1 399 ? -17.022 8.958 -8.925 1.00 94.62 399 ARG A N 1
ATOM 3010 C CA . ARG A 1 399 ? -17.830 9.813 -8.044 1.00 94.62 399 ARG A CA 1
ATOM 3011 C C . ARG A 1 399 ? -19.334 9.646 -8.268 1.00 94.62 399 ARG A C 1
ATOM 3013 O O . ARG A 1 399 ? -20.076 9.638 -7.292 1.00 94.62 399 ARG A O 1
ATOM 3020 N N . GLU A 1 400 ? -19.788 9.470 -9.510 1.00 96.06 400 GLU A N 1
ATOM 3021 C CA . GLU A 1 400 ? -21.201 9.197 -9.836 1.00 96.06 400 GLU A CA 1
ATOM 3022 C C . GLU A 1 400 ? -21.723 7.921 -9.162 1.00 96.06 400 GLU A C 1
ATOM 3024 O O . GLU A 1 400 ? -22.862 7.887 -8.700 1.00 96.06 400 GLU A O 1
ATOM 3029 N N . HIS A 1 401 ? -20.875 6.895 -9.047 1.00 96.88 401 HIS A N 1
ATOM 3030 C CA . HIS A 1 401 ? -21.189 5.646 -8.341 1.00 96.88 401 HIS A CA 1
ATOM 3031 C C . HIS A 1 401 ? -20.986 5.733 -6.818 1.00 96.88 401 HIS A C 1
ATOM 3033 O O . HIS A 1 401 ? -21.124 4.736 -6.110 1.00 96.88 401 HIS A O 1
ATOM 3039 N N . GLY A 1 402 ? -20.677 6.919 -6.286 1.00 94.44 402 GLY A N 1
ATOM 3040 C CA . GLY A 1 402 ? -20.546 7.163 -4.849 1.00 94.44 402 GLY A CA 1
ATOM 3041 C C . GLY A 1 402 ? -19.227 6.690 -4.232 1.00 94.44 402 GLY A C 1
ATOM 3042 O O . GLY A 1 402 ? -19.130 6.629 -3.006 1.00 94.44 402 GLY A O 1
ATOM 3043 N N . ALA A 1 403 ? -18.218 6.361 -5.044 1.00 96.12 403 ALA A N 1
ATOM 3044 C CA . ALA A 1 403 ? -16.865 6.117 -4.555 1.00 96.12 403 ALA A CA 1
ATOM 3045 C C . ALA A 1 403 ? -16.097 7.424 -4.347 1.00 96.12 403 ALA A C 1
ATOM 3047 O O . ALA A 1 403 ? -16.228 8.389 -5.104 1.00 96.12 403 ALA A O 1
ATOM 3048 N N . TYR A 1 404 ? -15.188 7.404 -3.376 1.00 94.88 404 TYR A N 1
ATOM 3049 C CA . TYR A 1 404 ? -14.114 8.384 -3.304 1.00 94.88 404 TYR A CA 1
ATOM 3050 C C . TYR A 1 404 ? -13.079 8.093 -4.398 1.00 94.88 404 TYR A C 1
ATOM 3052 O O . TYR A 1 404 ? -12.780 6.937 -4.710 1.00 94.88 404 TYR A O 1
ATOM 3060 N N . LEU A 1 405 ? -12.491 9.145 -4.959 1.00 93.06 405 LEU A N 1
ATOM 3061 C CA . LEU A 1 405 ? -11.284 9.017 -5.768 1.00 93.06 405 LEU A CA 1
ATOM 3062 C C . LEU A 1 405 ? -10.074 9.112 -4.837 1.00 93.06 405 LEU A C 1
ATOM 3064 O O . LEU A 1 405 ? -10.040 9.978 -3.969 1.00 93.06 405 LEU A O 1
ATOM 3068 N N . ALA A 1 406 ? -9.067 8.259 -5.010 1.00 88.62 406 ALA A N 1
ATOM 3069 C CA . ALA A 1 406 ? -7.794 8.376 -4.292 1.00 88.62 406 ALA A CA 1
ATOM 3070 C C . ALA A 1 406 ? -6.906 9.495 -4.866 1.00 88.62 406 ALA A C 1
ATOM 3072 O O . ALA A 1 406 ? -5.736 9.283 -5.184 1.00 88.62 406 ALA A O 1
ATOM 3073 N N . ASP A 1 407 ? -7.493 10.676 -5.039 1.00 83.19 407 ASP A N 1
ATOM 3074 C CA . ASP A 1 407 ? -6.790 11.930 -5.257 1.00 83.19 407 ASP A CA 1
ATOM 3075 C C . ASP A 1 407 ? -6.558 12.639 -3.914 1.00 83.19 407 ASP A C 1
ATOM 3077 O O . ASP A 1 407 ? -6.888 12.117 -2.845 1.00 83.19 407 ASP A O 1
ATOM 3081 N N . GLY A 1 408 ? -5.943 13.823 -3.958 1.00 75.69 408 GLY A N 1
ATOM 3082 C CA . GLY A 1 408 ? -5.580 14.534 -2.738 1.00 75.69 408 GLY A CA 1
ATOM 3083 C C . GLY A 1 408 ? -6.771 14.863 -1.833 1.00 75.69 408 GLY A C 1
ATOM 3084 O O . GLY A 1 408 ? -6.634 14.778 -0.613 1.00 75.69 408 GLY A O 1
ATOM 3085 N N . ASP A 1 409 ? -7.925 15.169 -2.425 1.00 75.25 409 ASP A N 1
ATOM 3086 C CA . ASP A 1 409 ? -9.132 15.571 -1.704 1.00 75.25 409 ASP A CA 1
ATOM 3087 C C . ASP A 1 409 ? -9.927 14.359 -1.207 1.00 75.25 409 ASP A C 1
ATOM 3089 O O . ASP A 1 409 ? -10.307 14.301 -0.038 1.00 75.25 409 ASP A O 1
ATOM 3093 N N . GLY A 1 410 ? -10.158 13.358 -2.059 1.00 72.12 410 GLY A N 1
ATOM 3094 C CA . GLY A 1 410 ? -10.929 12.169 -1.702 1.00 72.12 410 GLY A CA 1
ATOM 3095 C C . GLY A 1 410 ? -10.208 11.272 -0.696 1.00 72.12 410 GLY A C 1
ATOM 3096 O O . GLY A 1 410 ? -10.855 10.708 0.190 1.00 72.12 410 GLY A O 1
ATOM 3097 N N . ALA A 1 411 ? -8.873 11.200 -0.748 1.00 76.88 411 ALA A N 1
ATOM 3098 C CA . ALA A 1 411 ? -8.087 10.514 0.276 1.00 76.88 411 ALA A CA 1
ATOM 3099 C C . ALA A 1 411 ? -8.219 11.191 1.652 1.00 76.88 411 ALA A C 1
ATOM 3101 O O . ALA A 1 411 ? -8.365 10.504 2.664 1.00 76.88 411 ALA A O 1
ATOM 3102 N N . GLU A 1 412 ? -8.208 12.526 1.701 1.00 77.12 412 GLU A N 1
ATOM 3103 C CA . GLU A 1 412 ? -8.345 13.273 2.955 1.00 77.12 412 GLU A CA 1
ATOM 3104 C C . GLU A 1 412 ? -9.779 13.215 3.502 1.00 77.12 412 GLU A C 1
ATOM 3106 O O . GLU A 1 412 ? -9.970 13.001 4.698 1.00 77.12 412 GLU A O 1
ATOM 3111 N N . GLN A 1 413 ? -10.796 13.300 2.641 1.00 75.94 413 GLN A N 1
ATOM 3112 C CA . GLN A 1 413 ? -12.197 13.113 3.038 1.00 75.94 413 GLN A CA 1
ATOM 3113 C C . GLN A 1 413 ? -12.437 11.732 3.653 1.00 75.94 413 GLN A C 1
ATOM 3115 O O . GLN A 1 413 ? -13.035 11.618 4.725 1.00 75.94 413 GLN A O 1
ATOM 3120 N N . LEU A 1 414 ? -11.940 10.675 3.003 1.00 78.88 414 LEU A N 1
ATOM 3121 C CA . LEU A 1 414 ? -12.058 9.322 3.531 1.00 78.88 414 LEU A CA 1
ATOM 3122 C C . LEU A 1 414 ? -11.292 9.176 4.849 1.00 78.88 414 LEU A C 1
ATOM 3124 O O . LEU A 1 414 ? -11.777 8.541 5.783 1.00 78.88 414 LEU A O 1
ATOM 3128 N N . ARG A 1 415 ? -10.108 9.782 4.955 1.00 81.81 415 ARG A N 1
ATOM 3129 C CA . ARG A 1 415 ? -9.334 9.781 6.197 1.00 81.81 415 ARG A CA 1
ATOM 3130 C C . ARG A 1 415 ? -10.109 10.430 7.339 1.00 81.81 415 ARG A C 1
ATOM 3132 O O . ARG A 1 415 ? -10.140 9.866 8.427 1.00 81.81 415 ARG A O 1
ATOM 3139 N N . GLN A 1 416 ? -10.736 11.580 7.108 1.00 83.81 416 GLN A N 1
ATOM 3140 C CA . GLN A 1 416 ? -11.562 12.244 8.117 1.00 83.81 416 GLN A CA 1
ATOM 3141 C C . GLN A 1 416 ? -12.734 11.361 8.544 1.00 83.81 416 GLN A C 1
ATOM 3143 O O . GLN A 1 416 ? -12.987 11.235 9.737 1.00 83.81 416 GLN A O 1
ATOM 3148 N N . LEU A 1 417 ? -13.378 10.678 7.593 1.00 83.81 417 LEU A N 1
ATOM 3149 C CA . LEU A 1 417 ? -14.442 9.715 7.879 1.00 83.81 417 LEU A CA 1
ATOM 3150 C C . LEU A 1 417 ? -13.957 8.537 8.737 1.00 83.81 417 LEU A C 1
ATOM 3152 O O . LEU A 1 417 ? -14.688 8.077 9.603 1.00 83.81 417 LEU A O 1
ATOM 3156 N N . LEU A 1 418 ? -12.733 8.055 8.513 1.00 81.81 418 LEU A N 1
ATOM 3157 C CA . LEU A 1 418 ? -12.135 6.949 9.272 1.00 81.81 418 LEU A CA 1
ATOM 3158 C C . LEU A 1 418 ? -11.620 7.354 10.662 1.00 81.81 418 LEU A C 1
ATOM 3160 O O . LEU A 1 418 ? -11.337 6.484 11.489 1.00 81.81 418 LEU A O 1
ATOM 3164 N N . LEU A 1 419 ? -11.417 8.652 10.894 1.00 81.25 419 LEU A N 1
ATOM 3165 C CA . LEU A 1 419 ? -10.922 9.198 12.160 1.00 81.25 419 LEU A CA 1
ATOM 3166 C C . LEU A 1 419 ? -12.028 9.770 13.055 1.00 81.25 419 LEU A C 1
ATOM 3168 O O . LEU A 1 419 ? -11.765 9.957 14.245 1.00 81.25 419 LEU A O 1
ATOM 3172 N N . ALA A 1 420 ? -13.202 10.058 12.491 1.00 75.62 420 ALA A N 1
ATOM 3173 C CA . ALA A 1 420 ? -14.420 10.421 13.213 1.00 75.62 420 ALA A CA 1
ATOM 3174 C C . ALA A 1 420 ? -15.018 9.205 13.934 1.00 75.62 420 ALA A C 1
ATOM 3176 O O . ALA A 1 420 ? -15.538 9.407 15.056 1.00 75.62 420 ALA A O 1
#